Protein AF-0000000067286325 (afdb_homodimer)

Radius of gyration: 24.03 Å; Cα contacts (8 Å, |Δi|>4): 1049; chains: 2; bounding box: 52×64×63 Å

pLDDT: mean 86.9, std 19.38, range [25.64, 98.81]

Structure (mmCIF, N/CA/C/O backbone):
data_AF-0000000067286325-model_v1
#
loop_
_entity.id
_entity.type
_entity.pdbx_description
1 polymer 'Uncharacterized protein'
#
loop_
_atom_site.group_PDB
_atom_site.id
_atom_site.type_symbol
_atom_site.label_atom_id
_atom_site.label_alt_id
_atom_site.label_comp_id
_atom_site.label_asym_id
_atom_site.label_entity_id
_atom_site.label_seq_id
_atom_site.pdbx_PDB_ins_code
_atom_site.Cartn_x
_atom_site.Cartn_y
_atom_site.Cartn_z
_atom_site.occupancy
_atom_site.B_iso_or_equiv
_atom_site.auth_seq_id
_atom_site.auth_comp_id
_atom_site.auth_asym_id
_atom_site.auth_atom_id
_atom_site.pdbx_PDB_model_num
ATOM 1 N N . MET A 1 1 ? 3.713 -2.404 23.094 1 25.64 1 MET A N 1
ATOM 2 C CA . MET A 1 1 ? 2.309 -2.307 22.703 1 25.64 1 MET A CA 1
ATOM 3 C C . MET A 1 1 ? 2.039 -3.111 21.438 1 25.64 1 MET A C 1
ATOM 5 O O . MET A 1 1 ? 2.758 -2.975 20.453 1 25.64 1 MET A O 1
ATOM 9 N N . VAL A 1 2 ? 1.668 -4.32 21.703 1 31.72 2 VAL A N 1
ATOM 10 C CA . VAL A 1 2 ? 1.286 -5.27 20.672 1 31.72 2 VAL A CA 1
ATOM 11 C C . VAL A 1 2 ? 0.076 -4.742 19.906 1 31.72 2 VAL A C 1
ATOM 13 O O . VAL A 1 2 ? -0.938 -4.379 20.5 1 31.72 2 VAL A O 1
ATOM 16 N N . LEU A 1 3 ? 0.411 -4.059 18.891 1 35.75 3 LEU A N 1
ATOM 17 C CA . LEU A 1 3 ? -0.758 -3.707 18.094 1 35.75 3 LEU A CA 1
ATOM 18 C C . LEU A 1 3 ? -1.444 -4.957 17.547 1 35.75 3 LEU A C 1
ATOM 20 O O . LEU A 1 3 ? -0.789 -5.84 17 1 35.75 3 LEU A O 1
ATOM 24 N N . THR A 1 4 ? -2.404 -5.395 18.312 1 39.47 4 THR A N 1
ATOM 25 C CA . THR A 1 4 ? -3.195 -6.531 17.859 1 39.47 4 THR A CA 1
ATOM 26 C C . THR A 1 4 ? -4.078 -6.141 16.688 1 39.47 4 THR A C 1
ATOM 28 O O . THR A 1 4 ? -4.816 -5.152 16.75 1 39.47 4 THR A O 1
ATOM 31 N N . PHE A 1 5 ? -3.539 -6.465 15.57 1 40.03 5 PHE A N 1
ATOM 32 C CA . PHE A 1 5 ? -4.445 -6.289 14.438 1 40.03 5 PHE A CA 1
ATOM 33 C C . PHE A 1 5 ? -5.535 -7.352 14.445 1 40.03 5 PHE A C 1
ATOM 35 O O . PHE A 1 5 ? -5.277 -8.508 14.781 1 40.03 5 PHE A O 1
ATOM 42 N N . ILE A 1 6 ? -6.742 -6.863 14.711 1 39.56 6 ILE A N 1
ATOM 43 C CA . ILE A 1 6 ? -7.875 -7.781 14.68 1 39.56 6 ILE A CA 1
ATOM 44 C C . ILE A 1 6 ? -8.258 -8.094 13.234 1 39.56 6 ILE A C 1
ATOM 46 O O . ILE A 1 6 ? -8.539 -7.18 12.453 1 39.56 6 ILE A O 1
ATOM 50 N N . PHE A 1 7 ? -7.73 -9.016 12.609 1 36.78 7 PHE A N 1
ATOM 51 C CA . PHE A 1 7 ? -8.109 -9.453 11.273 1 36.78 7 PHE A CA 1
ATOM 52 C C . PHE A 1 7 ? -9.562 -9.914 11.25 1 36.78 7 PHE A C 1
ATOM 54 O O . PHE A 1 7 ? -10.078 -10.414 12.25 1 36.78 7 PHE A O 1
ATOM 61 N N . PRO A 1 8 ? -10.312 -9.508 10.234 1 34.25 8 PRO A N 1
ATOM 62 C CA . PRO A 1 8 ? -11.672 -9.984 9.984 1 34.25 8 PRO A CA 1
ATOM 63 C C . PRO A 1 8 ? -11.75 -11.5 9.805 1 34.25 8 PRO A C 1
ATOM 65 O O . PRO A 1 8 ? -11 -12.062 9.008 1 34.25 8 PRO A O 1
ATOM 68 N N . GLY A 1 9 ? -12.234 -12.281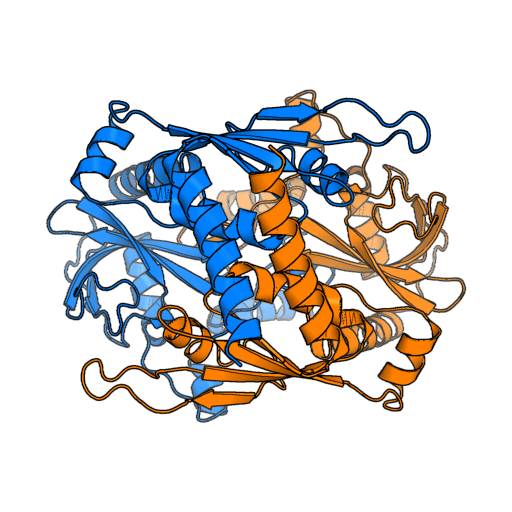 10.898 1 34.19 9 GLY A N 1
ATOM 69 C CA . GLY A 1 9 ? -12.523 -13.672 11.203 1 34.19 9 GLY A CA 1
ATOM 70 C C . GLY A 1 9 ? -12.055 -14.086 12.586 1 34.19 9 GLY A C 1
ATOM 71 O O . GLY A 1 9 ? -12.156 -15.258 12.953 1 34.19 9 GLY A O 1
ATOM 72 N N . ALA A 1 10 ? -11.219 -13.297 13.008 1 32.41 10 ALA A N 1
ATOM 73 C CA . ALA A 1 10 ? -10.828 -13.562 14.383 1 32.41 10 ALA A CA 1
ATOM 74 C C . ALA A 1 10 ? -11.977 -13.281 15.352 1 32.41 10 ALA A C 1
ATOM 76 O O . ALA A 1 10 ? -11.938 -12.297 16.094 1 32.41 10 ALA A O 1
ATOM 77 N N . ARG A 1 11 ? -13.133 -13.234 14.914 1 31.66 11 ARG A N 1
ATOM 78 C CA . ARG A 1 11 ? -14.141 -12.977 15.938 1 31.66 11 ARG A CA 1
ATOM 79 C C . ARG A 1 11 ? -14.023 -13.977 17.078 1 31.66 11 ARG A C 1
ATOM 81 O O . ARG A 1 11 ? -14.43 -13.68 18.203 1 31.66 11 ARG A O 1
ATOM 88 N N . SER A 1 12 ? -13.844 -15.211 16.719 1 31.36 12 SER A N 1
ATOM 89 C CA . SER A 1 12 ? -13.992 -16.047 17.906 1 31.36 12 SER A CA 1
ATOM 90 C C . SER A 1 12 ? -12.977 -15.68 18.969 1 31.36 12 SER A C 1
ATOM 92 O O . SER A 1 12 ? -13.32 -15.586 20.156 1 31.36 12 SER A O 1
ATOM 94 N N . GLU A 1 13 ? -11.695 -15.727 18.641 1 30.94 13 GLU A N 1
ATOM 95 C CA . GLU A 1 13 ? -10.711 -15.391 19.656 1 30.94 13 GLU A CA 1
ATOM 96 C C . GLU A 1 13 ? -10.516 -13.883 19.766 1 30.94 13 GLU A C 1
ATOM 98 O O . GLU A 1 13 ? -9.898 -13.391 20.703 1 30.94 13 GLU A O 1
ATOM 103 N N . SER A 1 14 ? -11.047 -13.18 18.828 1 29.69 14 SER A N 1
ATOM 104 C CA . SER A 1 14 ? -11.109 -11.727 19.016 1 29.69 14 SER A CA 1
ATOM 105 C C . SER A 1 14 ? -12.141 -11.352 20.062 1 29.69 14 SER A C 1
ATOM 107 O O . SER A 1 14 ? -12.117 -10.234 20.594 1 29.69 14 SER A O 1
ATOM 109 N N . LYS A 1 15 ? -13.078 -12.18 20.281 1 31.28 15 LYS A N 1
ATOM 110 C CA . LYS A 1 15 ? -13.758 -12.148 21.578 1 31.28 15 LYS A CA 1
ATOM 111 C C . LYS A 1 15 ? -12.75 -12.273 22.719 1 31.28 15 LYS A C 1
ATOM 113 O O . LYS A 1 15 ? -12.945 -11.68 23.781 1 31.28 15 LYS A O 1
ATOM 118 N N . ARG A 1 16 ? -11.805 -13.102 22.5 1 30.22 16 ARG A N 1
ATOM 119 C CA . ARG A 1 16 ? -10.797 -13.172 23.547 1 30.22 16 ARG A CA 1
ATOM 120 C C . ARG A 1 16 ? -9.922 -11.922 23.562 1 30.22 16 ARG A C 1
ATOM 122 O O . ARG A 1 16 ? -9.539 -11.438 24.625 1 30.22 16 ARG A O 1
ATOM 129 N N . LEU A 1 17 ? -9.523 -11.547 22.297 1 30.77 17 LEU A N 1
ATOM 130 C CA . LEU A 1 17 ? -8.82 -10.273 22.359 1 30.77 17 LEU A CA 1
ATOM 131 C C . LEU A 1 17 ? -9.781 -9.133 22.672 1 30.77 17 LEU A C 1
ATOM 133 O O . LEU A 1 17 ? -9.43 -8.195 23.406 1 30.77 17 LEU A O 1
ATOM 137 N N . ARG A 1 18 ? -10.945 -9.203 22.156 1 33.16 18 ARG A N 1
ATOM 138 C CA . ARG A 1 18 ? -12.031 -8.516 22.844 1 33.16 18 ARG A CA 1
ATOM 139 C C . ARG A 1 18 ? -12.219 -9.062 24.266 1 33.16 18 ARG A C 1
ATOM 141 O O . ARG A 1 18 ? -12.594 -8.32 25.172 1 33.16 18 ARG A O 1
ATOM 148 N N . GLY A 1 19 ? -12.078 -10.297 24.422 1 31.61 19 GLY A N 1
ATOM 149 C CA . GLY A 1 19 ? -12.062 -10.875 25.75 1 31.61 19 GLY A CA 1
ATOM 150 C C . GLY A 1 19 ? -10.875 -10.445 26.578 1 31.61 19 GLY A C 1
ATOM 151 O O . GLY A 1 19 ? -10.992 -10.258 27.797 1 31.61 19 GLY A O 1
ATOM 152 N N . LEU A 1 20 ? -9.609 -10.539 26.016 1 32.75 20 LEU A N 1
ATOM 153 C CA . LEU A 1 20 ? -8.594 -9.844 26.812 1 32.75 20 LEU A CA 1
ATOM 154 C C . LEU A 1 20 ? -8.961 -8.375 26.984 1 32.75 20 LEU A C 1
ATOM 156 O O . LEU A 1 20 ? -8.688 -7.785 28.031 1 32.75 20 LEU A O 1
ATOM 160 N N . ASP A 1 21 ? -9.586 -7.801 25.984 1 32.22 21 ASP A N 1
ATOM 161 C CA . ASP A 1 21 ? -10.281 -6.555 26.281 1 32.22 21 ASP A CA 1
ATOM 162 C C . ASP A 1 21 ? -11.422 -6.793 27.281 1 32.22 21 ASP A C 1
ATOM 164 O O . ASP A 1 21 ? -11.711 -5.938 28.109 1 32.22 21 ASP A O 1
ATOM 168 N N . MET A 1 22 ? -12.016 -7.848 27.094 1 32.5 22 MET A N 1
ATOM 169 C CA . MET A 1 22 ? -13.039 -8.141 28.094 1 32.5 22 MET A CA 1
ATOM 170 C C . MET A 1 22 ? -12.414 -8.414 29.453 1 32.5 22 MET A C 1
ATOM 172 O O . MET A 1 22 ? -13.016 -8.125 30.484 1 32.5 22 MET A O 1
ATOM 176 N N . GLU A 1 23 ? -11.484 -9.328 29.531 1 32.22 23 GLU A N 1
ATOM 177 C CA . GLU A 1 23 ? -11.008 -9.523 30.906 1 32.22 23 GLU A CA 1
ATOM 178 C C . GLU A 1 23 ? -10.523 -8.211 31.516 1 32.22 23 GLU A C 1
ATOM 180 O O . GLU A 1 23 ? -10.344 -8.117 32.719 1 32.22 23 GLU A O 1
ATOM 185 N N . LEU A 1 24 ? -9.797 -7.348 30.734 1 32.41 24 LEU A N 1
ATOM 186 C CA . LEU A 1 24 ? -9.711 -6.07 31.438 1 32.41 24 LEU A CA 1
ATOM 187 C C . LEU A 1 24 ? -11.078 -5.406 31.516 1 32.41 24 LEU A C 1
ATOM 189 O O . LEU A 1 24 ? -11.867 -5.473 30.578 1 32.41 24 LEU A O 1
ATOM 193 N N . LYS A 1 25 ? -11.836 -5.445 32.562 1 32.53 25 LYS A N 1
ATOM 194 C CA . LYS A 1 25 ? -13.117 -5.043 33.125 1 32.53 25 LYS A CA 1
ATOM 195 C C . LYS A 1 25 ? -13.781 -3.959 32.281 1 32.53 25 LYS A C 1
ATOM 197 O O . LYS A 1 25 ? -14.5 -3.105 32.781 1 32.53 25 LYS A O 1
ATOM 202 N N . GLY A 1 26 ? -14.039 -3.857 31.078 1 35.19 26 GLY A N 1
ATOM 203 C CA . GLY A 1 26 ? -14.797 -2.908 30.281 1 35.19 26 GLY A CA 1
ATOM 204 C C . GLY A 1 26 ? -14.062 -1.603 30.047 1 35.19 26 GLY A C 1
ATOM 205 O O . GLY A 1 26 ? -14.656 -0.617 29.609 1 35.19 26 GLY A O 1
ATOM 206 N N . GLU A 1 27 ? -13.383 -1.013 30.938 1 39.12 27 GLU A N 1
ATOM 207 C CA . GLU A 1 27 ? -12.688 0.269 30.844 1 39.12 27 GLU A CA 1
ATOM 208 C C . GLU A 1 27 ? -11.961 0.407 29.516 1 39.12 27 GLU A C 1
ATOM 210 O O . GLU A 1 27 ? -11.047 -0.364 29.219 1 39.12 27 GLU A O 1
ATOM 215 N N . PHE A 1 28 ? -12.734 0.712 28.344 1 49 28 PHE A N 1
ATOM 216 C CA . PHE A 1 28 ? -12.672 0.87 26.891 1 49 28 PHE A CA 1
ATOM 217 C C . PHE A 1 28 ? -11.297 1.376 26.469 1 49 28 PHE A C 1
ATOM 219 O O . PHE A 1 28 ? -10.898 2.484 26.828 1 49 28 PHE A O 1
ATOM 226 N N . PHE A 1 29 ? -10.258 0.577 26.297 1 71.19 29 PHE A N 1
ATOM 227 C CA . PHE A 1 29 ? -8.875 0.811 25.922 1 71.19 29 PHE A CA 1
ATOM 228 C C . PHE A 1 29 ? -8.797 1.684 24.672 1 71.19 29 PHE A C 1
ATOM 230 O O . PHE A 1 29 ? -9.609 1.539 23.75 1 71.19 29 PHE A O 1
ATOM 237 N N . TYR A 1 30 ? -8.414 2.832 24.812 1 82.94 30 TYR A N 1
ATOM 238 C CA . TYR A 1 30 ? -8.109 3.738 23.719 1 82.94 30 TYR A CA 1
ATOM 239 C C . TYR A 1 30 ? -7.18 3.078 22.703 1 82.94 30 TYR A C 1
ATOM 241 O O . TYR A 1 30 ? -6.176 2.475 23.094 1 82.94 30 TYR A O 1
ATOM 249 N N . PRO A 1 31 ? -7.645 2.93 21.422 1 84.62 31 PRO A N 1
ATOM 250 C CA . PRO A 1 31 ? -6.797 2.314 20.406 1 84.62 31 PRO A CA 1
ATOM 251 C C . PRO A 1 31 ? -5.535 3.127 20.125 1 84.62 31 PRO A C 1
ATOM 253 O O . PRO A 1 31 ? -5.512 3.938 19.188 1 84.62 31 PRO A O 1
ATOM 256 N N . VAL A 1 32 ? -4.562 2.893 20.828 1 87.25 32 VAL A N 1
ATOM 257 C CA . VAL A 1 32 ? -3.318 3.652 20.781 1 87.25 32 VAL A CA 1
ATOM 258 C C . VAL A 1 32 ? -2.65 3.455 19.422 1 87.25 32 VAL A C 1
ATOM 260 O O . VAL A 1 32 ? -2.01 4.371 18.891 1 87.25 32 VAL A O 1
ATOM 263 N N . CYS A 1 33 ? -2.783 2.271 18.797 1 84.38 33 CYS A N 1
ATOM 264 C CA . CYS A 1 33 ? -2.186 1.93 17.516 1 84.38 33 CYS A CA 1
ATOM 265 C C . CYS A 1 33 ? -3.217 1.307 16.578 1 84.38 33 CYS A C 1
ATOM 267 O O . CYS A 1 33 ? -4.117 0.595 17.031 1 84.38 33 CYS A O 1
ATOM 269 N N . GLN A 1 34 ? -3.059 1.624 15.336 1 83.62 34 GLN A N 1
ATOM 270 C CA . GLN A 1 34 ? -3.998 1.109 14.344 1 83.62 34 GLN A CA 1
ATOM 271 C C . GLN A 1 34 ? -3.309 0.88 13 1 83.62 34 GLN A C 1
ATOM 273 O O . GLN A 1 34 ? -2.451 1.666 12.602 1 83.62 34 GLN A O 1
ATOM 278 N N . HIS A 1 35 ? -3.6 -0.301 12.328 1 81.38 35 HIS A N 1
ATOM 279 C CA . HIS A 1 35 ? -3.281 -0.473 10.922 1 81.38 35 HIS A CA 1
ATOM 280 C C . HIS A 1 35 ? -4.398 0.069 10.031 1 81.38 35 HIS A C 1
ATOM 282 O O . HIS A 1 35 ? -5.543 -0.375 10.125 1 81.38 35 HIS A O 1
ATOM 288 N N . LEU A 1 36 ? -4.129 0.94 9.297 1 81.56 36 LEU A N 1
ATOM 289 C CA . LEU A 1 36 ? -5.176 1.623 8.547 1 81.56 36 LEU A CA 1
ATOM 290 C C . LEU A 1 36 ? -5.379 0.977 7.184 1 81.56 36 LEU A C 1
ATOM 292 O O . LEU A 1 36 ? -6.422 1.154 6.555 1 81.56 36 LEU A O 1
ATOM 296 N N . ASN A 1 37 ? -4.422 0.135 6.762 1 74.19 37 ASN A N 1
ATOM 297 C CA . ASN A 1 37 ? -4.68 -0.537 5.492 1 74.19 37 ASN A CA 1
ATOM 298 C C . ASN A 1 37 ? -5.855 -1.505 5.598 1 74.19 37 ASN A C 1
ATOM 300 O O . ASN A 1 37 ? -5.914 -2.318 6.52 1 74.19 37 ASN A O 1
ATOM 304 N N . ARG A 1 38 ? -6.879 -1.251 4.691 1 73.25 38 ARG A N 1
ATOM 305 C CA . ARG A 1 38 ? -8.047 -2.121 4.703 1 73.25 38 ARG A CA 1
ATOM 306 C C . ARG A 1 38 ? -8.148 -2.92 3.406 1 73.25 38 ARG A C 1
ATOM 308 O O . ARG A 1 38 ? -7.719 -2.453 2.35 1 73.25 38 ARG A O 1
ATOM 315 N N . ALA A 1 39 ? -8.672 -4.094 3.57 1 79.06 39 ALA A N 1
ATOM 316 C CA . ALA A 1 39 ? -8.977 -4.887 2.383 1 79.06 39 ALA A CA 1
ATOM 317 C C . ALA A 1 39 ? -10.039 -4.207 1.528 1 79.06 39 ALA A C 1
ATOM 319 O O . ALA A 1 39 ? -10.992 -3.627 2.057 1 79.06 39 ALA A O 1
ATOM 320 N N . ILE A 1 40 ? -9.867 -4.285 0.255 1 85.88 40 ILE A N 1
ATOM 321 C CA . ILE A 1 40 ? -10.797 -3.605 -0.638 1 85.88 40 ILE A CA 1
ATOM 322 C C . ILE A 1 40 ? -11.898 -4.574 -1.072 1 85.88 40 ILE A C 1
ATOM 324 O O . ILE A 1 40 ? -12.648 -4.293 -2.008 1 85.88 40 ILE A O 1
ATOM 328 N N . VAL A 1 41 ? -11.961 -5.797 -0.48 1 86.88 41 VAL A N 1
ATOM 329 C CA . VAL A 1 41 ? -12.984 -6.812 -0.715 1 86.88 41 VAL A CA 1
ATOM 330 C C . VAL A 1 41 ? -13.57 -7.277 0.618 1 86.88 41 VAL A C 1
ATOM 332 O O . VAL A 1 41 ? -13.016 -6.977 1.681 1 86.88 41 VAL A O 1
ATOM 335 N N . TYR A 1 42 ? -14.695 -7.941 0.524 1 86.5 42 TYR A N 1
ATOM 336 C CA . TYR A 1 42 ? -15.242 -8.57 1.72 1 86.5 42 TYR A CA 1
ATOM 337 C C . TYR A 1 42 ? -14.359 -9.727 2.182 1 86.5 42 TYR A C 1
ATOM 339 O O . TYR A 1 42 ? -13.977 -10.578 1.379 1 86.5 42 TYR A O 1
ATOM 347 N N . THR A 1 43 ? -14.062 -9.672 3.451 1 87.31 43 THR A N 1
ATOM 348 C CA . THR A 1 43 ? -13.133 -10.695 3.936 1 87.31 43 THR A CA 1
ATOM 349 C C . THR A 1 43 ? -13.75 -11.477 5.09 1 87.31 43 THR A C 1
ATOM 351 O O . THR A 1 43 ? -13.219 -12.508 5.504 1 87.31 43 THR A O 1
ATOM 354 N N . ASP A 1 44 ? -14.898 -10.992 5.617 1 83.44 44 ASP A N 1
ATOM 355 C CA . ASP A 1 44 ? -15.523 -11.586 6.797 1 83.44 44 ASP A CA 1
ATOM 356 C C . ASP A 1 44 ? -16.875 -12.219 6.441 1 83.44 44 ASP A C 1
ATOM 358 O O . ASP A 1 44 ? -17.844 -11.508 6.188 1 83.44 44 ASP A O 1
ATOM 362 N N . PRO A 1 45 ? -16.906 -13.5 6.57 1 85.06 45 PRO A N 1
ATOM 363 C CA . PRO A 1 45 ? -18.172 -14.172 6.223 1 85.06 45 PRO A CA 1
ATOM 364 C C . PRO A 1 45 ? -19.344 -13.711 7.082 1 85.06 45 PRO A C 1
ATOM 366 O O . PRO A 1 45 ? -20.469 -13.625 6.594 1 85.06 45 PRO A O 1
ATOM 369 N N . GLU A 1 46 ? -19.125 -13.43 8.305 1 82.19 46 GLU A N 1
ATOM 370 C CA . GLU A 1 46 ? -20.203 -12.953 9.172 1 82.19 46 GLU A CA 1
ATOM 371 C C . GLU A 1 46 ? -20.703 -11.586 8.719 1 82.19 46 GLU A C 1
ATOM 373 O O . GLU A 1 46 ? -21.906 -11.336 8.688 1 82.19 46 GLU A O 1
ATOM 378 N N . GLU A 1 47 ? -19.734 -10.758 8.445 1 82.69 47 GLU A N 1
ATOM 379 C CA . GLU A 1 47 ? -20.109 -9.453 7.918 1 82.69 47 GLU A CA 1
ATOM 380 C C . GLU A 1 47 ? -20.875 -9.594 6.602 1 82.69 47 GLU A C 1
ATOM 382 O O . GLU A 1 47 ? -21.859 -8.898 6.371 1 82.69 47 GLU A O 1
ATOM 387 N N . MET A 1 48 ? -20.406 -10.516 5.828 1 85.62 48 MET A N 1
ATOM 388 C CA . MET A 1 48 ? -21.062 -10.766 4.547 1 85.62 48 MET A CA 1
ATOM 389 C C . MET A 1 48 ? -22.516 -11.18 4.75 1 85.62 48 MET A C 1
ATOM 391 O O . MET A 1 48 ? -23.406 -10.648 4.094 1 85.62 48 MET A O 1
ATOM 395 N N . ALA A 1 49 ? -22.656 -12.023 5.594 1 86.44 49 ALA A N 1
ATOM 396 C CA . ALA A 1 49 ? -24 -12.531 5.887 1 86.44 49 ALA A CA 1
ATOM 397 C C . ALA A 1 49 ? -24.891 -11.43 6.449 1 86.44 49 ALA A C 1
ATOM 399 O O . ALA A 1 49 ? -26.047 -11.281 6.027 1 86.44 49 ALA A O 1
ATOM 400 N N . ALA A 1 50 ? -24.375 -10.648 7.309 1 87.69 50 ALA A N 1
ATOM 401 C CA . ALA A 1 50 ? -25.125 -9.578 7.961 1 87.69 50 ALA A CA 1
ATOM 402 C C . ALA A 1 50 ? -25.562 -8.523 6.949 1 87.69 50 ALA A C 1
ATOM 404 O O . ALA A 1 50 ? -26.656 -7.965 7.059 1 87.69 50 ALA A O 1
ATOM 405 N N . ARG A 1 51 ? -24.75 -8.312 5.988 1 88.56 51 ARG A N 1
ATOM 406 C CA . ARG A 1 51 ? -25.016 -7.262 5.012 1 88.56 51 ARG A CA 1
ATOM 407 C C . ARG A 1 51 ? -25.719 -7.824 3.781 1 88.56 51 ARG A C 1
ATOM 409 O O . ARG A 1 51 ? -26.141 -7.07 2.896 1 88.56 51 ARG A O 1
ATOM 416 N N . GLY A 1 52 ? -25.844 -9.094 3.715 1 87.69 52 GLY A N 1
ATOM 417 C CA . GLY A 1 52 ? -26.422 -9.727 2.547 1 87.69 52 GLY A CA 1
ATOM 418 C C . GLY A 1 52 ? -25.531 -9.664 1.319 1 87.69 52 GLY A C 1
ATOM 419 O O . GLY A 1 52 ? -26.031 -9.602 0.191 1 87.69 52 GLY A O 1
ATOM 420 N N . GLU A 1 53 ? -24.234 -9.508 1.538 1 87.44 53 GLU A N 1
ATOM 421 C CA . GLU A 1 53 ? -23.25 -9.422 0.476 1 87.44 53 GLU A CA 1
ATOM 422 C C . GLU A 1 53 ? -22.344 -10.656 0.468 1 87.44 53 GLU A C 1
ATOM 424 O O . GLU A 1 53 ? -21.109 -10.531 0.476 1 87.44 53 GLU A O 1
ATOM 429 N N . ASN A 1 54 ? -22.953 -11.805 0.322 1 87.75 54 ASN A N 1
ATOM 430 C CA . ASN A 1 54 ? -22.188 -13.047 0.415 1 87.75 54 ASN A CA 1
ATOM 431 C C . ASN A 1 54 ? -21.344 -13.281 -0.833 1 87.75 54 ASN A C 1
ATOM 433 O O . ASN A 1 54 ? -21.828 -13.094 -1.954 1 87.75 54 ASN A O 1
ATOM 437 N N . ARG A 1 55 ? -20.078 -13.484 -0.511 1 90.19 55 ARG A N 1
ATOM 438 C CA . ARG A 1 55 ? -19.156 -13.914 -1.554 1 90.19 55 ARG A CA 1
ATOM 439 C C . ARG A 1 55 ? -18.656 -15.336 -1.304 1 90.19 55 ARG A C 1
ATOM 441 O O . ARG A 1 55 ? -18.422 -15.719 -0.159 1 90.19 55 ARG A O 1
ATOM 448 N N . ASP A 1 56 ? -18.672 -16.156 -2.297 1 92.81 56 ASP A N 1
ATOM 449 C CA . ASP A 1 56 ? -18.234 -17.547 -2.176 1 92.81 56 ASP A CA 1
ATOM 450 C C . ASP A 1 56 ? -16.734 -17.672 -2.346 1 92.81 56 ASP A C 1
ATOM 452 O O . ASP A 1 56 ? -16.25 -18.094 -3.398 1 92.81 56 ASP A O 1
ATOM 456 N N . THR A 1 57 ? -16.062 -17.297 -1.36 1 94.69 57 THR A N 1
ATOM 457 C CA . THR A 1 57 ? -14.602 -17.25 -1.434 1 94.69 57 THR A CA 1
ATOM 458 C C . THR A 1 57 ? -13.984 -18.141 -0.353 1 94.69 57 THR A C 1
ATOM 460 O O . THR A 1 57 ? -14.695 -18.656 0.511 1 94.69 57 THR A O 1
ATOM 463 N N . LEU A 1 58 ? -12.75 -18.266 -0.344 1 96.06 58 LEU A N 1
ATOM 464 C CA . LEU A 1 58 ? -12.008 -19.141 0.563 1 96.06 58 LEU A CA 1
ATOM 465 C C . LEU A 1 58 ? -12.031 -18.594 1.983 1 96.06 58 LEU A C 1
ATOM 467 O O . LEU A 1 58 ? -11.664 -19.281 2.932 1 96.06 58 LEU A O 1
ATOM 471 N N . PHE A 1 59 ? -12.5 -17.375 2.172 1 92.44 59 PHE A N 1
ATOM 472 C CA . PHE A 1 59 ? -12.609 -16.797 3.506 1 92.44 59 PHE A CA 1
ATOM 473 C C . PHE A 1 59 ? -13.531 -17.641 4.383 1 92.44 59 PHE A C 1
ATOM 475 O O . PHE A 1 59 ? -13.375 -17.672 5.605 1 92.44 59 PHE A O 1
ATOM 482 N N . HIS A 1 60 ? -14.375 -18.344 3.807 1 93.69 60 HIS A N 1
ATOM 483 C CA . HIS A 1 60 ? -15.32 -19.188 4.535 1 93.69 60 HIS A CA 1
ATOM 484 C C . HIS A 1 60 ? -14.633 -20.453 5.066 1 93.69 60 HIS A C 1
ATOM 486 O O . HIS A 1 60 ? -15.195 -21.172 5.895 1 93.69 60 HIS A O 1
ATOM 492 N N . LYS A 1 61 ? -13.422 -20.703 4.609 1 95.38 61 LYS A N 1
ATOM 493 C CA . LYS A 1 61 ? -12.703 -21.922 4.977 1 95.38 61 LYS A CA 1
ATOM 494 C C . LYS A 1 61 ? -11.422 -21.594 5.73 1 95.38 61 LYS A C 1
ATOM 496 O O . LYS A 1 61 ? -10.484 -22.406 5.738 1 95.38 61 LYS A O 1
ATOM 501 N N . LEU A 1 62 ? -11.32 -20.469 6.324 1 92.94 62 LEU A N 1
ATOM 502 C CA . LEU A 1 62 ? -10.07 -20 6.906 1 92.94 62 LEU A CA 1
ATOM 503 C C . LEU A 1 62 ? -9.609 -20.922 8.031 1 92.94 62 LEU A C 1
ATOM 505 O O . LEU A 1 62 ? -8.414 -21.188 8.164 1 92.94 62 LEU A O 1
ATOM 509 N N . SER A 1 63 ? -10.555 -21.406 8.82 1 89.38 63 SER A N 1
ATOM 510 C CA . SER A 1 63 ? -10.188 -22.281 9.938 1 89.38 63 SER A CA 1
ATOM 511 C C . SER A 1 63 ? -9.5 -23.547 9.445 1 89.38 63 SER A C 1
ATOM 513 O O . SER A 1 63 ? -8.492 -23.969 10.016 1 89.38 63 SER A O 1
ATOM 515 N N . VAL A 1 64 ? -10.008 -24.094 8.406 1 94.38 64 VAL A N 1
ATOM 516 C CA . VAL A 1 64 ? -9.43 -25.297 7.824 1 94.38 64 VAL A CA 1
ATOM 517 C C . VAL A 1 64 ? -8.055 -24.984 7.238 1 94.38 64 VAL A C 1
ATOM 519 O O . VAL A 1 64 ? -7.102 -25.734 7.438 1 94.38 64 VAL A O 1
ATOM 522 N N . VAL A 1 65 ? -7.961 -23.875 6.594 1 95.31 65 VAL A N 1
ATOM 523 C CA . VAL A 1 65 ? -6.711 -23.453 5.961 1 95.31 65 VAL A CA 1
ATOM 524 C C . VAL A 1 65 ? -5.645 -23.219 7.027 1 95.31 65 VAL A C 1
ATOM 526 O O . VAL A 1 65 ? -4.504 -23.672 6.887 1 95.31 65 VAL A O 1
ATOM 529 N N . GLU A 1 66 ? -6.023 -22.547 8.07 1 91.06 66 GLU A N 1
ATOM 530 C CA . GLU A 1 66 ? -5.09 -22.25 9.156 1 91.06 66 GLU A CA 1
ATOM 531 C C . GLU A 1 66 ? -4.578 -23.547 9.797 1 91.06 66 GLU A C 1
ATOM 533 O O . GLU A 1 66 ? -3.385 -23.672 10.086 1 91.06 66 GLU A O 1
ATOM 538 N N . LYS A 1 67 ? -5.461 -24.438 9.992 1 89.5 67 LYS A N 1
ATOM 539 C CA . LYS A 1 67 ? -5.066 -25.734 10.547 1 89.5 67 LYS A CA 1
ATOM 540 C C . LYS A 1 67 ? -4.117 -26.469 9.602 1 89.5 67 LYS A C 1
ATOM 542 O O . LYS A 1 67 ? -3.123 -27.047 10.039 1 89.5 67 LYS A O 1
ATOM 547 N N . ALA A 1 68 ? -4.465 -26.438 8.336 1 95.31 68 ALA A N 1
ATOM 548 C CA . ALA A 1 68 ? -3.615 -27.094 7.34 1 95.31 68 ALA A CA 1
ATOM 549 C C . ALA A 1 68 ? -2.219 -26.469 7.332 1 95.31 68 ALA A C 1
ATOM 551 O O . ALA A 1 68 ? -1.221 -27.188 7.203 1 95.31 68 ALA A O 1
ATOM 552 N N . ILE A 1 69 ? -2.109 -25.172 7.477 1 94 69 ILE A N 1
ATOM 553 C CA . ILE A 1 69 ? -0.827 -24.484 7.523 1 94 69 ILE A CA 1
ATOM 554 C C . ILE A 1 69 ? -0.041 -24.922 8.758 1 94 69 ILE A C 1
ATOM 556 O O . ILE A 1 69 ? 1.128 -25.297 8.648 1 94 69 ILE A O 1
ATOM 560 N N . SER A 1 70 ? -0.67 -24.969 9.898 1 89.88 70 SER A N 1
ATOM 561 C CA . SER A 1 70 ? -0 -25.25 11.172 1 89.88 70 SER A CA 1
ATOM 562 C C . SER A 1 70 ? 0.47 -26.688 11.242 1 89.88 70 SER A C 1
ATOM 564 O O . SER A 1 70 ? 1.43 -27 11.953 1 89.88 70 SER A O 1
ATOM 566 N N . GLN A 1 71 ? -0.124 -27.547 10.445 1 90.56 71 GLN A N 1
ATOM 567 C CA . GLN A 1 71 ? 0.197 -28.953 10.531 1 90.56 71 GLN A CA 1
ATOM 568 C C . GLN A 1 71 ? 0.905 -29.438 9.266 1 90.56 71 GLN A C 1
ATOM 570 O O . GLN A 1 71 ? 1.314 -30.594 9.18 1 90.56 71 GLN A O 1
ATOM 575 N N . GLY A 1 72 ? 1.012 -28.625 8.312 1 95.25 72 GLY A N 1
ATOM 576 C CA . GLY A 1 72 ? 1.634 -29.016 7.055 1 95.25 72 GLY A CA 1
ATOM 577 C C . GLY A 1 72 ? 0.815 -30.016 6.262 1 95.25 72 GLY A C 1
ATOM 578 O O . GLY A 1 72 ? 1.356 -30.984 5.742 1 95.25 72 GLY A O 1
ATOM 579 N N . LEU A 1 73 ? -0.496 -29.797 6.207 1 96.5 73 LEU A N 1
ATOM 580 C CA . LEU A 1 73 ? -1.396 -30.703 5.512 1 96.5 73 LEU A CA 1
ATOM 581 C C . LEU A 1 73 ? -1.611 -30.266 4.066 1 96.5 73 LEU A C 1
ATOM 583 O O . LEU A 1 73 ? -1.73 -29.078 3.791 1 96.5 73 LEU A O 1
ATOM 587 N N . ALA A 1 74 ? -1.687 -31.25 3.195 1 97.44 74 ALA A N 1
ATOM 588 C CA . ALA A 1 74 ? -2.121 -30.969 1.829 1 97.44 74 ALA A CA 1
ATOM 589 C C . ALA A 1 74 ? -3.631 -30.75 1.766 1 97.44 74 ALA A C 1
ATOM 591 O O . ALA A 1 74 ? -4.391 -31.453 2.434 1 97.44 74 ALA A O 1
ATOM 592 N N . ILE A 1 75 ? -4.031 -29.797 0.958 1 97.94 75 ILE A N 1
ATOM 593 C CA . ILE A 1 75 ? -5.449 -29.516 0.78 1 97.94 75 ILE A CA 1
ATOM 594 C C . ILE A 1 75 ? -5.766 -29.375 -0.707 1 97.94 75 ILE A C 1
ATOM 596 O O . ILE A 1 75 ? -4.863 -29.141 -1.519 1 97.94 75 ILE A O 1
ATOM 600 N N . GLU A 1 76 ? -7.004 -29.562 -1.039 1 98.12 76 GLU A N 1
ATOM 601 C CA . GLU A 1 76 ? -7.547 -29.219 -2.35 1 98.12 76 GLU A CA 1
ATOM 602 C C . GLU A 1 76 ? -8.406 -27.969 -2.275 1 98.12 76 GLU A C 1
ATOM 604 O O . GLU A 1 76 ? -9.312 -27.875 -1.443 1 98.12 76 GLU A O 1
ATOM 609 N N . ILE A 1 77 ? -8.062 -26.953 -3.043 1 97.75 77 ILE A N 1
ATOM 610 C CA . ILE A 1 77 ? -8.859 -25.734 -3.174 1 97.75 77 ILE A CA 1
ATOM 611 C C . ILE A 1 77 ? -9.203 -25.5 -4.641 1 97.75 77 ILE A C 1
ATOM 613 O O . ILE A 1 77 ? -8.82 -26.281 -5.512 1 97.75 77 ILE A O 1
ATOM 617 N N . SER A 1 78 ? -10 -24.469 -4.875 1 96.5 78 SER A N 1
ATOM 618 C CA . SER A 1 78 ? -10.422 -24.219 -6.25 1 96.5 78 SER A CA 1
ATOM 619 C C . SER A 1 78 ? -10.281 -22.734 -6.598 1 96.5 78 SER A C 1
ATOM 621 O O . SER A 1 78 ? -10.773 -21.875 -5.875 1 96.5 78 SER A O 1
ATOM 623 N N . ARG A 1 79 ? -9.617 -22.516 -7.676 1 93.75 79 ARG A N 1
ATOM 624 C CA . ARG A 1 79 ? -9.469 -21.141 -8.156 1 93.75 79 ARG A CA 1
ATOM 625 C C . ARG A 1 79 ? -10.688 -20.719 -8.969 1 93.75 79 ARG A C 1
ATOM 627 O O . ARG A 1 79 ? -11.102 -21.406 -9.898 1 93.75 79 ARG A O 1
ATOM 634 N N . GLY A 1 80 ? -11.219 -19.578 -8.648 1 89 80 GLY A N 1
ATOM 635 C CA . GLY A 1 80 ? -12.43 -19.094 -9.297 1 89 80 GLY A CA 1
ATOM 636 C C . GLY A 1 80 ? -12.141 -18.078 -10.398 1 89 80 GLY A C 1
ATOM 637 O O . GLY A 1 80 ? -12.938 -17.922 -11.328 1 89 80 GLY A O 1
ATOM 638 N N . SER A 1 81 ? -11.125 -17.406 -10.297 1 80.25 81 SER A N 1
ATOM 639 C CA . SER A 1 81 ? -10.797 -16.391 -11.289 1 80.25 81 SER A CA 1
ATOM 640 C C . SER A 1 81 ? -9.281 -16.234 -11.445 1 80.25 81 SER A C 1
ATOM 642 O O . SER A 1 81 ? -8.531 -16.5 -10.5 1 80.25 81 SER A O 1
ATOM 644 N N . ASP A 1 82 ? -8.93 -16.062 -12.648 1 74.5 82 ASP A N 1
ATOM 645 C CA . ASP A 1 82 ? -7.535 -15.781 -12.977 1 74.5 82 ASP A CA 1
ATOM 646 C C . ASP A 1 82 ? -7.418 -14.516 -13.82 1 74.5 82 ASP A C 1
ATOM 648 O O . ASP A 1 82 ? -7.762 -14.516 -15.008 1 74.5 82 ASP A O 1
ATOM 652 N N . LEU A 1 83 ? -6.891 -13.539 -13.258 1 68.06 83 LEU A N 1
ATOM 653 C CA . LEU A 1 83 ? -6.848 -12.25 -13.93 1 68.06 83 LEU A CA 1
ATOM 654 C C . LEU A 1 83 ? -5.621 -12.141 -14.828 1 68.06 83 LEU A C 1
ATOM 656 O O . LEU A 1 83 ? -5.52 -11.219 -15.641 1 68.06 83 LEU A O 1
ATOM 660 N N . TYR A 1 84 ? -4.727 -13.117 -14.703 1 64 84 TYR A N 1
ATOM 661 C CA . TYR A 1 84 ? -3.451 -12.969 -15.391 1 64 84 TYR A CA 1
ATOM 662 C C . TYR A 1 84 ? -3.324 -13.977 -16.531 1 64 84 TYR A C 1
ATOM 664 O O . TYR A 1 84 ? -2.283 -14.055 -17.188 1 64 84 TYR A O 1
ATOM 672 N N . GLY A 1 85 ? -4.43 -14.594 -16.891 1 59.38 85 GLY A N 1
ATOM 673 C CA . GLY A 1 85 ? -4.516 -15.398 -18.094 1 59.38 85 GLY A CA 1
ATOM 674 C C . GLY A 1 85 ? -3.812 -16.734 -17.969 1 59.38 85 GLY A C 1
ATOM 675 O O . GLY A 1 85 ? -3.465 -17.359 -18.969 1 59.38 85 GLY A O 1
ATOM 676 N N . ASN A 1 86 ? -3.445 -17.141 -16.812 1 56.09 86 ASN A N 1
ATOM 677 C CA . ASN A 1 86 ? -2.697 -18.391 -16.766 1 56.09 86 ASN A CA 1
ATOM 678 C C . ASN A 1 86 ? -3.627 -19.594 -16.781 1 56.09 86 ASN A C 1
ATOM 680 O O . ASN A 1 86 ? -3.18 -20.734 -16.609 1 56.09 86 ASN A O 1
ATOM 684 N N . SER A 1 87 ? -4.902 -19.344 -17.188 1 56.25 87 SER A N 1
ATOM 685 C CA . SER A 1 87 ? -5.883 -20.391 -17.422 1 56.25 87 SER A CA 1
ATOM 686 C C . SER A 1 87 ? -5.898 -21.406 -16.281 1 56.25 87 SER A C 1
ATOM 688 O O . SER A 1 87 ? -6.062 -22.609 -16.516 1 56.25 87 SER A O 1
ATOM 690 N N . ARG A 1 88 ? -5.559 -21.062 -15.102 1 70.94 88 ARG A N 1
ATOM 691 C CA . ARG A 1 88 ? -5.488 -22.047 -14.031 1 70.94 88 ARG A CA 1
ATOM 692 C C . ARG A 1 88 ? -6.742 -22 -13.164 1 70.94 88 ARG A C 1
ATOM 694 O O . ARG A 1 88 ? -6.652 -22 -11.938 1 70.94 88 ARG A O 1
ATOM 701 N N . ILE A 1 89 ? -7.859 -22.031 -13.867 1 84.62 89 ILE A N 1
ATOM 702 C CA . ILE A 1 89 ? -9.125 -22.078 -13.141 1 84.62 89 ILE A CA 1
ATOM 703 C C . ILE A 1 89 ? -9.516 -23.516 -12.852 1 84.62 89 ILE A C 1
ATOM 705 O O . ILE A 1 89 ? -9.344 -24.406 -13.703 1 84.62 89 ILE A O 1
ATOM 709 N N . GLY A 1 90 ? -9.922 -23.688 -11.594 1 92.06 90 GLY A N 1
ATOM 710 C CA . GLY A 1 90 ? -10.344 -25.031 -11.219 1 92.06 90 GLY A CA 1
ATOM 711 C C . GLY A 1 90 ? -9.641 -25.562 -9.984 1 92.06 90 GLY A C 1
ATOM 712 O O . GLY A 1 90 ? -8.969 -24.797 -9.273 1 92.06 90 GLY A O 1
ATOM 713 N N . PRO A 1 91 ? -9.852 -26.844 -9.734 1 95.12 91 PRO A N 1
ATOM 714 C CA . PRO A 1 91 ? -9.266 -27.453 -8.531 1 95.12 91 PRO A CA 1
ATOM 715 C C . PRO A 1 91 ? -7.746 -27.547 -8.602 1 95.12 91 PRO A C 1
ATOM 717 O O . PRO A 1 91 ? -7.188 -27.766 -9.68 1 95.12 91 PRO A O 1
ATOM 720 N N . MET A 1 92 ? -7.148 -27.438 -7.484 1 95.94 92 MET A N 1
ATOM 721 C CA . MET A 1 92 ? -5.703 -27.578 -7.34 1 95.94 92 MET A CA 1
ATOM 722 C C . MET A 1 92 ? -5.344 -28.156 -5.977 1 95.94 92 MET A C 1
ATOM 724 O O . MET A 1 92 ? -6.035 -27.906 -4.988 1 95.94 92 MET A O 1
ATOM 728 N N . ARG A 1 93 ? -4.293 -28.906 -5.957 1 97.44 93 ARG A N 1
ATOM 729 C CA . ARG A 1 93 ? -3.781 -29.5 -4.727 1 97.44 93 ARG A CA 1
ATOM 730 C C . ARG A 1 93 ? -2.525 -28.781 -4.246 1 97.44 93 ARG A C 1
ATOM 732 O O . ARG A 1 93 ? -1.536 -28.703 -4.977 1 97.44 93 ARG A O 1
ATOM 739 N N . VAL A 1 94 ? -2.623 -28.297 -3.031 1 97.69 94 VAL A N 1
ATOM 740 C CA . VAL A 1 94 ? -1.517 -27.469 -2.559 1 97.69 94 VAL A CA 1
ATOM 741 C C . VAL A 1 94 ? -1.237 -27.766 -1.088 1 97.69 94 VAL A C 1
ATOM 743 O O . VAL A 1 94 ? -2.064 -28.375 -0.404 1 97.69 94 VAL A O 1
ATOM 746 N N . ILE A 1 95 ? -0.072 -27.438 -0.653 1 98.06 95 ILE A N 1
ATOM 747 C CA . ILE A 1 95 ? 0.254 -27.312 0.763 1 98.06 95 ILE A CA 1
ATOM 748 C C . ILE A 1 95 ? 0.332 -25.828 1.145 1 98.06 95 ILE A C 1
ATOM 750 O O . ILE A 1 95 ? 1.255 -25.125 0.732 1 98.06 95 ILE A O 1
ATOM 754 N N . PRO A 1 96 ? -0.672 -25.344 1.848 1 98.06 96 PRO A N 1
ATOM 755 C CA . PRO A 1 96 ? -0.625 -23.938 2.252 1 98.06 96 PRO A CA 1
ATOM 756 C C . PRO A 1 96 ? 0.499 -23.641 3.244 1 98.06 96 PRO A C 1
ATOM 758 O O . PRO A 1 96 ? 0.773 -24.453 4.129 1 98.06 96 PRO A O 1
ATOM 761 N N . LEU A 1 97 ? 1.137 -22.516 3.08 1 98 97 LEU A N 1
ATOM 762 C CA . LEU A 1 97 ? 2.311 -22.203 3.889 1 98 97 LEU A CA 1
ATOM 763 C C . LEU A 1 97 ? 2.021 -21.062 4.844 1 98 97 LEU A C 1
ATOM 765 O O . LEU A 1 97 ? 2.51 -21.047 5.977 1 98 97 LEU A O 1
ATOM 769 N N . GLN A 1 98 ? 1.259 -20.094 4.395 1 95.06 98 GLN A N 1
ATOM 770 C CA . GLN A 1 98 ? 1.061 -18.906 5.207 1 95.06 98 GLN A CA 1
ATOM 771 C C . GLN A 1 98 ? -0.069 -18.031 4.652 1 95.06 98 GLN A C 1
ATOM 773 O O . GLN A 1 98 ? -0.239 -17.938 3.434 1 95.06 98 GLN A O 1
ATOM 778 N N . LEU A 1 99 ? -0.871 -17.5 5.48 1 92.88 99 LEU A N 1
ATOM 779 C CA . LEU A 1 99 ? -1.78 -16.406 5.137 1 92.88 99 LEU A CA 1
ATOM 780 C C . LEU A 1 99 ? -1.085 -15.055 5.266 1 92.88 99 LEU A C 1
ATOM 782 O O . LEU A 1 99 ? -0.526 -14.734 6.32 1 92.88 99 LEU A O 1
ATOM 786 N N . ILE A 1 100 ? -1.169 -14.273 4.145 1 91.12 100 ILE A N 1
ATOM 787 C CA . ILE A 1 100 ? -0.419 -13.023 4.09 1 91.12 100 ILE A CA 1
ATOM 788 C C . ILE A 1 100 ? -1.376 -11.859 3.85 1 91.12 100 ILE A C 1
ATOM 790 O O . ILE A 1 100 ? -2.252 -11.938 2.984 1 91.12 100 ILE A O 1
ATOM 794 N N . TYR A 1 101 ? -1.293 -10.867 4.688 1 87.69 101 TYR A N 1
ATOM 795 C CA . TYR A 1 101 ? -1.908 -9.594 4.336 1 87.69 101 TYR A CA 1
ATOM 796 C C . TYR A 1 101 ? -0.888 -8.648 3.707 1 87.69 101 TYR A C 1
ATOM 798 O O . TYR A 1 101 ? 0.194 -8.438 4.258 1 87.69 101 TYR A O 1
ATOM 806 N N . HIS A 1 102 ? -1.234 -8.141 2.598 1 89.88 102 HIS A N 1
ATOM 807 C CA . HIS A 1 102 ? -0.343 -7.234 1.881 1 89.88 102 HIS A CA 1
ATOM 808 C C . HIS A 1 102 ? -1.127 -6.145 1.159 1 89.88 102 HIS A C 1
ATOM 810 O O . HIS A 1 102 ? -2.021 -6.438 0.363 1 89.88 102 HIS A O 1
ATOM 816 N N . ASP A 1 103 ? -0.782 -4.867 1.509 1 87.62 103 ASP A N 1
ATOM 817 C CA . ASP A 1 103 ? -1.317 -3.662 0.884 1 87.62 103 ASP A CA 1
ATOM 818 C C . ASP A 1 103 ? -2.832 -3.574 1.068 1 87.62 103 ASP A C 1
ATOM 820 O O . ASP A 1 103 ? -3.311 -2.965 2.025 1 87.62 103 ASP A O 1
ATOM 824 N N . ILE A 1 104 ? -3.66 -4.367 0.281 1 88.31 104 ILE A N 1
ATOM 825 C CA . ILE A 1 104 ? -5.102 -4.141 0.296 1 88.31 104 ILE A CA 1
ATOM 826 C C . ILE A 1 104 ? -5.832 -5.477 0.298 1 88.31 104 ILE A C 1
ATOM 828 O O . ILE A 1 104 ? -7.043 -5.531 0.06 1 88.31 104 ILE A O 1
ATOM 832 N N . ALA A 1 105 ? -5.078 -6.574 0.532 1 90.94 105 ALA A N 1
ATOM 833 C CA . ALA A 1 105 ? -5.758 -7.859 0.396 1 90.94 105 ALA A CA 1
ATOM 834 C C . ALA A 1 105 ? -5.055 -8.945 1.205 1 90.94 105 ALA A C 1
ATOM 836 O O . ALA A 1 105 ? -3.92 -8.758 1.652 1 90.94 105 ALA A O 1
ATOM 837 N N . TRP A 1 106 ? -5.84 -9.992 1.375 1 90.75 106 TRP A N 1
ATOM 838 C CA . TRP A 1 106 ? -5.309 -11.227 1.943 1 90.75 106 TRP A CA 1
ATOM 839 C C . TRP A 1 106 ? -4.887 -12.195 0.844 1 90.75 106 TRP A C 1
ATOM 841 O O . TRP A 1 106 ? -5.582 -12.344 -0.166 1 90.75 106 TRP A O 1
ATOM 851 N N . TYR A 1 107 ? -3.779 -12.852 1.11 1 94.81 107 TYR A N 1
ATOM 852 C CA . TYR A 1 107 ? -3.219 -13.805 0.161 1 94.81 107 TYR A CA 1
ATOM 853 C C . TYR A 1 107 ? -2.904 -15.133 0.843 1 94.81 107 TYR A C 1
ATOM 855 O O . TYR A 1 107 ? -2.703 -15.18 2.059 1 94.81 107 TYR A O 1
ATOM 863 N N . LEU A 1 108 ? -2.887 -16.141 0.017 1 97.06 108 LEU A N 1
ATOM 864 C CA . LEU A 1 108 ? -2.396 -17.453 0.442 1 97.06 108 LEU A CA 1
ATOM 865 C C . LEU A 1 108 ? -1.08 -17.797 -0.249 1 97.06 108 LEU A C 1
ATOM 867 O O . LEU A 1 108 ? -1.002 -17.797 -1.479 1 97.06 108 LEU A O 1
ATOM 871 N N . LEU A 1 109 ? -0.062 -17.938 0.528 1 98.38 109 LEU A N 1
ATOM 872 C CA . LEU A 1 109 ? 1.184 -18.531 0.061 1 98.38 109 LEU A CA 1
ATOM 873 C C . LEU A 1 109 ? 1.118 -20.062 0.136 1 98.38 109 LEU A C 1
ATOM 875 O O . LEU A 1 109 ? 0.769 -20.609 1.179 1 98.38 109 LEU A O 1
ATOM 879 N N . TYR A 1 110 ? 1.427 -20.719 -0.96 1 98.38 110 TYR A N 1
ATOM 880 C CA . TYR A 1 110 ? 1.272 -22.172 -0.975 1 98.38 110 TYR A CA 1
ATOM 881 C C . TYR A 1 110 ? 2.287 -22.812 -1.909 1 98.38 110 TYR A C 1
ATOM 883 O O . TYR A 1 110 ? 2.939 -22.125 -2.701 1 98.38 110 TYR A O 1
ATOM 891 N N . GLU A 1 111 ? 2.398 -24.047 -1.772 1 98.25 111 GLU A N 1
ATOM 892 C CA . GLU A 1 111 ? 3.211 -24.922 -2.607 1 98.25 111 GLU A CA 1
ATOM 893 C C . GLU A 1 111 ? 2.346 -25.953 -3.324 1 98.25 111 GLU A C 1
ATOM 895 O O . GLU A 1 111 ? 1.552 -26.656 -2.693 1 98.25 111 GLU A O 1
ATOM 900 N N . TYR A 1 112 ? 2.512 -26.016 -4.656 1 97.19 112 TYR A N 1
ATOM 901 C CA . TYR A 1 112 ? 1.781 -27.031 -5.398 1 97.19 112 TYR A CA 1
ATOM 902 C C . TYR A 1 112 ? 2.279 -28.422 -5.039 1 97.19 112 TYR A C 1
ATOM 904 O O . TYR A 1 112 ? 3.488 -28.672 -4.984 1 97.19 112 TYR A O 1
ATOM 912 N N . CYS A 1 113 ? 1.37 -29.359 -4.902 1 96.19 113 CYS A N 1
ATOM 913 C CA . CYS A 1 113 ? 1.745 -30.734 -4.574 1 96.19 113 CYS A CA 1
ATOM 914 C C . CYS A 1 113 ? 2.416 -31.422 -5.762 1 96.19 113 CYS A C 1
ATOM 916 O O . CYS A 1 113 ? 3.303 -32.25 -5.582 1 96.19 113 CYS A O 1
ATOM 918 N N . GLU A 1 114 ? 2.059 -31.031 -6.922 1 95 114 GLU A N 1
ATOM 919 C CA . GLU A 1 114 ? 2.477 -31.719 -8.133 1 95 114 GLU A CA 1
ATOM 920 C C . GLU A 1 114 ? 3.955 -31.484 -8.422 1 95 114 GLU A C 1
ATOM 922 O O . GLU A 1 114 ? 4.656 -32.375 -8.898 1 95 114 GLU A O 1
ATOM 927 N N . ASN A 1 115 ? 4.465 -30.281 -8.156 1 95.81 115 ASN A N 1
ATOM 928 C CA . ASN A 1 115 ? 5.82 -29.984 -8.602 1 95.81 115 ASN A CA 1
ATOM 929 C C . ASN A 1 115 ? 6.559 -29.094 -7.602 1 95.81 115 ASN A C 1
ATOM 931 O O . ASN A 1 115 ? 7.617 -28.547 -7.91 1 95.81 115 ASN A O 1
ATOM 935 N N . ALA A 1 116 ? 5.945 -28.812 -6.441 1 96.31 116 ALA A N 1
ATOM 936 C CA . ALA A 1 116 ? 6.547 -28.047 -5.355 1 96.31 116 ALA A CA 1
ATOM 937 C C . ALA A 1 116 ? 6.73 -26.578 -5.746 1 96.31 116 ALA A C 1
ATOM 939 O O . ALA A 1 116 ? 7.516 -25.859 -5.133 1 96.31 116 ALA A O 1
ATOM 940 N N . HIS A 1 117 ? 6.008 -26.172 -6.816 1 97.75 117 HIS A N 1
ATOM 941 C CA . HIS A 1 117 ? 6.039 -24.766 -7.227 1 97.75 117 HIS A CA 1
ATOM 942 C C . HIS A 1 117 ? 5.414 -23.875 -6.168 1 97.75 117 HIS A C 1
ATOM 944 O O . HIS A 1 117 ? 4.328 -24.172 -5.656 1 97.75 117 HIS A O 1
ATOM 950 N N . LEU A 1 118 ? 6.148 -22.828 -5.785 1 98.62 118 LEU A N 1
ATOM 951 C CA . LEU A 1 118 ? 5.645 -21.859 -4.816 1 98.62 118 LEU A CA 1
ATOM 952 C C . LEU A 1 118 ? 4.871 -20.734 -5.512 1 98.62 118 LEU A C 1
ATOM 954 O O . LEU A 1 118 ? 5.309 -20.219 -6.543 1 98.62 118 LEU A O 1
ATOM 958 N N . ALA A 1 119 ? 3.756 -20.422 -4.922 1 97.75 119 ALA A N 1
ATOM 959 C CA . ALA A 1 119 ? 2.934 -19.359 -5.512 1 97.75 119 ALA A CA 1
ATOM 960 C C . ALA A 1 119 ? 2.121 -18.641 -4.441 1 97.75 119 ALA A C 1
ATOM 962 O O . ALA A 1 119 ? 2.016 -19.109 -3.309 1 97.75 119 ALA A O 1
ATOM 963 N N . ILE A 1 120 ? 1.682 -17.453 -4.75 1 97.5 120 ILE A N 1
ATOM 964 C CA . ILE A 1 120 ? 0.825 -16.641 -3.896 1 97.5 120 ILE A CA 1
ATOM 965 C C . ILE A 1 120 ? -0.445 -16.266 -4.652 1 97.5 120 ILE A C 1
ATOM 967 O O . ILE A 1 120 ? -0.381 -15.828 -5.805 1 97.5 120 ILE A O 1
ATOM 971 N N . GLY A 1 121 ? -1.541 -16.516 -4.07 1 95.94 121 GLY A N 1
ATOM 972 C CA . GLY A 1 121 ? -2.818 -16.141 -4.652 1 95.94 121 GLY A CA 1
ATOM 973 C C . GLY A 1 121 ? -3.709 -15.375 -3.691 1 95.94 121 GLY A C 1
ATOM 974 O O . GLY A 1 121 ? -3.707 -15.641 -2.488 1 95.94 121 GLY A O 1
ATOM 975 N N . ARG A 1 122 ? -4.457 -14.43 -4.277 1 95.38 122 ARG A N 1
ATOM 976 C CA . ARG A 1 122 ? -5.398 -13.688 -3.447 1 95.38 122 ARG A CA 1
ATOM 977 C C . ARG A 1 122 ? -6.523 -14.586 -2.949 1 95.38 122 ARG A C 1
ATOM 979 O O . ARG A 1 122 ? -7.09 -15.367 -3.721 1 95.38 122 ARG A O 1
ATOM 986 N N . LEU A 1 123 ? -6.898 -14.453 -1.726 1 94.88 123 LEU A N 1
ATOM 987 C CA . LEU A 1 123 ? -7.84 -15.359 -1.079 1 94.88 123 LEU A CA 1
ATOM 988 C C . LEU A 1 123 ? -9.219 -15.258 -1.724 1 94.88 123 LEU A C 1
ATOM 990 O O . LEU A 1 123 ? -9.914 -16.266 -1.865 1 94.88 123 LEU A O 1
ATOM 994 N N . ASN A 1 124 ? -9.562 -14.008 -2.115 1 93.44 124 ASN A N 1
ATOM 995 C CA . ASN A 1 124 ? -10.906 -13.805 -2.66 1 93.44 124 ASN A CA 1
ATOM 996 C C . ASN A 1 124 ? -11.031 -14.391 -4.062 1 93.44 124 ASN A C 1
ATOM 998 O O . ASN A 1 124 ? -12.117 -14.391 -4.645 1 93.44 124 ASN A O 1
ATOM 1002 N N . ARG A 1 125 ? -9.977 -14.914 -4.594 1 95.06 125 ARG A N 1
ATOM 1003 C CA . ARG A 1 125 ? -10.016 -15.484 -5.938 1 95.06 125 ARG A CA 1
ATOM 1004 C C . ARG A 1 125 ? -10.078 -17 -5.891 1 95.06 125 ARG A C 1
ATOM 1006 O O . ARG A 1 125 ? -10.078 -17.672 -6.93 1 95.06 125 ARG A O 1
ATOM 1013 N N . PHE A 1 126 ? -10.062 -17.547 -4.727 1 96.38 126 PHE A N 1
ATOM 1014 C CA . PHE A 1 126 ? -10.359 -18.953 -4.496 1 96.38 126 PHE A CA 1
ATOM 1015 C C . PHE A 1 126 ? -11.805 -19.125 -4.047 1 96.38 126 PHE A C 1
ATOM 1017 O O . PHE A 1 126 ? -12.328 -18.312 -3.277 1 96.38 126 PHE A O 1
ATOM 1024 N N . LYS A 1 127 ? -12.375 -20.203 -4.383 1 96.44 127 LYS A N 1
ATOM 1025 C CA . LYS A 1 127 ? -13.781 -20.484 -4.094 1 96.44 127 LYS A CA 1
ATOM 1026 C C . LYS A 1 127 ? -13.953 -20.984 -2.662 1 96.44 127 LYS A C 1
ATOM 1028 O O . LYS A 1 127 ? -12.969 -21.312 -1.988 1 96.44 127 LYS A O 1
ATOM 1033 N N . ASP A 1 128 ? -15.219 -20.938 -2.273 1 95.94 128 ASP A N 1
ATOM 1034 C CA . ASP A 1 128 ? -15.594 -21.516 -0.987 1 95.94 128 ASP A CA 1
ATOM 1035 C C . ASP A 1 128 ? -15.555 -23.047 -1.041 1 95.94 128 ASP A C 1
ATOM 1037 O O . ASP A 1 128 ? -16.594 -23.703 -0.977 1 95.94 128 ASP A O 1
ATOM 1041 N N . TYR A 1 129 ? -14.359 -23.547 -1.156 1 97.31 129 TYR A N 1
ATOM 1042 C CA . TYR A 1 129 ? -14.086 -24.969 -1.297 1 97.31 129 TYR A CA 1
ATOM 1043 C C . TYR A 1 129 ? -12.703 -25.312 -0.74 1 97.31 129 TYR A C 1
ATOM 1045 O O . TYR A 1 129 ? -11.703 -24.688 -1.11 1 97.31 129 TYR A O 1
ATOM 1053 N N . CYS A 1 130 ? -12.648 -26.25 0.149 1 97.56 130 CYS A N 1
ATOM 1054 C CA . CYS A 1 130 ? -11.391 -26.703 0.732 1 97.56 130 CYS A CA 1
ATOM 1055 C C . CYS A 1 130 ? -11.539 -28.094 1.339 1 97.56 130 CYS A C 1
ATOM 1057 O O . CYS A 1 130 ? -12.344 -28.297 2.248 1 97.56 130 CYS A O 1
ATOM 1059 N N . ILE A 1 131 ? -10.766 -29.016 0.808 1 97.44 131 ILE A N 1
ATOM 1060 C CA . ILE A 1 131 ? -10.781 -30.391 1.296 1 97.44 131 ILE A CA 1
ATOM 1061 C C . ILE A 1 131 ? -9.383 -30.781 1.772 1 97.44 131 ILE A C 1
ATOM 1063 O O . ILE A 1 131 ? -8.398 -30.578 1.061 1 97.44 131 ILE A O 1
ATOM 1067 N N . VAL A 1 132 ? -9.336 -31.312 2.955 1 97.25 132 VAL A N 1
ATOM 1068 C CA . VAL A 1 132 ? -8.062 -31.828 3.463 1 97.25 132 VAL A CA 1
ATOM 1069 C C . VAL A 1 132 ? -7.758 -33.188 2.834 1 97.25 132 VAL A C 1
ATOM 1071 O O . VAL A 1 132 ? -8.602 -34.094 2.844 1 97.25 132 VAL A O 1
ATOM 1074 N N . LEU A 1 133 ? -6.641 -33.344 2.307 1 95.75 133 LEU A N 1
ATOM 1075 C CA . LEU A 1 133 ? -6.309 -34.562 1.531 1 95.75 133 LEU A CA 1
ATOM 1076 C C . LEU A 1 133 ? -5.609 -35.594 2.4 1 95.75 133 LEU A C 1
ATOM 1078 O O . LEU A 1 133 ? -5.586 -36.781 2.062 1 95.75 133 LEU A O 1
ATOM 1082 N N . SER A 1 134 ? -4.859 -35.156 3.383 1 85.38 134 SER A N 1
ATOM 1083 C CA . SER A 1 134 ? -4.125 -36.125 4.219 1 85.38 134 SER A CA 1
ATOM 1084 C C . SER A 1 134 ? -4.352 -35.844 5.699 1 85.38 134 SER A C 1
ATOM 1086 O O . SER A 1 134 ? -4.543 -34.688 6.098 1 85.38 134 SER A O 1
ATOM 1088 N N . GLN A 1 135 ? -4.309 -36.969 6.359 1 80.38 135 GLN A N 1
ATOM 1089 C CA . GLN A 1 135 ? -4.461 -36.812 7.805 1 80.38 135 GLN A CA 1
ATOM 1090 C C . GLN A 1 135 ? -3.135 -36.469 8.461 1 80.38 135 GLN A C 1
ATOM 1092 O O . GLN A 1 135 ? -3.115 -35.906 9.555 1 80.38 135 GLN A O 1
ATOM 1097 N N . SER A 1 136 ? -2.072 -36.906 7.758 1 87.62 136 SER A N 1
ATOM 1098 C CA . SER A 1 136 ? -0.777 -36.562 8.336 1 87.62 136 SER A CA 1
ATOM 1099 C C . SER A 1 136 ? -0.067 -35.5 7.508 1 87.62 136 SER A C 1
ATOM 1101 O O . SER A 1 136 ? -0.135 -35.5 6.277 1 87.62 136 SER A O 1
ATOM 1103 N N . GLY A 1 137 ? 0.534 -34.594 8.211 1 89.12 137 GLY A N 1
ATOM 1104 C CA . GLY A 1 137 ? 1.244 -33.5 7.566 1 89.12 137 GLY A CA 1
ATOM 1105 C C . GLY A 1 137 ? 2.693 -33.812 7.258 1 89.12 137 GLY A C 1
ATOM 1106 O O . GLY A 1 137 ? 3.213 -34.844 7.715 1 89.12 137 GLY A O 1
ATOM 1107 N N . ARG A 1 138 ? 3.338 -33.062 6.449 1 92.38 138 ARG A N 1
ATOM 1108 C CA . ARG A 1 138 ? 4.73 -33.281 6.066 1 92.38 138 ARG A CA 1
ATOM 1109 C C . ARG A 1 138 ? 5.676 -32.875 7.188 1 92.38 138 ARG A C 1
ATOM 1111 O O . ARG A 1 138 ? 6.883 -33.094 7.105 1 92.38 138 ARG A O 1
ATOM 1118 N N . GLY A 1 139 ? 5.133 -32.281 8.242 1 88 139 GLY A N 1
ATOM 1119 C CA . GLY A 1 139 ? 5.941 -31.844 9.375 1 88 139 GLY A CA 1
ATOM 1120 C C . GLY A 1 139 ? 6.352 -30.391 9.297 1 88 139 GLY A C 1
ATOM 1121 O O . GLY A 1 139 ? 6.449 -29.828 8.203 1 88 139 GLY A O 1
ATOM 1122 N N . LEU A 1 140 ? 6.648 -29.812 10.383 1 88.81 140 LEU A N 1
ATOM 1123 C CA . LEU A 1 140 ? 6.906 -28.391 10.508 1 88.81 140 LEU A CA 1
ATOM 1124 C C . LEU A 1 140 ? 8.25 -28.016 9.891 1 88.81 140 LEU A C 1
ATOM 1126 O O . LEU A 1 140 ? 8.414 -26.906 9.367 1 88.81 140 LEU A O 1
ATOM 1130 N N . GLU A 1 141 ? 9.156 -28.984 9.969 1 93 141 GLU A N 1
ATOM 1131 C CA . GLU A 1 141 ? 10.461 -28.703 9.367 1 93 141 GLU A CA 1
ATOM 1132 C C . GLU A 1 141 ? 10.344 -28.5 7.859 1 93 141 GLU A C 1
ATOM 1134 O O . GLU A 1 141 ? 10.914 -27.547 7.316 1 93 141 GLU A O 1
ATOM 1139 N N . ALA A 1 142 ? 9.602 -29.391 7.289 1 95.25 142 ALA A N 1
ATOM 1140 C CA . ALA A 1 142 ? 9.375 -29.25 5.852 1 95.25 142 ALA A CA 1
ATOM 1141 C C . ALA A 1 142 ? 8.633 -27.953 5.535 1 95.25 142 ALA A C 1
ATOM 1143 O O . ALA A 1 142 ? 8.938 -27.281 4.543 1 95.25 142 ALA A O 1
ATOM 1144 N N . GLN A 1 143 ? 7.691 -27.594 6.383 1 95.75 143 GLN A N 1
ATOM 1145 C CA . GLN A 1 143 ? 6.953 -26.344 6.238 1 95.75 143 GLN A CA 1
ATOM 1146 C C . GLN A 1 143 ? 7.891 -25.141 6.309 1 95.75 143 GLN A C 1
ATOM 1148 O O . GLN A 1 143 ? 7.832 -24.25 5.461 1 95.75 143 GLN A O 1
ATOM 1153 N N . ARG A 1 144 ? 8.711 -25.188 7.23 1 95.38 144 ARG A N 1
ATOM 1154 C CA . ARG A 1 144 ? 9.641 -24.078 7.438 1 95.38 144 ARG A CA 1
ATOM 1155 C C . ARG A 1 144 ? 10.609 -23.953 6.27 1 95.38 144 ARG A C 1
ATOM 1157 O O . ARG A 1 144 ? 10.953 -22.844 5.859 1 95.38 144 ARG A O 1
ATOM 1164 N N . ASN A 1 145 ? 11.039 -25.062 5.785 1 97.12 145 ASN A N 1
ATOM 1165 C CA . ASN A 1 145 ? 11.953 -25.062 4.648 1 97.12 145 ASN A CA 1
ATOM 1166 C C . ASN A 1 145 ? 11.312 -24.422 3.418 1 97.12 145 ASN A C 1
ATOM 1168 O O . ASN A 1 145 ? 11.922 -23.594 2.75 1 97.12 145 ASN A O 1
ATOM 1172 N N . SER A 1 146 ? 10.078 -24.797 3.145 1 97.94 146 SER A N 1
ATOM 1173 C CA . SER A 1 146 ? 9.359 -24.234 2.004 1 97.94 146 SER A CA 1
ATOM 1174 C C . SER A 1 146 ? 9.078 -22.75 2.209 1 97.94 146 SER A C 1
ATOM 1176 O O . SER A 1 146 ? 9.195 -21.953 1.271 1 97.94 146 SER A O 1
ATOM 1178 N N . LEU A 1 147 ? 8.734 -22.406 3.416 1 97.12 147 LEU A N 1
ATOM 1179 C CA . LEU A 1 147 ? 8.492 -21 3.729 1 97.12 147 LEU A CA 1
ATOM 1180 C C . LEU A 1 147 ? 9.758 -20.172 3.525 1 97.12 147 LEU A C 1
ATOM 1182 O O . LEU A 1 147 ? 9.711 -19.078 2.967 1 97.12 147 LEU A O 1
ATOM 1186 N N . ALA A 1 148 ? 10.867 -20.719 3.945 1 97.19 148 ALA A N 1
ATOM 1187 C CA . ALA A 1 148 ? 12.148 -20.016 3.787 1 97.19 148 ALA A CA 1
ATOM 1188 C C . ALA A 1 148 ? 12.461 -19.781 2.314 1 97.19 148 ALA A C 1
ATOM 1190 O O . ALA A 1 148 ? 12.945 -18.703 1.943 1 97.19 148 ALA A O 1
ATOM 1191 N N . LYS A 1 149 ? 12.211 -20.781 1.524 1 98.38 149 LYS A N 1
ATOM 1192 C CA . LYS A 1 149 ? 12.414 -20.625 0.086 1 98.38 149 LYS A CA 1
ATOM 1193 C C . LYS A 1 149 ? 11.531 -19.516 -0.48 1 98.38 149 LYS A C 1
ATOM 1195 O O . LYS A 1 149 ? 11.992 -18.703 -1.277 1 98.38 149 LYS A O 1
ATOM 1200 N N . ALA A 1 150 ? 10.266 -19.516 -0.064 1 98.44 150 ALA A N 1
ATOM 1201 C CA . ALA A 1 150 ? 9.336 -18.5 -0.531 1 98.44 150 ALA A CA 1
ATOM 1202 C C . ALA A 1 150 ? 9.812 -17.094 -0.133 1 98.44 150 ALA A C 1
ATOM 1204 O O . ALA A 1 150 ? 9.75 -16.156 -0.932 1 98.44 150 ALA A O 1
ATOM 1205 N N . TYR A 1 151 ? 10.305 -16.969 1.084 1 96.56 151 TYR A N 1
ATOM 1206 C CA . TYR A 1 151 ? 10.734 -15.656 1.572 1 96.56 151 TYR A CA 1
ATOM 1207 C C . TYR A 1 151 ? 12.039 -15.227 0.907 1 96.56 151 TYR A C 1
ATOM 1209 O O . TYR A 1 151 ? 12.289 -14.031 0.742 1 96.56 151 TYR A O 1
ATOM 1217 N N . GLN A 1 152 ? 12.875 -16.188 0.497 1 97.69 152 GLN A N 1
ATOM 1218 C CA . GLN A 1 152 ? 14.031 -15.844 -0.324 1 97.69 152 GLN A CA 1
ATOM 1219 C C . GLN A 1 152 ? 13.602 -15.219 -1.646 1 97.69 152 GLN A C 1
ATOM 1221 O O . GLN A 1 152 ? 14.18 -14.219 -2.078 1 97.69 152 GLN A O 1
ATOM 1226 N N . LEU A 1 153 ? 12.609 -15.828 -2.227 1 98.5 153 LEU A N 1
ATOM 1227 C CA . LEU A 1 153 ? 12.086 -15.297 -3.48 1 98.5 153 LEU A CA 1
ATOM 1228 C C . LEU A 1 153 ? 11.469 -13.922 -3.275 1 98.5 153 LEU A C 1
ATOM 1230 O O . LEU A 1 153 ? 11.688 -13.016 -4.082 1 98.5 153 LEU A O 1
ATOM 1234 N N . LEU A 1 154 ? 10.719 -13.758 -2.188 1 97.44 154 LEU A N 1
ATOM 1235 C CA . LEU A 1 154 ? 10.094 -12.477 -1.878 1 97.44 154 LEU A CA 1
ATOM 1236 C C . LEU A 1 154 ? 11.148 -11.398 -1.643 1 97.44 154 LEU A C 1
ATOM 1238 O O . LEU A 1 154 ? 10.992 -10.266 -2.104 1 97.44 154 LEU A O 1
ATOM 1242 N N . GLU A 1 155 ? 12.172 -11.727 -1.001 1 95.88 155 GLU A N 1
ATOM 1243 C CA . GLU A 1 155 ? 13.242 -10.781 -0.692 1 95.88 155 GLU A CA 1
ATOM 1244 C C . GLU A 1 155 ? 13.977 -10.336 -1.958 1 95.88 155 GLU A C 1
ATOM 1246 O O . GLU A 1 155 ? 14.375 -9.18 -2.078 1 95.88 155 GLU A O 1
ATOM 1251 N N . ASN A 1 156 ? 14.094 -11.273 -2.885 1 97.44 156 ASN A N 1
ATOM 1252 C CA . ASN A 1 156 ? 14.781 -10.992 -4.137 1 97.44 156 ASN A CA 1
ATOM 1253 C C . ASN A 1 156 ? 13.93 -10.133 -5.066 1 97.44 156 ASN A C 1
ATOM 1255 O O . ASN A 1 156 ? 14.461 -9.367 -5.875 1 97.44 156 ASN A O 1
ATOM 1259 N N . GLY A 1 157 ? 12.656 -10.352 -4.914 1 97.81 157 GLY A N 1
ATOM 1260 C CA . GLY A 1 157 ? 11.758 -9.734 -5.871 1 97.81 157 GLY A CA 1
ATOM 1261 C C . GLY A 1 157 ? 11.234 -8.391 -5.414 1 97.81 157 GLY A C 1
ATOM 1262 O O . GLY A 1 157 ? 11.758 -7.801 -4.465 1 97.81 157 GLY A O 1
ATOM 1263 N N . TRP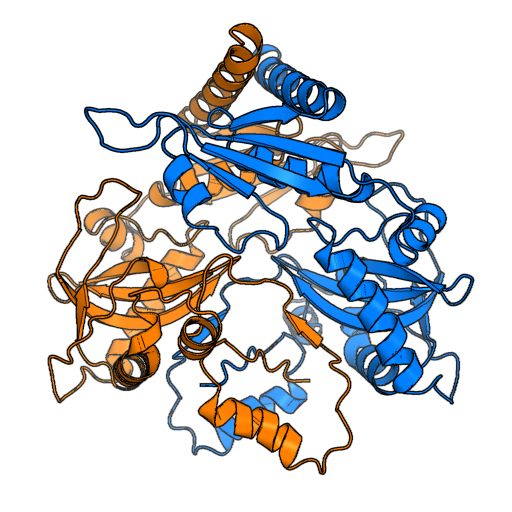 A 1 158 ? 10.32 -7.836 -6.121 1 97.06 158 TRP A N 1
ATOM 1264 C CA . TRP A 1 158 ? 9.742 -6.527 -5.824 1 97.06 158 TRP A CA 1
ATOM 1265 C C . TRP A 1 158 ? 8.352 -6.668 -5.207 1 97.06 158 TRP A C 1
ATOM 1267 O O . TRP A 1 158 ? 7.949 -5.848 -4.383 1 97.06 158 TRP A O 1
ATOM 1277 N N . GLY A 1 159 ? 7.633 -7.617 -5.648 1 96.06 159 GLY A N 1
ATOM 1278 C CA . GLY A 1 159 ? 6.27 -7.844 -5.199 1 96.06 159 GLY A CA 1
ATOM 1279 C C . GLY A 1 159 ? 6 -9.289 -4.824 1 96.06 159 GLY A C 1
ATOM 1280 O O . GLY A 1 159 ? 6.867 -9.961 -4.266 1 96.06 159 GLY A O 1
ATOM 1281 N N . LEU A 1 160 ? 4.781 -9.773 -5.066 1 96.69 160 LEU A N 1
ATOM 1282 C CA . LEU A 1 160 ? 4.336 -11.062 -4.535 1 96.69 160 LEU A CA 1
ATOM 1283 C C . LEU A 1 160 ? 4.488 -12.164 -5.578 1 96.69 160 LEU A C 1
ATOM 1285 O O . LEU A 1 160 ? 4.391 -13.352 -5.254 1 96.69 160 LEU A O 1
ATOM 1289 N N . TYR A 1 161 ? 4.727 -11.828 -6.836 1 97.25 161 TYR A N 1
ATOM 1290 C CA . TYR A 1 161 ? 4.812 -12.844 -7.879 1 97.25 161 TYR A CA 1
ATOM 1291 C C . TYR A 1 161 ? 6.098 -13.648 -7.746 1 97.25 161 TYR A C 1
ATOM 1293 O O . TYR A 1 161 ? 7.195 -13.094 -7.789 1 97.25 161 TYR A O 1
ATOM 1301 N N . LEU A 1 162 ? 5.98 -14.961 -7.688 1 98 162 LEU A N 1
ATOM 1302 C CA . LEU A 1 162 ? 7.141 -15.781 -7.363 1 98 162 LEU A CA 1
ATOM 1303 C C . LEU A 1 162 ? 7.703 -16.453 -8.617 1 98 162 LEU A C 1
ATOM 1305 O O . LEU A 1 162 ? 8.688 -17.188 -8.547 1 98 162 LEU A O 1
ATOM 1309 N N . GLY A 1 163 ? 7.051 -16.172 -9.734 1 96.5 163 GLY A N 1
ATOM 1310 C CA . GLY A 1 163 ? 7.625 -16.609 -10.992 1 96.5 163 GLY A CA 1
ATOM 1311 C C . GLY A 1 163 ? 7.203 -18.016 -11.383 1 96.5 163 GLY A C 1
ATOM 1312 O O . GLY A 1 163 ? 6.523 -18.703 -10.617 1 96.5 163 GLY A O 1
ATOM 1313 N N . ASP A 1 164 ? 7.625 -18.438 -12.57 1 95.5 164 ASP A N 1
ATOM 1314 C CA . ASP A 1 164 ? 7.324 -19.766 -13.062 1 95.5 164 ASP A CA 1
ATOM 1315 C C . ASP A 1 164 ? 8.258 -20.812 -12.445 1 95.5 164 ASP A C 1
ATOM 1317 O O . ASP A 1 164 ? 9.297 -20.453 -11.891 1 95.5 164 ASP A O 1
ATOM 1321 N N . PRO A 1 165 ? 7.867 -22.078 -12.578 1 96.31 165 PRO A N 1
ATOM 1322 C CA . PRO A 1 165 ? 8.609 -23.141 -11.883 1 96.31 165 PRO A CA 1
ATOM 1323 C C . PRO A 1 165 ? 10.078 -23.203 -12.297 1 96.31 165 PRO A C 1
ATOM 1325 O O . PRO A 1 165 ? 10.961 -23.312 -11.438 1 96.31 165 PRO A O 1
ATOM 1328 N N . GLN A 1 166 ? 10.344 -23.109 -13.539 1 96.19 166 GLN A N 1
ATOM 1329 C CA . GLN A 1 166 ? 11.719 -23.25 -14.023 1 96.19 166 GLN A CA 1
ATOM 1330 C C . GLN A 1 166 ? 12.602 -22.109 -13.523 1 96.19 166 GLN A C 1
ATOM 1332 O O . GLN A 1 166 ? 13.68 -22.344 -12.984 1 96.19 166 GLN A O 1
ATOM 1337 N N . GLN A 1 167 ? 12.188 -20.953 -13.711 1 96.12 167 GLN A N 1
ATOM 1338 C CA . GLN A 1 167 ? 12.945 -19.781 -13.281 1 96.12 167 GLN A CA 1
ATOM 1339 C C . GLN A 1 167 ? 13.07 -19.719 -11.758 1 96.12 167 GLN A C 1
ATOM 1341 O O . GLN A 1 167 ? 14.102 -19.312 -11.227 1 96.12 167 GLN A O 1
ATOM 1346 N N . GLN A 1 168 ? 12.008 -20.125 -11.117 1 97.81 168 GLN A N 1
ATOM 1347 C CA . GLN A 1 168 ? 12.016 -20.156 -9.656 1 97.81 168 GLN A CA 1
ATOM 1348 C C . GLN A 1 168 ? 13.094 -21.094 -9.133 1 97.81 168 GLN A C 1
ATOM 1350 O O . GLN A 1 168 ? 13.828 -20.75 -8.203 1 97.81 168 GLN A O 1
ATOM 1355 N N . LYS A 1 169 ? 13.219 -22.25 -9.688 1 97.25 169 LYS A N 1
ATOM 1356 C CA . LYS A 1 169 ? 14.242 -23.219 -9.305 1 97.25 169 LYS A CA 1
ATOM 1357 C C . LYS A 1 169 ? 15.641 -22.641 -9.516 1 97.25 169 LYS A C 1
ATOM 1359 O O . LYS A 1 169 ? 16.5 -22.734 -8.625 1 97.25 169 LYS A O 1
ATOM 1364 N N . LEU A 1 170 ? 15.875 -22.062 -10.664 1 97.94 170 LEU A N 1
ATOM 1365 C CA . LEU A 1 170 ? 17.172 -21.469 -10.969 1 97.94 170 LEU A CA 1
ATOM 1366 C C . LEU A 1 170 ? 17.5 -20.359 -9.969 1 97.94 170 LEU A C 1
ATOM 1368 O O . LEU A 1 170 ? 18.641 -20.25 -9.531 1 97.94 170 LEU A O 1
ATOM 1372 N N . GLU A 1 171 ? 16.516 -19.609 -9.648 1 98.25 171 GLU A N 1
ATOM 1373 C CA . GLU A 1 171 ? 16.719 -18.516 -8.703 1 98.25 171 GLU A CA 1
ATOM 1374 C C . GLU A 1 171 ? 17.094 -19.031 -7.32 1 98.25 171 GLU A C 1
ATOM 1376 O O . GLU A 1 171 ? 18.016 -18.531 -6.691 1 98.25 171 GLU A O 1
ATOM 1381 N N . LEU A 1 172 ? 16.422 -20.031 -6.871 1 97.94 172 LEU A N 1
ATOM 1382 C CA . LEU A 1 172 ? 16.672 -20.609 -5.555 1 97.94 172 LEU A CA 1
ATOM 1383 C C . LEU A 1 172 ? 18.047 -21.266 -5.496 1 97.94 172 LEU A C 1
ATOM 1385 O O . LEU A 1 172 ? 18.672 -21.312 -4.434 1 97.94 172 LEU A O 1
ATOM 1389 N N . GLU A 1 173 ? 18.484 -21.672 -6.625 1 97.62 173 GLU A N 1
ATOM 1390 C CA . GLU A 1 173 ? 19.781 -22.312 -6.707 1 97.62 173 GLU A CA 1
ATOM 1391 C C . GLU A 1 173 ? 20.891 -21.281 -6.918 1 97.62 173 GLU A C 1
ATOM 1393 O O . GLU A 1 173 ? 22.078 -21.625 -6.973 1 97.62 173 GLU A O 1
ATOM 1398 N N . GLY A 1 174 ? 20.531 -20.031 -7.109 1 96.75 174 GLY A N 1
ATOM 1399 C CA . GLY A 1 174 ? 21.5 -18.969 -7.32 1 96.75 174 GLY A CA 1
ATOM 1400 C C . GLY A 1 174 ? 22.047 -18.938 -8.734 1 96.75 174 GLY A C 1
ATOM 1401 O O . GLY A 1 174 ? 23.125 -18.375 -8.984 1 96.75 174 GLY A O 1
ATOM 1402 N N . LYS A 1 175 ? 21.344 -19.484 -9.633 1 97.25 175 LYS A N 1
ATOM 1403 C CA . LYS A 1 175 ? 21.828 -19.625 -11 1 97.25 175 LYS A CA 1
ATOM 1404 C C . LYS A 1 175 ? 21.109 -18.641 -11.938 1 97.25 175 LYS A C 1
ATOM 1406 O O . LYS A 1 175 ? 21.422 -18.578 -13.125 1 97.25 175 LYS A O 1
ATOM 1411 N N . LEU A 1 176 ? 20.156 -17.969 -11.445 1 97.25 176 LEU A N 1
ATOM 1412 C CA . LEU A 1 176 ? 19.406 -17.016 -12.266 1 97.25 176 LEU A CA 1
ATOM 1413 C C . LEU A 1 176 ? 20.094 -15.656 -12.281 1 97.25 176 LEU A C 1
ATOM 1415 O O . LEU A 1 176 ? 20.422 -15.109 -11.219 1 97.25 176 LEU A O 1
ATOM 1419 N N . GLU A 1 177 ? 20.344 -15.125 -13.414 1 96.69 177 GLU A N 1
ATOM 1420 C CA . GLU A 1 177 ? 20.891 -13.781 -13.539 1 96.69 177 GLU A CA 1
ATOM 1421 C C . GLU A 1 177 ? 19.812 -12.719 -13.367 1 96.69 177 GLU A C 1
ATOM 1423 O O . GLU A 1 177 ? 18.766 -12.789 -14 1 96.69 177 GLU A O 1
ATOM 1428 N N . PHE A 1 178 ? 20.062 -11.812 -12.531 1 97.88 178 PHE A N 1
ATOM 1429 C CA . PHE A 1 178 ? 19.125 -10.711 -12.305 1 97.88 178 PHE A CA 1
ATOM 1430 C C . PHE A 1 178 ? 19.406 -9.562 -13.266 1 97.88 178 PHE A C 1
ATOM 1432 O O . PHE A 1 178 ? 20.516 -9.438 -13.789 1 97.88 178 PHE A O 1
ATOM 1439 N N . VAL A 1 179 ? 18.406 -8.812 -13.508 1 97.88 179 VAL A N 1
ATOM 1440 C CA . VAL A 1 179 ? 18.516 -7.621 -14.344 1 97.88 179 VAL A CA 1
ATOM 1441 C C . VAL A 1 179 ? 18.781 -6.395 -13.477 1 97.88 179 VAL A C 1
ATOM 1443 O O . VAL A 1 179 ? 18.141 -6.203 -12.445 1 97.88 179 VAL A O 1
ATOM 1446 N N . LYS A 1 180 ? 19.719 -5.617 -13.844 1 97.88 180 LYS A N 1
ATOM 1447 C CA . LYS A 1 180 ? 19.953 -4.359 -13.141 1 97.88 180 LYS A CA 1
ATOM 1448 C C . LYS A 1 180 ? 18.984 -3.281 -13.594 1 97.88 180 LYS A C 1
ATOM 1450 O O . LYS A 1 180 ? 19.094 -2.764 -14.703 1 97.88 180 LYS A O 1
ATOM 1455 N N . VAL A 1 181 ? 18.062 -2.961 -12.781 1 98.62 181 VAL A N 1
ATOM 1456 C CA . VAL A 1 181 ? 17.078 -1.926 -13.062 1 98.62 181 VAL A CA 1
ATOM 1457 C C . VAL A 1 181 ? 17.547 -0.59 -12.492 1 98.62 181 VAL A C 1
ATOM 1459 O O . VAL A 1 181 ? 18.031 -0.526 -11.359 1 98.62 181 VAL A O 1
ATOM 1462 N N . LYS A 1 182 ? 17.484 0.463 -13.289 1 98.75 182 LYS A N 1
ATOM 1463 C CA . LYS A 1 182 ? 17.844 1.808 -12.852 1 98.75 182 LYS A CA 1
ATOM 1464 C C . LYS A 1 182 ? 16.797 2.832 -13.297 1 98.75 182 LYS A C 1
ATOM 1466 O O . LYS A 1 182 ? 16.391 2.844 -14.461 1 98.75 182 LYS A O 1
ATOM 1471 N N . VAL A 1 183 ? 16.391 3.648 -12.367 1 98.69 183 VAL A N 1
ATOM 1472 C CA . VAL A 1 183 ? 15.453 4.727 -12.664 1 98.69 183 VAL A CA 1
ATOM 1473 C C . VAL A 1 183 ? 15.945 6.027 -12.031 1 98.69 183 VAL A C 1
ATOM 1475 O O . VAL A 1 183 ? 16.672 6.004 -11.031 1 98.69 183 VAL A O 1
ATOM 1478 N N . ARG A 1 184 ? 15.617 7.152 -12.688 1 98.56 184 ARG A N 1
ATOM 1479 C CA . ARG A 1 184 ? 15.953 8.484 -12.188 1 98.56 184 ARG A CA 1
ATOM 1480 C C . ARG A 1 184 ? 14.703 9.242 -11.758 1 98.56 184 ARG A C 1
ATOM 1482 O O . ARG A 1 184 ? 13.742 9.352 -12.523 1 98.56 184 ARG A O 1
ATOM 1489 N N . PHE A 1 185 ? 14.719 9.719 -10.562 1 98.31 185 PHE A N 1
ATOM 1490 C CA . PHE A 1 185 ? 13.617 10.508 -10.016 1 98.31 185 PHE A CA 1
ATOM 1491 C C . PHE A 1 185 ? 13.977 11.992 -9.984 1 98.31 185 PHE A C 1
ATOM 1493 O O . PHE A 1 185 ? 15.141 12.344 -9.797 1 98.31 185 PHE A O 1
ATOM 1500 N N . PHE A 1 186 ? 12.992 12.805 -10.102 1 96.69 186 PHE A N 1
ATOM 1501 C CA . PHE A 1 186 ? 13.148 14.258 -10.125 1 96.69 186 PHE A CA 1
ATOM 1502 C C . PHE A 1 186 ? 12.305 14.914 -9.047 1 96.69 186 PHE A C 1
ATOM 1504 O O . PHE A 1 186 ? 11.336 14.328 -8.562 1 96.69 186 PHE A O 1
ATOM 1511 N N . PRO A 1 187 ? 12.703 16.109 -8.648 1 93.38 187 PRO A N 1
ATOM 1512 C CA . PRO A 1 187 ? 11.891 16.844 -7.672 1 93.38 187 PRO A CA 1
ATOM 1513 C C . PRO A 1 187 ? 10.43 16.953 -8.102 1 93.38 187 PRO A C 1
ATOM 1515 O O . PRO A 1 187 ? 10.133 17.016 -9.297 1 93.38 187 PRO A O 1
ATOM 1518 N N . PRO A 1 188 ? 9.484 16.969 -7.121 1 91.56 188 PRO A N 1
ATOM 1519 C CA . PRO A 1 188 ? 9.719 17 -5.676 1 91.56 188 PRO A CA 1
ATOM 1520 C C . PRO A 1 188 ? 9.797 15.609 -5.055 1 91.56 188 PRO A C 1
ATOM 1522 O O . PRO A 1 188 ? 9.898 15.484 -3.834 1 91.56 188 PRO A O 1
ATOM 1525 N N . VAL A 1 189 ? 9.859 14.492 -5.852 1 94.06 189 VAL A N 1
ATOM 1526 C CA . VAL A 1 189 ? 9.734 13.156 -5.289 1 94.06 189 VAL A CA 1
ATOM 1527 C C . VAL A 1 189 ? 11.102 12.664 -4.816 1 94.06 189 VAL A C 1
ATOM 1529 O O . VAL A 1 189 ? 11.203 11.656 -4.109 1 94.06 189 VAL A O 1
ATOM 1532 N N . THR A 1 190 ? 12.188 13.383 -5.164 1 94.56 190 THR A N 1
ATOM 1533 C CA . THR A 1 190 ? 13.547 12.984 -4.824 1 94.56 190 THR A CA 1
ATOM 1534 C C . THR A 1 190 ? 13.695 12.781 -3.318 1 94.56 190 THR A C 1
ATOM 1536 O O . THR A 1 190 ? 14.305 11.805 -2.875 1 94.56 190 THR A O 1
ATOM 1539 N N . SER A 1 191 ? 13.086 13.656 -2.537 1 90.06 191 SER A N 1
ATOM 1540 C CA . SER A 1 191 ? 13.203 13.57 -1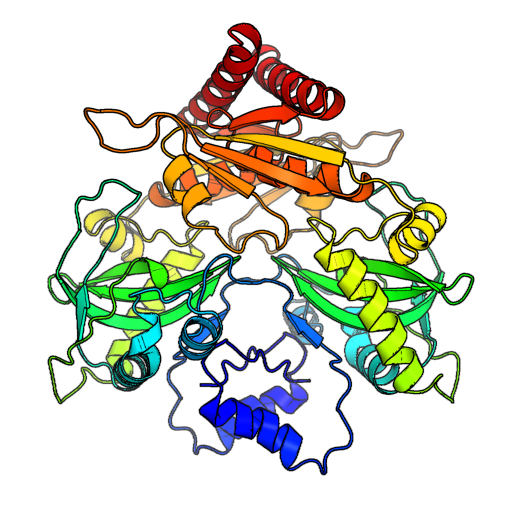.085 1 90.06 191 SER A CA 1
ATOM 1541 C C . SER A 1 191 ? 12.57 12.289 -0.556 1 90.06 191 SER A C 1
ATOM 1543 O O . SER A 1 191 ? 13.125 11.641 0.335 1 90.06 191 SER A O 1
ATOM 1545 N N . PHE A 1 192 ? 11.477 11.945 -1.114 1 92.06 192 PHE A N 1
ATOM 1546 C CA . PHE A 1 192 ? 10.781 10.727 -0.712 1 92.06 192 PHE A CA 1
ATOM 1547 C C . PHE A 1 192 ? 11.602 9.492 -1.061 1 92.06 192 PHE A C 1
ATOM 1549 O O . PHE A 1 192 ? 11.68 8.547 -0.271 1 92.06 192 PHE A O 1
ATOM 1556 N N . ILE A 1 193 ? 12.148 9.461 -2.195 1 95.81 193 ILE A N 1
ATOM 1557 C CA . ILE A 1 193 ? 12.93 8.32 -2.654 1 95.81 193 ILE A CA 1
ATOM 1558 C C . ILE A 1 193 ? 14.164 8.148 -1.764 1 95.81 193 ILE A C 1
ATOM 1560 O O . ILE A 1 193 ? 14.492 7.027 -1.369 1 95.81 193 ILE A O 1
ATOM 1564 N N . VAL A 1 194 ? 14.789 9.227 -1.431 1 93.94 194 VAL A N 1
ATOM 1565 C CA . VAL A 1 194 ? 16 9.195 -0.617 1 93.94 194 VAL A CA 1
ATOM 1566 C C . VAL A 1 194 ? 15.664 8.703 0.788 1 93.94 194 VAL A C 1
ATOM 1568 O O . VAL A 1 194 ? 16.438 7.961 1.392 1 93.94 194 VAL A O 1
ATOM 1571 N N . GLU A 1 195 ? 14.531 9.008 1.264 1 92 195 GLU A N 1
ATOM 1572 C CA . GLU A 1 195 ? 14.094 8.633 2.604 1 92 195 GLU A CA 1
ATOM 1573 C C . GLU A 1 195 ? 13.906 7.121 2.717 1 92 195 GLU A C 1
ATOM 1575 O O . GLU A 1 195 ? 14.023 6.555 3.807 1 92 195 GLU A O 1
ATOM 1580 N N . GLY A 1 196 ? 13.57 6.453 1.619 1 94.38 196 GLY A N 1
ATOM 1581 C CA . GLY A 1 196 ? 13.258 5.031 1.638 1 94.38 196 GLY A CA 1
ATOM 1582 C C . GLY A 1 196 ? 14.484 4.148 1.544 1 94.38 196 GLY A C 1
ATOM 1583 O O . GLY A 1 196 ? 14.625 3.365 0.601 1 94.38 196 GLY A O 1
ATOM 1584 N N . GLU A 1 197 ? 15.289 4.188 2.592 1 93 197 GLU A N 1
ATOM 1585 C CA . GLU A 1 197 ? 16.578 3.506 2.561 1 93 197 GLU A CA 1
ATOM 1586 C C . GLU A 1 197 ? 16.406 1.997 2.721 1 93 197 GLU A C 1
ATOM 1588 O O . GLU A 1 197 ? 17.344 1.232 2.477 1 93 197 GLU A O 1
ATOM 1593 N N . ARG A 1 198 ? 15.211 1.548 3.08 1 93.12 198 ARG A N 1
ATOM 1594 C CA . ARG A 1 198 ? 14.977 0.126 3.311 1 93.12 198 ARG A CA 1
ATOM 1595 C C . ARG A 1 198 ? 13.875 -0.4 2.398 1 93.12 198 ARG A C 1
ATOM 1597 O O . ARG A 1 198 ? 13.18 -1.356 2.746 1 93.12 198 ARG A O 1
ATOM 1604 N N . ARG A 1 199 ? 13.703 0.274 1.283 1 95.31 199 ARG A N 1
ATOM 1605 C CA . ARG A 1 199 ? 12.664 -0.137 0.349 1 95.31 199 ARG A CA 1
ATOM 1606 C C . ARG A 1 199 ? 12.945 -1.524 -0.216 1 95.31 199 ARG A C 1
ATOM 1608 O O . ARG A 1 199 ? 12.031 -2.33 -0.391 1 95.31 199 ARG A O 1
ATOM 1615 N N . HIS A 1 200 ? 14.188 -1.838 -0.551 1 96.69 200 HIS A N 1
ATOM 1616 C CA . HIS A 1 200 ? 14.672 -3.131 -1.015 1 96.69 200 HIS A CA 1
ATOM 1617 C C . HIS A 1 200 ? 16.047 -3.439 -0.436 1 96.69 200 HIS A C 1
ATOM 1619 O O . HIS A 1 200 ? 16.906 -2.557 -0.352 1 96.69 200 HIS A O 1
ATOM 1625 N N . PRO A 1 201 ? 16.25 -4.637 -0.092 1 94.81 201 PRO A N 1
ATOM 1626 C CA . PRO A 1 201 ? 17.516 -4.961 0.577 1 94.81 201 PRO A CA 1
ATOM 1627 C C . PRO A 1 201 ? 18.734 -4.738 -0.318 1 94.81 201 PRO A C 1
ATOM 1629 O O . PRO A 1 201 ? 19.844 -4.516 0.183 1 94.81 201 PRO A O 1
ATOM 1632 N N . LYS A 1 202 ? 18.562 -4.762 -1.616 1 97.25 202 LYS A N 1
ATOM 1633 C CA . LYS A 1 202 ? 19.703 -4.668 -2.525 1 97.25 202 LYS A CA 1
ATOM 1634 C C . LYS A 1 202 ? 19.688 -3.354 -3.301 1 97.25 202 LYS A C 1
ATOM 1636 O O . LYS A 1 202 ? 20.344 -3.225 -4.332 1 97.25 202 LYS A O 1
ATOM 1641 N N . GLN A 1 203 ? 18.891 -2.424 -2.811 1 98.12 203 GLN A N 1
ATOM 1642 C CA . GLN A 1 203 ? 18.781 -1.146 -3.506 1 98.12 203 GLN A CA 1
ATOM 1643 C C . GLN A 1 203 ? 20.062 -0.339 -3.391 1 98.12 203 GLN A C 1
ATOM 1645 O O . GLN A 1 203 ? 20.844 -0.534 -2.455 1 98.12 203 GLN A O 1
ATOM 1650 N N . LYS A 1 204 ? 20.281 0.488 -4.371 1 98.31 204 LYS A N 1
ATOM 1651 C CA . LYS A 1 204 ? 21.312 1.526 -4.344 1 98.31 204 LYS A CA 1
ATOM 1652 C C . LYS A 1 204 ? 20.734 2.883 -4.734 1 98.31 204 LYS A C 1
ATOM 1654 O O . LYS A 1 204 ? 20.141 3.025 -5.805 1 98.31 204 LYS A O 1
ATOM 1659 N N . ILE A 1 205 ? 20.875 3.852 -3.861 1 97.94 205 ILE A N 1
ATOM 1660 C CA . ILE A 1 205 ? 20.391 5.207 -4.094 1 97.94 205 ILE A CA 1
ATOM 1661 C C . ILE A 1 205 ? 21.562 6.148 -4.312 1 97.94 205 ILE A C 1
ATOM 1663 O O . ILE A 1 205 ? 22.484 6.219 -3.486 1 97.94 205 ILE A O 1
ATOM 1667 N N . THR A 1 206 ? 21.594 6.824 -5.402 1 97.94 206 THR A N 1
ATOM 1668 C CA . THR A 1 206 ? 22.625 7.785 -5.734 1 97.94 206 THR A CA 1
ATOM 1669 C C . THR A 1 206 ? 22.047 9.188 -5.906 1 97.94 206 THR A C 1
ATOM 1671 O O . THR A 1 206 ? 21.172 9.398 -6.75 1 97.94 206 THR A O 1
ATOM 1674 N N . ILE A 1 207 ? 22.547 10.109 -5.164 1 96.25 207 ILE A N 1
ATOM 1675 C CA . ILE A 1 207 ? 22.062 11.484 -5.188 1 96.25 207 ILE A CA 1
ATOM 1676 C C . ILE A 1 207 ? 22.766 12.266 -6.297 1 96.25 207 ILE A C 1
ATOM 1678 O O . ILE A 1 207 ? 23.984 12.227 -6.406 1 96.25 207 ILE A O 1
ATOM 1682 N N . GLY A 1 208 ? 21.984 12.852 -7.152 1 94.69 208 GLY A N 1
ATOM 1683 C CA . GLY A 1 208 ? 22.547 13.68 -8.203 1 94.69 208 GLY A CA 1
ATOM 1684 C C . GLY A 1 208 ? 23.016 15.039 -7.715 1 94.69 208 GLY A C 1
ATOM 1685 O O . GLY A 1 208 ? 23.203 15.234 -6.512 1 94.69 208 GLY A O 1
ATOM 1686 N N . SER A 1 209 ? 23.312 15.891 -8.742 1 92.19 209 SER A N 1
ATOM 1687 C CA . SER A 1 209 ? 23.766 17.234 -8.391 1 92.19 209 SER A CA 1
ATOM 1688 C C . SER A 1 209 ? 22.734 17.953 -7.531 1 92.19 209 SER A C 1
ATOM 1690 O O . SER A 1 209 ? 21.547 17.688 -7.621 1 92.19 209 SER A O 1
ATOM 1692 N N . VAL A 1 210 ? 23.219 18.766 -6.684 1 90.38 210 VAL A N 1
ATOM 1693 C CA . VAL A 1 210 ? 22.359 19.5 -5.754 1 90.38 210 VAL A CA 1
ATOM 1694 C C . VAL A 1 210 ? 22.094 20.906 -6.285 1 90.38 210 VAL A C 1
ATOM 1696 O O . VAL A 1 210 ? 23.016 21.578 -6.766 1 90.38 210 VAL A O 1
ATOM 1699 N N . ASP A 1 211 ? 20.859 21.188 -6.309 1 89.62 211 ASP A N 1
ATOM 1700 C CA . ASP A 1 211 ? 20.484 22.547 -6.672 1 89.62 211 ASP A CA 1
ATOM 1701 C C . ASP A 1 211 ? 21 23.562 -5.656 1 89.62 211 ASP A C 1
ATOM 1703 O O . ASP A 1 211 ? 20.703 23.469 -4.465 1 89.62 211 ASP A O 1
ATOM 1707 N N . THR A 1 212 ? 21.688 24.516 -6.082 1 87.56 212 THR A N 1
ATOM 1708 C CA . THR A 1 212 ? 22.359 25.453 -5.203 1 87.56 212 THR A CA 1
ATOM 1709 C C . THR A 1 212 ? 21.359 26.375 -4.52 1 87.56 212 THR A C 1
ATOM 1711 O O . THR A 1 212 ? 21.594 26.875 -3.416 1 87.56 212 THR A O 1
ATOM 1714 N N . THR A 1 213 ? 20.297 26.578 -5.09 1 86.31 213 THR A N 1
ATOM 1715 C CA . THR A 1 213 ? 19.281 27.484 -4.559 1 86.31 213 THR A CA 1
ATOM 1716 C C . THR A 1 213 ? 18.422 26.766 -3.508 1 86.31 213 THR A C 1
ATOM 1718 O O . THR A 1 213 ? 18.219 27.297 -2.412 1 86.31 213 THR A O 1
ATOM 1721 N N . THR A 1 214 ? 18.016 25.562 -3.744 1 79.88 214 THR A N 1
ATOM 1722 C CA . THR A 1 214 ? 17.062 24.875 -2.881 1 79.88 214 THR A CA 1
ATOM 1723 C C . THR A 1 214 ? 17.797 23.922 -1.93 1 79.88 214 THR A C 1
ATOM 1725 O O . THR A 1 214 ? 17.25 23.516 -0.906 1 79.88 214 THR A O 1
ATOM 1728 N N . GLY A 1 215 ? 18.984 23.594 -2.328 1 82.69 215 GLY A N 1
ATOM 1729 C CA . GLY A 1 215 ? 19.734 22.625 -1.542 1 82.69 215 GLY A CA 1
ATOM 1730 C C . GLY A 1 215 ? 19.25 21.203 -1.726 1 82.69 215 GLY A C 1
ATOM 1731 O O . GLY A 1 215 ? 19.656 20.297 -0.999 1 82.69 215 GLY A O 1
ATOM 1732 N N . LYS A 1 216 ? 18.328 20.953 -2.611 1 85 216 LYS A N 1
ATOM 1733 C CA . LYS A 1 216 ? 17.781 19.625 -2.887 1 85 216 LYS A CA 1
ATOM 1734 C C . LYS A 1 216 ? 18.406 19.031 -4.137 1 85 216 LYS A C 1
ATOM 1736 O O . LYS A 1 216 ? 18.875 19.75 -5.016 1 85 216 LYS A O 1
ATOM 1741 N N . PRO A 1 217 ? 18.422 17.719 -4.125 1 92.12 217 PRO A N 1
ATOM 1742 C CA . PRO A 1 217 ? 18.984 17.094 -5.312 1 92.12 217 PRO A CA 1
ATOM 1743 C C . PRO A 1 217 ? 18.203 17.391 -6.582 1 92.12 217 PRO A C 1
ATOM 1745 O O . PRO A 1 217 ? 16.969 17.391 -6.559 1 92.12 217 PRO A O 1
ATOM 1748 N N . CYS A 1 218 ? 18.859 17.656 -7.68 1 94.69 218 CYS A N 1
ATOM 1749 C CA . CYS A 1 218 ? 18.234 17.859 -8.977 1 94.69 218 CYS A CA 1
ATOM 1750 C C . CYS A 1 218 ? 17.609 16.562 -9.492 1 94.69 218 CYS A C 1
ATOM 1752 O O . CYS A 1 218 ? 16.656 16.578 -10.258 1 94.69 218 CYS A O 1
ATOM 1754 N N . TYR A 1 219 ? 18.219 15.469 -9.102 1 97.12 219 TYR A N 1
ATOM 1755 C CA . TYR A 1 219 ? 17.688 14.148 -9.398 1 97.12 219 TYR A CA 1
ATOM 1756 C C . TYR A 1 219 ? 18.266 13.102 -8.461 1 97.12 219 TYR A C 1
ATOM 1758 O O . TYR A 1 219 ? 19.234 13.367 -7.73 1 97.12 219 TYR A O 1
ATOM 1766 N N . VAL A 1 220 ? 17.656 11.945 -8.328 1 97.94 220 VAL A N 1
ATOM 1767 C CA . VAL A 1 220 ? 18.125 10.789 -7.566 1 97.94 220 VAL A CA 1
ATOM 1768 C C . VAL A 1 220 ? 18.016 9.531 -8.43 1 97.94 220 VAL A C 1
ATOM 1770 O O . VAL A 1 220 ? 16.969 9.273 -9.031 1 97.94 220 VAL A O 1
ATOM 1773 N N . ASP A 1 221 ? 19.078 8.805 -8.539 1 98.56 221 ASP A N 1
ATOM 1774 C CA . ASP A 1 221 ? 19.047 7.523 -9.234 1 98.56 221 ASP A CA 1
ATOM 1775 C C . ASP A 1 221 ? 18.797 6.375 -8.258 1 98.56 221 ASP A C 1
ATOM 1777 O O . ASP A 1 221 ? 19.406 6.316 -7.188 1 98.56 221 ASP A O 1
ATOM 1781 N N . TYR A 1 222 ? 17.906 5.555 -8.602 1 98.69 222 TYR A N 1
ATOM 1782 C CA . TYR A 1 222 ? 17.578 4.34 -7.859 1 98.69 222 TYR A CA 1
ATOM 1783 C C . TYR A 1 222 ? 17.891 3.098 -8.688 1 98.69 222 TYR A C 1
ATOM 1785 O O . TYR A 1 222 ? 17.391 2.936 -9.797 1 98.69 222 TYR A O 1
ATOM 1793 N N . ALA A 1 223 ? 18.734 2.23 -8.164 1 98.81 223 ALA A N 1
ATOM 1794 C CA . ALA A 1 223 ? 19.109 0.995 -8.852 1 98.81 223 ALA A CA 1
ATOM 1795 C C . ALA A 1 223 ? 18.875 -0.221 -7.957 1 98.81 223 ALA A C 1
ATOM 1797 O O . ALA A 1 223 ? 19.062 -0.156 -6.742 1 98.81 223 ALA A O 1
ATOM 1798 N N . VAL A 1 224 ? 18.5 -1.335 -8.562 1 98.69 224 VAL A N 1
ATOM 1799 C CA . VAL A 1 224 ? 18.25 -2.568 -7.824 1 98.69 224 VAL A CA 1
ATOM 1800 C C . VAL A 1 224 ? 18.297 -3.762 -8.773 1 98.69 224 VAL A C 1
ATOM 1802 O O . VAL A 1 224 ? 17.734 -3.719 -9.867 1 98.69 224 VAL A O 1
ATOM 1805 N N . PRO A 1 225 ? 19.062 -4.746 -8.469 1 98.69 225 PRO A N 1
ATOM 1806 C CA . PRO A 1 225 ? 18.984 -5.984 -9.25 1 98.69 225 PRO A CA 1
ATOM 1807 C C . PRO A 1 225 ? 17.703 -6.77 -8.977 1 98.69 225 PRO A C 1
ATOM 1809 O O . PRO A 1 225 ? 17.375 -7.047 -7.824 1 98.69 225 PRO A O 1
ATOM 1812 N N . LEU A 1 226 ? 16.984 -7.121 -10.023 1 98.56 226 LEU A N 1
ATOM 1813 C CA . LEU A 1 226 ? 15.719 -7.832 -9.867 1 98.56 226 LEU A CA 1
ATOM 1814 C C . LEU A 1 226 ? 15.648 -9.031 -10.812 1 98.56 226 LEU A C 1
ATOM 1816 O O . LEU A 1 226 ? 16.188 -8.984 -11.914 1 98.56 226 LEU A O 1
ATOM 1820 N N . PRO A 1 227 ? 15.031 -10.125 -10.32 1 98.38 227 PRO A N 1
ATOM 1821 C CA . PRO A 1 227 ? 14.672 -11.148 -11.305 1 98.38 227 PRO A CA 1
ATOM 1822 C C . PRO A 1 227 ? 13.664 -10.648 -12.336 1 98.38 227 PRO A C 1
ATOM 1824 O O . PRO A 1 227 ? 12.867 -9.758 -12.047 1 98.38 227 PRO A O 1
ATOM 1827 N N . LEU A 1 228 ? 13.648 -11.203 -13.516 1 97.06 228 LEU A N 1
ATOM 1828 C CA . LEU A 1 228 ? 12.789 -10.781 -14.617 1 97.06 228 LEU A CA 1
ATOM 1829 C C . LEU A 1 228 ? 11.32 -10.805 -14.195 1 97.06 228 LEU A C 1
ATOM 1831 O O . LEU A 1 228 ? 10.547 -9.938 -14.594 1 97.06 228 LEU A O 1
ATOM 1835 N N . ARG A 1 229 ? 10.906 -11.719 -13.344 1 96.81 229 ARG A N 1
ATOM 1836 C CA . ARG A 1 229 ? 9.523 -11.898 -12.93 1 96.81 229 ARG A CA 1
ATOM 1837 C C . ARG A 1 229 ? 9.008 -10.664 -12.195 1 96.81 229 ARG A C 1
ATOM 1839 O O . ARG A 1 229 ? 7.797 -10.477 -12.055 1 96.81 229 ARG A O 1
ATOM 1846 N N . SER A 1 230 ? 9.906 -9.836 -11.664 1 97.56 230 SER A N 1
ATOM 1847 C CA . SER A 1 230 ? 9.523 -8.742 -10.781 1 97.56 230 SER A CA 1
ATOM 1848 C C . SER A 1 230 ? 9.352 -7.438 -11.547 1 97.56 230 SER A C 1
ATOM 1850 O O . SER A 1 230 ? 8.883 -6.438 -10.992 1 97.56 230 SER A O 1
ATOM 1852 N N . LEU A 1 231 ? 9.641 -7.371 -12.812 1 97.5 231 LEU A N 1
ATOM 1853 C CA . LEU A 1 231 ? 9.758 -6.113 -13.547 1 97.5 231 LEU A CA 1
ATOM 1854 C C . LEU A 1 231 ? 8.398 -5.441 -13.695 1 97.5 231 LEU A C 1
ATOM 1856 O O . LEU A 1 231 ? 8.297 -4.215 -13.641 1 97.5 231 LEU A O 1
ATOM 1860 N N . ASP A 1 232 ? 7.367 -6.184 -13.875 1 95.56 232 ASP A N 1
ATOM 1861 C CA . ASP A 1 232 ? 6.043 -5.586 -14.008 1 95.56 232 ASP A CA 1
ATOM 1862 C C . ASP A 1 232 ? 5.605 -4.93 -12.703 1 95.56 232 ASP A C 1
ATOM 1864 O O . ASP A 1 232 ? 5.082 -3.812 -12.703 1 95.56 232 ASP A O 1
ATOM 1868 N N . GLU A 1 233 ? 5.777 -5.699 -11.594 1 96.62 233 GLU A N 1
ATOM 1869 C CA . GLU A 1 233 ? 5.434 -5.141 -10.289 1 96.62 233 GLU A CA 1
ATOM 1870 C C . GLU A 1 233 ? 6.258 -3.891 -9.992 1 96.62 233 GLU A C 1
ATOM 1872 O O . GLU A 1 233 ? 5.742 -2.912 -9.445 1 96.62 233 GLU A O 1
ATOM 1877 N N . PHE A 1 234 ? 7.527 -3.924 -10.336 1 98.19 234 PHE A N 1
ATOM 1878 C CA . PHE A 1 234 ? 8.391 -2.76 -10.18 1 98.19 234 PHE A CA 1
ATOM 1879 C C . PHE A 1 234 ? 7.883 -1.593 -11.016 1 98.19 234 PHE A C 1
ATOM 1881 O O . PHE A 1 234 ? 7.832 -0.456 -10.539 1 98.19 234 PHE A O 1
ATOM 1888 N N . SER A 1 235 ? 7.496 -1.84 -12.219 1 97.81 235 SER A N 1
ATOM 1889 C CA . SER A 1 235 ? 7.008 -0.81 -13.133 1 97.81 235 SER A CA 1
ATOM 1890 C C . SER A 1 235 ? 5.766 -0.124 -12.578 1 97.81 235 SER A C 1
ATOM 1892 O O . SER A 1 235 ? 5.617 1.094 -12.703 1 97.81 235 SER A O 1
ATOM 1894 N N . ILE A 1 236 ? 4.953 -0.896 -11.953 1 96.12 236 ILE A N 1
ATOM 1895 C CA . ILE A 1 236 ? 3.736 -0.34 -11.375 1 96.12 236 ILE A CA 1
ATOM 1896 C C . ILE A 1 236 ? 4.098 0.668 -10.281 1 96.12 236 ILE A C 1
ATOM 1898 O O . ILE A 1 236 ? 3.463 1.721 -10.172 1 96.12 236 ILE A O 1
ATOM 1902 N N . TRP A 1 237 ? 5.09 0.347 -9.5 1 96.94 237 TRP A N 1
ATOM 1903 C CA . TRP A 1 237 ? 5.566 1.284 -8.492 1 96.94 237 TRP A CA 1
ATOM 1904 C C . TRP A 1 237 ? 6.102 2.559 -9.141 1 96.94 237 TRP A C 1
ATOM 1906 O O . TRP A 1 237 ? 5.793 3.666 -8.688 1 96.94 237 TRP A O 1
ATOM 1916 N N . VAL A 1 238 ? 6.848 2.432 -10.211 1 98.19 238 VAL A N 1
ATOM 1917 C CA . VAL A 1 238 ? 7.48 3.547 -10.914 1 98.19 238 VAL A CA 1
ATOM 1918 C C . VAL A 1 238 ? 6.41 4.43 -11.547 1 98.19 238 VAL A C 1
ATOM 1920 O O . VAL A 1 238 ? 6.516 5.656 -11.531 1 98.19 238 VAL A O 1
ATOM 1923 N N . TYR A 1 239 ? 5.383 3.824 -12.055 1 97.94 239 TYR A N 1
ATOM 1924 C CA . TYR A 1 239 ? 4.336 4.523 -12.789 1 97.94 239 TYR A CA 1
ATOM 1925 C C . TYR A 1 239 ? 3.664 5.578 -11.914 1 97.94 239 TYR A C 1
ATOM 1927 O O . TYR A 1 239 ? 3.172 6.59 -12.422 1 97.94 239 TYR A O 1
ATOM 1935 N N . ARG A 1 240 ? 3.68 5.398 -10.633 1 96.31 240 ARG A N 1
ATOM 1936 C CA . ARG A 1 240 ? 3.021 6.289 -9.68 1 96.31 240 ARG A CA 1
ATOM 1937 C C . ARG A 1 240 ? 3.57 7.707 -9.789 1 96.31 240 ARG A C 1
ATOM 1939 O O . ARG A 1 240 ? 2.906 8.664 -9.391 1 96.31 240 ARG A O 1
ATOM 1946 N N . TYR A 1 241 ? 4.73 7.844 -10.352 1 97.62 241 TYR A N 1
ATOM 1947 C CA . TYR A 1 241 ? 5.43 9.125 -10.266 1 97.62 241 TYR A CA 1
ATOM 1948 C C . TYR A 1 241 ? 5.344 9.883 -11.578 1 97.62 241 TYR A C 1
ATOM 1950 O O . TYR A 1 241 ? 5.789 11.031 -11.672 1 97.62 241 TYR A O 1
ATOM 1958 N N . MET A 1 242 ? 4.785 9.289 -12.602 1 97.62 242 MET A N 1
ATOM 1959 C CA . MET A 1 242 ? 4.52 9.93 -13.883 1 97.62 242 MET A CA 1
ATOM 1960 C C . MET A 1 242 ? 5.738 10.719 -14.359 1 97.62 242 MET A C 1
ATOM 1962 O O . MET A 1 242 ? 6.801 10.133 -14.594 1 97.62 242 MET A O 1
ATOM 1966 N N . ASP A 1 243 ? 5.57 12.031 -14.453 1 97.56 243 ASP A N 1
ATOM 1967 C CA . ASP A 1 243 ? 6.59 12.852 -15.102 1 97.56 243 ASP A CA 1
ATOM 1968 C C . ASP A 1 243 ? 7.766 13.102 -14.156 1 97.56 243 ASP A C 1
ATOM 1970 O O . ASP A 1 243 ? 8.766 13.711 -14.555 1 97.56 243 ASP A O 1
ATOM 1974 N N . LYS A 1 244 ? 7.773 12.602 -12.977 1 98 244 LYS A N 1
ATOM 1975 C CA . LYS A 1 244 ? 8.859 12.82 -12.023 1 98 244 LYS A CA 1
ATOM 1976 C C . LYS A 1 244 ? 9.812 11.633 -12 1 98 244 LYS A C 1
ATOM 1978 O O . LYS A 1 244 ? 10.609 11.484 -11.07 1 98 244 LYS A O 1
ATOM 1983 N N . VAL A 1 245 ? 9.68 10.742 -12.977 1 98.38 245 VAL A N 1
ATOM 1984 C CA . VAL A 1 245 ? 10.578 9.594 -13.023 1 98.38 245 VAL A CA 1
ATOM 1985 C C . VAL A 1 245 ? 10.898 9.242 -14.469 1 98.38 245 VAL A C 1
ATOM 1987 O O . VAL A 1 245 ? 10.086 9.492 -15.367 1 98.38 245 VAL A O 1
ATOM 1990 N N . GLN A 1 246 ? 12.031 8.719 -14.711 1 98.38 246 GLN A N 1
ATOM 1991 C CA . GLN A 1 246 ? 12.477 8.188 -15.992 1 98.38 246 GLN A CA 1
ATOM 1992 C C . GLN A 1 246 ? 13.219 6.863 -15.805 1 98.38 246 GLN A C 1
ATOM 1994 O O . GLN A 1 246 ? 14.117 6.762 -14.969 1 98.38 246 GLN A O 1
ATOM 1999 N N . VAL A 1 247 ? 12.781 5.863 -16.531 1 98.62 247 VAL A N 1
ATOM 2000 C CA . VAL A 1 247 ? 13.5 4.598 -16.5 1 98.62 247 VAL A CA 1
ATOM 2001 C C . VAL A 1 247 ? 14.773 4.707 -17.344 1 98.62 247 VAL A C 1
ATOM 2003 O O . VAL A 1 247 ? 14.727 5.176 -18.484 1 98.62 247 VAL A O 1
ATOM 2006 N N . LEU A 1 248 ? 15.867 4.273 -16.812 1 98.44 248 LEU A N 1
ATOM 2007 C CA . LEU A 1 248 ? 17.141 4.387 -17.5 1 98.44 248 LEU A CA 1
ATOM 2008 C C . LEU A 1 248 ? 17.609 3.031 -18.016 1 98.44 248 LEU A C 1
ATOM 2010 O O . LEU A 1 248 ? 18.297 2.953 -19.047 1 98.44 248 LEU A O 1
ATOM 2014 N N . SER A 1 249 ? 17.375 2.012 -17.328 1 98 249 SER A N 1
ATOM 2015 C CA . SER A 1 249 ? 17.766 0.654 -17.688 1 98 249 SER A CA 1
ATOM 2016 C C . SER A 1 249 ? 16.859 -0.378 -17.016 1 98 249 SER A C 1
ATOM 2018 O O . SER A 1 249 ? 16.312 -0.126 -15.938 1 98 249 SER A O 1
ATOM 2020 N N . PRO A 1 250 ? 16.719 -1.634 -17.625 1 97.75 250 PRO A N 1
ATOM 2021 C CA . PRO A 1 250 ? 17.234 -2.074 -18.922 1 97.75 250 PRO A CA 1
ATOM 2022 C C . PRO A 1 250 ? 16.453 -1.474 -20.094 1 97.75 250 PRO A C 1
ATOM 2024 O O . PRO A 1 250 ? 15.375 -0.907 -19.906 1 97.75 250 PRO A O 1
ATOM 2027 N N . PRO A 1 251 ? 16.906 -1.545 -21.344 1 97 251 PRO A N 1
ATOM 2028 C CA . PRO A 1 251 ? 16.266 -0.934 -22.516 1 97 251 PRO A CA 1
ATOM 2029 C C . PRO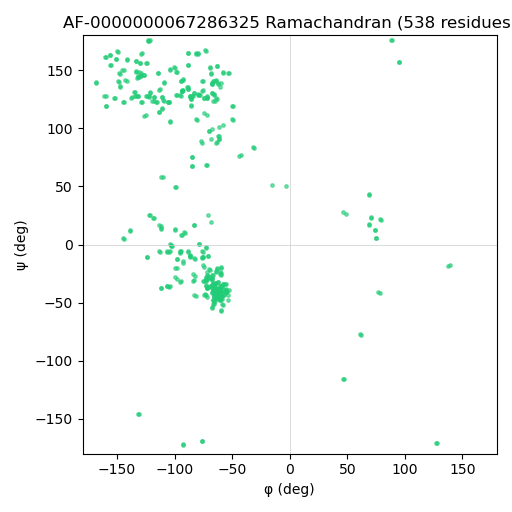 A 1 251 ? 14.812 -1.373 -22.688 1 97 251 PRO A C 1
ATOM 2031 O O . PRO A 1 251 ? 13.961 -0.567 -23.078 1 97 251 PRO A O 1
ATOM 2034 N N . GLN A 1 252 ? 14.578 -2.602 -22.422 1 96.12 252 GLN A N 1
ATOM 2035 C CA . GLN A 1 252 ? 13.219 -3.113 -22.578 1 96.12 252 GLN A CA 1
ATOM 2036 C C . GLN A 1 252 ? 12.242 -2.371 -21.672 1 96.12 252 GLN A C 1
ATOM 2038 O O . GLN A 1 252 ? 11.109 -2.08 -22.062 1 96.12 252 GLN A O 1
ATOM 2043 N N . LEU A 1 253 ? 12.633 -2.066 -20.453 1 97.44 253 LEU A N 1
ATOM 2044 C CA . LEU A 1 253 ? 11.789 -1.348 -19.5 1 97.44 253 LEU A CA 1
ATOM 2045 C C . LEU A 1 253 ? 11.664 0.123 -19.891 1 97.44 253 LEU A C 1
ATOM 2047 O O . LEU A 1 253 ? 10.633 0.749 -19.656 1 97.44 253 LEU A O 1
ATOM 2051 N N . VAL A 1 254 ? 12.742 0.678 -20.438 1 98 254 VAL A N 1
ATOM 2052 C CA . VAL A 1 254 ? 12.711 2.047 -20.938 1 98 254 VAL A CA 1
ATOM 2053 C C . VAL A 1 254 ? 11.633 2.178 -22.016 1 98 254 VAL A C 1
ATOM 2055 O O . VAL A 1 254 ? 10.781 3.059 -21.938 1 98 254 VAL A O 1
ATOM 2058 N N . GLU A 1 255 ? 11.711 1.287 -22.938 1 97.56 255 GLU A N 1
ATOM 2059 C CA . GLU A 1 255 ? 10.773 1.306 -24.047 1 97.56 255 GLU A CA 1
ATOM 2060 C C . GLU A 1 255 ? 9.336 1.104 -23.562 1 97.56 255 GLU A C 1
ATOM 2062 O O . GLU A 1 255 ? 8.422 1.801 -24.016 1 97.56 255 GLU A O 1
ATOM 2067 N N . LYS A 1 256 ? 9.203 0.171 -22.688 1 97.69 256 LYS A N 1
ATOM 2068 C CA . LYS A 1 256 ? 7.875 -0.107 -22.141 1 97.69 256 LYS A CA 1
ATOM 2069 C C . LYS A 1 256 ? 7.289 1.129 -21.453 1 97.69 256 LYS A C 1
ATOM 2071 O O . LYS A 1 256 ? 6.121 1.458 -21.656 1 97.69 256 LYS A O 1
ATOM 2076 N N . HIS A 1 257 ? 8.047 1.799 -20.625 1 98.19 257 HIS A N 1
ATOM 2077 C CA . HIS A 1 257 ? 7.609 2.998 -19.922 1 98.19 257 HIS A CA 1
ATOM 2078 C C . HIS A 1 257 ? 7.281 4.125 -20.906 1 98.19 257 HIS A C 1
ATOM 2080 O O . HIS A 1 257 ? 6.254 4.789 -20.766 1 98.19 257 HIS A O 1
ATOM 2086 N N . TYR A 1 258 ? 8.133 4.301 -21.891 1 98.25 258 TYR A N 1
ATOM 2087 C CA . TYR A 1 258 ? 7.93 5.328 -22.906 1 98.25 258 TYR A CA 1
ATOM 2088 C C . TYR A 1 258 ? 6.66 5.059 -23.719 1 98.25 258 TYR A C 1
ATOM 2090 O O . TYR A 1 258 ? 5.848 5.961 -23.922 1 98.25 258 TYR A O 1
ATOM 2098 N N . GLN A 1 259 ? 6.488 3.846 -24.109 1 97.94 259 GLN A N 1
ATOM 2099 C CA . GLN A 1 259 ? 5.312 3.465 -24.891 1 97.94 259 GLN A CA 1
ATOM 2100 C C . GLN A 1 259 ? 4.031 3.654 -24.078 1 97.94 259 GLN A C 1
ATOM 2102 O O . GLN A 1 259 ? 3.016 4.102 -24.625 1 97.94 259 GLN A O 1
ATOM 2107 N N . ALA A 1 260 ? 4.094 3.264 -22.859 1 98 260 ALA A N 1
ATOM 2108 C CA . ALA A 1 260 ? 2.936 3.461 -21.984 1 98 260 ALA A CA 1
ATOM 2109 C C . ALA A 1 260 ? 2.574 4.941 -21.891 1 98 260 ALA A C 1
ATOM 2111 O O . ALA A 1 260 ? 1.396 5.301 -21.906 1 98 260 ALA A O 1
ATOM 2112 N N . ALA A 1 261 ? 3.557 5.797 -21.734 1 98.19 261 ALA A N 1
ATOM 2113 C CA . ALA A 1 261 ? 3.352 7.242 -21.656 1 98.19 261 ALA A CA 1
ATOM 2114 C C . ALA A 1 261 ? 2.715 7.77 -22.938 1 98.19 261 ALA A C 1
ATOM 2116 O O . ALA A 1 261 ? 1.764 8.555 -22.891 1 98.19 261 ALA A O 1
ATOM 2117 N N . GLN A 1 262 ? 3.236 7.324 -24.078 1 98.19 262 GLN A N 1
ATOM 2118 C CA . GLN A 1 262 ? 2.691 7.734 -25.375 1 98.19 262 GLN A CA 1
ATOM 2119 C C . GLN A 1 262 ? 1.236 7.301 -25.516 1 98.19 262 GLN A C 1
ATOM 2121 O O . GLN A 1 262 ? 0.395 8.078 -25.969 1 98.19 262 GLN A O 1
ATOM 2126 N N . ALA A 1 263 ? 1.009 6.098 -25.172 1 98.19 263 ALA A N 1
ATOM 2127 C CA . ALA A 1 263 ? -0.345 5.562 -25.266 1 98.19 263 ALA A CA 1
ATOM 2128 C C . ALA A 1 263 ? -1.31 6.336 -24.375 1 98.19 263 ALA A C 1
ATOM 2130 O O . ALA A 1 263 ? -2.473 6.535 -24.734 1 98.19 263 ALA A O 1
ATOM 2131 N N . LEU A 1 264 ? -0.868 6.734 -23.219 1 98.12 264 LEU A N 1
ATOM 2132 C CA . LEU A 1 264 ? -1.69 7.531 -22.328 1 98.12 264 LEU A CA 1
ATOM 2133 C C . LEU A 1 264 ? -2.029 8.883 -22.953 1 98.12 264 LEU A C 1
ATOM 2135 O O . LEU A 1 264 ? -3.178 9.328 -22.891 1 98.12 264 LEU A O 1
ATOM 2139 N N . VAL A 1 265 ? -1.05 9.555 -23.531 1 98.06 265 VAL A N 1
ATOM 2140 C CA . VAL A 1 265 ? -1.29 10.82 -24.219 1 98.06 265 VAL A CA 1
ATOM 2141 C C . VAL A 1 265 ? -2.33 10.625 -25.328 1 98.06 265 VAL A C 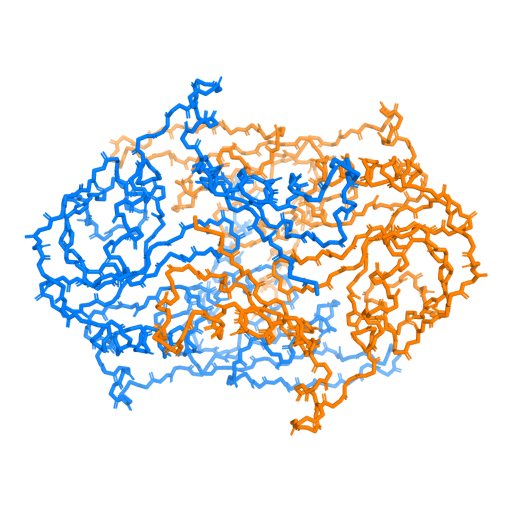1
ATOM 2143 O O . VAL A 1 265 ? -3.248 11.438 -25.469 1 98.06 265 VAL A O 1
ATOM 2146 N N . GLU A 1 266 ? -2.221 9.57 -26.047 1 97.5 266 GLU A N 1
ATOM 2147 C CA . GLU A 1 266 ? -3.115 9.281 -27.156 1 97.5 266 GLU A CA 1
ATOM 2148 C C . GLU A 1 266 ? -4.555 9.109 -26.688 1 97.5 266 GLU A C 1
ATOM 2150 O O . GLU A 1 266 ? -5.496 9.422 -27.422 1 97.5 266 GLU A O 1
ATOM 2155 N N . ARG A 1 267 ? -4.77 8.594 -25.484 1 95.38 267 ARG A N 1
ATOM 2156 C CA . ARG A 1 267 ? -6.109 8.422 -24.938 1 95.38 267 ARG A CA 1
ATOM 2157 C C . ARG A 1 267 ? -6.84 9.758 -24.859 1 95.38 267 ARG A C 1
ATOM 2159 O O . ARG A 1 267 ? -8.062 9.812 -25 1 95.38 267 ARG A O 1
ATOM 2166 N N . TYR A 1 268 ? -6.199 10.758 -24.562 1 95.44 268 TYR A N 1
ATOM 2167 C CA . TYR A 1 268 ? -6.805 12.078 -24.406 1 95.44 268 TYR A CA 1
ATOM 2168 C C . TYR A 1 268 ? -6.973 12.773 -25.75 1 95.44 268 TYR A C 1
ATOM 2170 O O . TYR A 1 268 ? -7.855 13.617 -25.906 1 95.44 268 TYR A O 1
ATOM 2178 N N . VAL A 1 269 ? -6.156 12.523 -26.625 1 90.81 269 VAL A N 1
ATOM 2179 C CA . VAL A 1 269 ? -6.223 13.148 -27.938 1 90.81 269 VAL A CA 1
ATOM 2180 C C . VAL A 1 269 ? -7.383 12.555 -28.734 1 90.81 269 VAL A C 1
ATOM 2182 O O . VAL A 1 269 ? -8.094 13.281 -29.438 1 90.81 269 VAL A O 1
ATOM 2185 N N . LYS A 1 270 ? -7.555 11.25 -28.688 1 81.25 270 LYS A N 1
ATOM 2186 C CA . LYS A 1 270 ? -8.617 10.57 -29.422 1 81.25 270 LYS A CA 1
ATOM 2187 C C . LYS A 1 270 ? -9.969 10.789 -28.766 1 81.25 270 LYS A C 1
ATOM 2189 O O . LYS A 1 270 ? -11.016 10.594 -29.391 1 81.25 270 LYS A O 1
ATOM 2194 N N . SER A 1 271 ? -10.031 11.164 -27.547 1 71 271 SER A N 1
ATOM 2195 C CA . SER A 1 271 ? -11.289 11.359 -26.828 1 71 271 SER A CA 1
ATOM 2196 C C . SER A 1 271 ? -11.844 12.766 -27.078 1 71 271 SER A C 1
ATOM 2198 O O . SER A 1 271 ? -11.078 13.703 -27.312 1 71 271 SER A O 1
ATOM 2200 N N . MET B 1 1 ? -7.434 -16.578 14.969 1 25.8 1 MET B N 1
ATOM 2201 C CA . MET B 1 1 ? -5.98 -16.469 14.883 1 25.8 1 MET B CA 1
ATOM 2202 C C . MET B 1 1 ? -5.551 -15 14.805 1 25.8 1 MET B C 1
ATOM 2204 O O . MET B 1 1 ? -6.066 -14.242 13.984 1 25.8 1 MET B O 1
ATOM 2208 N N . VAL B 1 2 ? -5.332 -14.5 15.977 1 31.91 2 VAL B N 1
ATOM 2209 C CA . VAL B 1 2 ? -4.863 -13.133 16.172 1 31.91 2 VAL B CA 1
ATOM 2210 C C . VAL B 1 2 ? -3.502 -12.953 15.5 1 31.91 2 VAL B C 1
ATOM 2212 O O . VAL B 1 2 ? -2.574 -13.727 15.75 1 31.91 2 VAL B O 1
ATOM 2215 N N . LEU B 1 3 ? -3.604 -12.555 14.305 1 36.06 3 LEU B N 1
ATOM 2216 C CA . LEU B 1 3 ? -2.293 -12.25 13.742 1 36.06 3 LEU B CA 1
ATOM 2217 C C . LEU B 1 3 ? -1.621 -11.125 14.523 1 36.06 3 LEU B C 1
ATOM 2219 O O . LEU B 1 3 ? -2.248 -10.094 14.797 1 36.06 3 LEU B O 1
ATOM 2223 N N . THR B 1 4 ? -0.841 -11.531 15.461 1 39.5 4 THR B N 1
ATOM 2224 C CA . THR B 1 4 ? -0.074 -10.555 16.219 1 39.5 4 THR B CA 1
ATOM 2225 C C . THR B 1 4 ? 1.03 -9.945 15.359 1 39.5 4 THR B C 1
ATOM 2227 O O . THR B 1 4 ? 1.81 -10.664 14.742 1 39.5 4 THR B O 1
ATOM 2230 N N . PHE B 1 5 ? 0.662 -8.812 14.883 1 40.31 5 PHE B N 1
ATOM 2231 C CA . PHE B 1 5 ? 1.761 -8.117 14.227 1 40.31 5 PHE B CA 1
ATOM 2232 C C . PHE B 1 5 ? 2.734 -7.547 15.25 1 40.31 5 PHE B C 1
ATOM 2234 O O . PHE B 1 5 ? 2.32 -7.062 16.312 1 40.31 5 PHE B O 1
ATOM 2241 N N . ILE B 1 6 ? 3.914 -8.125 15.219 1 40.41 6 ILE B N 1
ATOM 2242 C CA . ILE B 1 6 ? 4.945 -7.625 16.125 1 40.41 6 ILE B CA 1
ATOM 2243 C C . ILE B 1 6 ? 5.52 -6.32 15.578 1 40.41 6 ILE B C 1
ATOM 2245 O O . ILE B 1 6 ? 6 -6.273 14.438 1 40.41 6 ILE B O 1
ATOM 2249 N N . PHE B 1 7 ? 5.027 -5.223 15.852 1 36.94 7 PHE B N 1
ATOM 2250 C CA . PHE B 1 7 ? 5.566 -3.92 15.477 1 36.94 7 PHE B CA 1
ATOM 2251 C C . PHE B 1 7 ? 6.965 -3.725 16.047 1 36.94 7 PHE B C 1
ATOM 2253 O O . PHE B 1 7 ? 7.289 -4.262 17.109 1 36.94 7 PHE B O 1
ATOM 2260 N N . PRO B 1 8 ? 7.863 -3.146 15.258 1 34.53 8 PRO B N 1
ATOM 2261 C CA . PRO B 1 8 ? 9.203 -2.744 15.703 1 34.53 8 PRO B CA 1
ATOM 2262 C C . PRO B 1 8 ? 9.164 -1.689 16.812 1 34.53 8 PRO B C 1
ATOM 2264 O O . PRO B 1 8 ? 8.492 -0.667 16.672 1 34.53 8 PRO B O 1
ATOM 2267 N N . GLY B 1 9 ? 9.367 -2.09 18.156 1 34.91 9 GLY B N 1
ATOM 2268 C CA . GLY B 1 9 ? 9.469 -1.466 19.469 1 34.91 9 GLY B CA 1
ATOM 2269 C C . GLY B 1 9 ? 8.758 -2.252 20.562 1 34.91 9 GLY B C 1
ATOM 2270 O O . GLY B 1 9 ? 8.727 -1.824 21.719 1 34.91 9 GLY B O 1
ATOM 2271 N N . ALA B 1 10 ? 7.949 -3.051 20.094 1 31.97 10 ALA B N 1
ATOM 2272 C CA . ALA B 1 10 ? 7.348 -3.951 21.078 1 31.97 10 ALA B CA 1
ATOM 2273 C C . ALA B 1 10 ? 8.367 -4.973 21.578 1 31.97 10 ALA B C 1
ATOM 2275 O O . ALA B 1 10 ? 8.352 -6.129 21.156 1 31.97 10 ALA B O 1
ATOM 2276 N N . ARG B 1 11 ? 9.586 -4.684 21.531 1 30.98 11 ARG B N 1
ATOM 2277 C CA . ARG B 1 11 ? 10.516 -5.672 22.062 1 30.98 11 ARG B CA 1
ATOM 2278 C C . ARG B 1 11 ? 10.141 -6.07 23.484 1 30.98 11 ARG B C 1
ATOM 2280 O O . ARG B 1 11 ? 10.391 -7.199 23.906 1 30.98 11 ARG B O 1
ATOM 2287 N N . SER B 1 12 ? 9.891 -5.055 24.297 1 31.78 12 SER B N 1
ATOM 2288 C CA . SER B 1 12 ? 9.789 -5.547 25.656 1 31.78 12 SER B CA 1
ATOM 2289 C C . SER B 1 12 ? 8.672 -6.582 25.797 1 31.78 12 SER B C 1
ATOM 2291 O O . SER B 1 12 ? 8.859 -7.621 26.438 1 31.78 12 SER B O 1
ATOM 2293 N N . GLU B 1 13 ? 7.473 -6.203 25.422 1 31 13 GLU B N 1
ATOM 2294 C CA . GLU B 1 13 ? 6.371 -7.148 25.562 1 31 13 GLU B CA 1
ATOM 2295 C C . GLU B 1 13 ? 6.328 -8.133 24.391 1 31 13 GLU B C 1
ATOM 2297 O O . GLU B 1 13 ? 5.602 -9.125 24.438 1 31 13 GLU B O 1
ATOM 2302 N N . SER B 1 14 ? 7.066 -7.855 23.375 1 29.95 14 SER B N 1
ATOM 2303 C CA . SER B 1 14 ? 7.242 -8.875 22.344 1 29.95 14 SER B CA 1
ATOM 2304 C C . SER B 1 14 ? 8.109 -10.023 22.844 1 29.95 14 SER B C 1
ATOM 2306 O O . SER B 1 14 ? 8.078 -11.117 22.297 1 29.95 14 SER B O 1
ATOM 2308 N N . LYS B 1 15 ? 8.953 -9.758 23.766 1 31.34 15 LYS B N 1
ATOM 2309 C CA . LYS B 1 15 ? 9.398 -10.852 24.641 1 31.34 15 LYS B CA 1
ATOM 2310 C C . LYS B 1 15 ? 8.211 -11.578 25.25 1 31.34 15 LYS B C 1
ATOM 2312 O O . LYS B 1 15 ? 8.258 -12.797 25.453 1 31.34 15 LYS B O 1
ATOM 2317 N N . ARG B 1 16 ? 7.262 -10.82 25.594 1 29.73 16 ARG B N 1
ATOM 2318 C CA . ARG B 1 16 ? 6.09 -11.523 26.125 1 29.73 16 ARG B CA 1
ATOM 2319 C C . ARG B 1 16 ? 5.312 -12.203 25 1 29.73 16 ARG B C 1
ATOM 2321 O O . ARG B 1 16 ? 4.766 -13.289 25.188 1 29.73 16 ARG B O 1
ATOM 2328 N N . LEU B 1 17 ? 5.18 -11.406 23.891 1 30.38 17 LEU B N 1
ATOM 2329 C CA . LEU B 1 17 ? 4.555 -12.172 22.812 1 30.38 17 LEU B CA 1
ATOM 2330 C C . LEU B 1 17 ? 5.527 -13.203 22.25 1 30.38 17 LEU B C 1
ATOM 2332 O O . LEU B 1 17 ? 5.121 -14.305 21.891 1 30.38 17 LEU B O 1
ATOM 2336 N N . ARG B 1 18 ? 6.746 -12.867 22.156 1 33.25 18 ARG B N 1
ATOM 2337 C CA . ARG B 1 18 ? 7.746 -13.93 22.219 1 33.25 18 ARG B CA 1
ATOM 2338 C C . ARG B 1 18 ? 7.645 -14.711 23.516 1 33.25 18 ARG B C 1
ATOM 2340 O O . ARG B 1 18 ? 7.914 -15.914 23.547 1 33.25 18 ARG B O 1
ATOM 2347 N N . GLY B 1 19 ? 7.391 -14.062 24.562 1 31.5 19 GLY B N 1
ATOM 2348 C CA . GLY B 1 19 ? 7.094 -14.734 25.812 1 31.5 19 GLY B CA 1
ATOM 2349 C C . GLY B 1 19 ? 5.809 -15.539 25.766 1 31.5 19 GLY B C 1
ATOM 2350 O O . GLY B 1 19 ? 5.715 -16.609 26.375 1 31.5 19 GLY B O 1
ATOM 2351 N N . LEU B 1 20 ? 4.664 -14.93 25.266 1 32.59 20 LEU B N 1
ATOM 2352 C CA . LEU B 1 20 ? 3.594 -15.891 25.016 1 32.59 20 LEU B CA 1
ATOM 2353 C C . LEU B 1 20 ? 4.047 -16.969 24.047 1 32.59 20 LEU B C 1
ATOM 2355 O O . LEU B 1 20 ? 3.631 -18.125 24.156 1 32.59 20 LEU B O 1
ATOM 2359 N N . ASP B 1 21 ? 4.895 -16.594 23.109 1 32.31 21 ASP B N 1
ATOM 2360 C CA . ASP B 1 21 ? 5.637 -17.672 22.453 1 32.31 21 ASP B CA 1
ATOM 2361 C C . ASP B 1 21 ? 6.547 -18.391 23.438 1 32.31 21 ASP B C 1
ATOM 2363 O O . ASP B 1 21 ? 6.742 -19.609 23.344 1 32.31 21 ASP B O 1
ATOM 2367 N N . MET B 1 22 ? 7.07 -17.641 24.25 1 32.88 22 MET B N 1
ATOM 2368 C CA . MET B 1 22 ? 7.863 -18.312 25.266 1 32.88 22 MET B CA 1
ATOM 2369 C C . MET B 1 22 ? 6.973 -19.141 26.188 1 32.88 22 MET B C 1
ATOM 2371 O O . MET B 1 22 ? 7.395 -20.188 26.703 1 32.88 22 MET B O 1
ATOM 2375 N N . GLU B 1 23 ? 5.98 -18.531 26.781 1 32.31 23 GLU B N 1
ATOM 2376 C CA . GLU B 1 23 ? 5.246 -19.422 27.688 1 32.31 23 GLU B CA 1
ATOM 2377 C C . GLU B 1 23 ? 4.758 -20.672 26.953 1 32.31 23 GLU B C 1
ATOM 2379 O O . GLU B 1 23 ? 4.375 -21.656 27.578 1 32.31 23 GLU B O 1
ATOM 2384 N N . LEU B 1 24 ? 4.254 -20.547 25.703 1 32.81 24 LEU B N 1
ATOM 2385 C CA . LEU B 1 24 ? 4.105 -21.875 25.125 1 32.81 24 LEU B CA 1
ATOM 2386 C C . LEU B 1 24 ? 5.465 -22.5 24.859 1 32.81 24 LEU B C 1
ATOM 2388 O O . LEU B 1 24 ? 6.363 -21.859 24.312 1 32.81 24 LEU B O 1
ATOM 2392 N N . LYS B 1 25 ? 6.094 -23.25 25.734 1 33.09 25 LYS B N 1
ATOM 2393 C CA . LYS B 1 25 ? 7.273 -24.078 26 1 33.09 25 LYS B CA 1
ATOM 2394 C C . LYS B 1 25 ? 8.156 -24.188 24.766 1 33.09 25 LYS B C 1
ATOM 2396 O O . LYS B 1 25 ? 8.828 -25.203 24.562 1 33.09 25 LYS B O 1
ATOM 2401 N N . GLY B 1 26 ? 8.641 -23.375 23.984 1 35.44 26 GLY B N 1
ATOM 2402 C CA . GLY B 1 26 ? 9.602 -23.469 22.906 1 35.44 26 GLY B CA 1
ATOM 2403 C C . GLY B 1 26 ? 9 -24.031 21.625 1 35.44 26 GLY B C 1
ATOM 2404 O O . GLY B 1 26 ? 9.727 -24.375 20.688 1 35.44 26 GLY B O 1
ATOM 2405 N N . GLU B 1 27 ? 8.195 -25 21.594 1 39.03 27 GLU B N 1
ATOM 2406 C CA . GLU B 1 27 ? 7.605 -25.656 20.422 1 39.03 27 GLU B CA 1
ATOM 2407 C C . GLU B 1 27 ? 7.137 -24.625 19.391 1 39.03 27 GLU B C 1
ATOM 2409 O O . GLU B 1 27 ? 6.234 -23.828 19.672 1 39.03 27 GLU B O 1
ATOM 2414 N N . PHE B 1 28 ? 8.141 -23.984 18.594 1 49.03 28 PHE B N 1
ATOM 2415 C CA . PHE B 1 28 ? 8.32 -22.938 17.594 1 49.03 28 PHE B CA 1
ATOM 2416 C C . PHE B 1 28 ? 7.09 -22.812 16.703 1 49.03 28 PHE B C 1
ATOM 2418 O O . PHE B 1 28 ? 6.73 -23.766 16 1 49.03 28 PHE B O 1
ATOM 2425 N N . PHE B 1 29 ? 6.039 -22.094 17.062 1 71.19 29 PHE B N 1
ATOM 2426 C CA . PHE B 1 29 ? 4.762 -21.828 16.406 1 71.19 29 PHE B CA 1
ATOM 2427 C C . PHE B 1 29 ? 4.973 -21.391 14.961 1 71.19 29 PHE B C 1
ATOM 2429 O O . PHE B 1 29 ? 5.914 -20.656 14.656 1 71.19 29 PHE B O 1
ATOM 2436 N N . TYR B 1 30 ? 4.676 -22.203 14.086 1 83.5 30 TYR B N 1
ATOM 2437 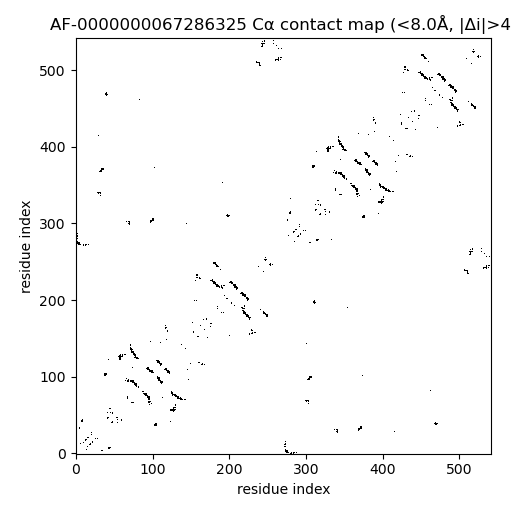C CA . TYR B 1 30 ? 4.641 -21.875 12.664 1 83.5 30 TYR B CA 1
ATOM 2438 C C . TYR B 1 30 ? 3.846 -20.609 12.406 1 83.5 30 TYR B C 1
ATOM 2440 O O . TYR B 1 30 ? 2.74 -20.438 12.922 1 83.5 30 TYR B O 1
ATOM 2448 N N . PRO B 1 31 ? 4.516 -19.562 11.82 1 84.81 31 PRO B N 1
ATOM 2449 C CA . PRO B 1 31 ? 3.807 -18.312 11.531 1 84.81 31 PRO B CA 1
ATOM 2450 C C . PRO B 1 31 ? 2.688 -18.484 10.508 1 84.81 31 PRO B C 1
ATOM 2452 O O . PRO B 1 31 ? 2.902 -18.281 9.312 1 84.81 31 PRO B O 1
ATOM 2455 N N . VAL B 1 32 ? 1.591 -18.812 10.953 1 87.5 32 VAL B N 1
ATOM 2456 C CA . VAL B 1 32 ? 0.443 -19.125 10.117 1 87.5 32 VAL B CA 1
ATOM 2457 C C . VAL B 1 32 ? 0.009 -17.891 9.336 1 87.5 32 VAL B C 1
ATOM 2459 O O . VAL B 1 32 ? -0.454 -18 8.195 1 87.5 32 VAL B O 1
ATOM 2462 N N . CYS B 1 33 ? 0.151 -16.688 9.906 1 84.69 33 CYS B N 1
ATOM 2463 C CA . CYS B 1 33 ? -0.241 -15.422 9.289 1 84.69 33 CYS B CA 1
ATOM 2464 C C . CYS B 1 33 ? 0.879 -14.398 9.391 1 84.69 33 CYS B C 1
ATOM 2466 O O . CYS B 1 33 ? 1.622 -14.383 10.375 1 84.69 33 CYS B O 1
ATOM 2468 N N . GLN B 1 34 ? 0.964 -13.609 8.359 1 83.94 34 GLN B N 1
ATOM 2469 C CA . GLN B 1 34 ? 2.012 -12.594 8.328 1 83.94 34 GLN B CA 1
ATOM 2470 C C . GLN B 1 34 ? 1.553 -11.344 7.582 1 83.94 34 GLN B C 1
ATOM 2472 O O . GLN B 1 34 ? 0.85 -11.445 6.574 1 83.94 34 GLN B O 1
ATOM 2477 N N . HIS B 1 35 ? 1.847 -10.117 8.156 1 81.56 35 HIS B N 1
ATOM 2478 C CA . HIS B 1 35 ? 1.766 -8.883 7.383 1 81.56 35 HIS B CA 1
ATOM 2479 C C . HIS B 1 35 ? 3.061 -8.617 6.617 1 81.56 35 HIS B C 1
ATOM 2481 O O . HIS B 1 35 ? 4.129 -8.516 7.223 1 81.56 35 HIS B O 1
ATOM 2487 N N . LEU B 1 36 ? 2.988 -8.555 5.453 1 81.69 36 LEU B N 1
ATOM 2488 C CA . LEU B 1 36 ? 4.207 -8.5 4.648 1 81.69 36 LEU B CA 1
ATOM 2489 C C . LEU B 1 36 ? 4.602 -7.055 4.363 1 81.69 36 LEU B C 1
ATOM 2491 O O . LEU B 1 36 ? 5.758 -6.777 4.035 1 81.69 36 LEU B O 1
ATOM 2495 N N . ASN B 1 37 ? 3.648 -6.113 4.582 1 74.81 37 ASN B N 1
ATOM 2496 C CA . ASN B 1 37 ? 4.078 -4.73 4.391 1 74.81 37 ASN B CA 1
ATOM 2497 C C . ASN B 1 37 ? 5.145 -4.328 5.406 1 74.81 37 ASN B C 1
ATOM 2499 O O . ASN B 1 37 ? 4.988 -4.566 6.605 1 74.81 37 ASN B O 1
ATOM 2503 N N . ARG B 1 38 ? 6.309 -3.869 4.852 1 73.62 38 ARG B N 1
ATOM 2504 C CA . ARG B 1 38 ? 7.391 -3.445 5.734 1 73.62 38 ARG B CA 1
ATOM 2505 C C . ARG B 1 38 ? 7.652 -1.948 5.602 1 73.62 38 ARG B C 1
ATOM 2507 O O . ARG B 1 38 ? 7.469 -1.375 4.527 1 73.62 38 ARG B O 1
ATOM 2514 N N . ALA B 1 39 ? 8.047 -1.393 6.711 1 79 39 ALA B N 1
ATOM 2515 C CA . ALA B 1 39 ? 8.484 -0.001 6.676 1 79 39 ALA B CA 1
ATOM 2516 C C . ALA B 1 39 ? 9.734 0.155 5.812 1 79 39 ALA B C 1
ATOM 2518 O O . ALA B 1 39 ? 10.625 -0.698 5.84 1 79 39 ALA B O 1
ATOM 2519 N N . ILE B 1 40 ? 9.781 1.228 5.082 1 86 40 ILE B N 1
ATOM 2520 C CA . ILE B 1 40 ? 10.906 1.424 4.176 1 86 40 ILE B CA 1
ATOM 2521 C C . ILE B 1 40 ? 11.977 2.277 4.859 1 86 40 ILE B C 1
ATOM 2523 O O . ILE B 1 40 ? 12.891 2.771 4.203 1 86 40 ILE B O 1
ATOM 2527 N N . VAL B 1 41 ? 11.836 2.57 6.188 1 86.88 41 VAL B N 1
ATOM 2528 C CA . VAL B 1 41 ? 12.789 3.297 7.012 1 86.88 41 VAL B CA 1
ATOM 2529 C C . VAL B 1 41 ? 13.086 2.5 8.281 1 86.88 41 VAL B C 1
ATOM 2531 O O . VAL B 1 41 ? 12.383 1.542 8.602 1 86.88 41 VAL B O 1
ATOM 2534 N N . TYR B 1 42 ? 14.148 2.879 8.93 1 86.5 42 TYR B N 1
ATOM 2535 C CA . TYR B 1 42 ? 14.422 2.297 10.234 1 86.5 42 TYR B CA 1
ATOM 2536 C C . TYR B 1 42 ? 13.383 2.732 11.258 1 86.5 42 TYR B C 1
ATOM 2538 O O . TYR B 1 42 ? 13.07 3.922 11.367 1 86.5 42 TYR B O 1
ATOM 2546 N N . THR B 1 43 ? 12.867 1.74 11.938 1 87.44 43 THR B N 1
ATOM 2547 C CA . THR B 1 43 ? 11.789 2.076 12.859 1 87.44 43 THR B CA 1
ATOM 2548 C C . THR B 1 43 ? 12.133 1.616 14.273 1 87.44 43 THR B C 1
ATOM 2550 O O . THR B 1 43 ? 11.445 1.982 15.234 1 87.44 43 THR B O 1
ATOM 2553 N N . ASP B 1 44 ? 13.203 0.82 14.422 1 83.62 44 ASP B N 1
ATOM 2554 C CA . ASP B 1 44 ? 13.57 0.219 15.703 1 83.62 44 ASP B CA 1
ATOM 2555 C C . ASP B 1 44 ? 14.891 0.776 16.219 1 83.62 44 ASP B C 1
ATOM 2557 O O . ASP B 1 44 ? 15.953 0.456 15.68 1 83.62 44 ASP B O 1
ATOM 2561 N N . PRO B 1 45 ? 14.797 1.474 17.297 1 85.31 45 PRO B N 1
ATOM 2562 C CA . PRO B 1 45 ? 16.031 2.059 17.828 1 85.31 45 PRO B CA 1
ATOM 2563 C C . PRO B 1 45 ? 17.078 1.006 18.188 1 85.31 45 PRO B C 1
ATOM 2565 O O . PRO B 1 45 ? 18.281 1.24 18.031 1 85.31 45 PRO B O 1
ATOM 2568 N N . GLU B 1 46 ? 16.656 -0.109 18.672 1 82.38 46 GLU B N 1
ATOM 2569 C CA . GLU B 1 46 ? 17.609 -1.167 19 1 82.38 46 GLU B CA 1
ATOM 2570 C C . GLU B 1 46 ? 18.297 -1.709 17.75 1 82.38 46 GLU B C 1
ATOM 2572 O O . GLU B 1 46 ? 19.516 -1.936 17.75 1 82.38 46 GLU B O 1
ATOM 2577 N N . GLU B 1 47 ? 17.469 -1.929 16.781 1 83 47 GLU B N 1
ATOM 2578 C CA . GLU B 1 47 ? 18.047 -2.359 15.516 1 83 47 GLU B CA 1
ATOM 2579 C C . GLU B 1 47 ? 19 -1.31 14.961 1 83 47 GLU B C 1
ATOM 2581 O O . GLU B 1 47 ? 20.078 -1.646 14.461 1 83 47 GLU B O 1
ATOM 2586 N N . MET B 1 48 ? 18.609 -0.098 15.133 1 86.19 48 MET B N 1
ATOM 2587 C CA . MET B 1 48 ? 19.453 1.001 14.664 1 86.19 48 MET B CA 1
ATOM 2588 C C . MET B 1 48 ? 20.797 0.984 15.367 1 86.19 48 MET B C 1
ATOM 2590 O O . MET B 1 48 ? 21.844 1.092 14.711 1 86.19 48 MET B O 1
ATOM 2594 N N . ALA B 1 49 ? 20.734 0.839 16.578 1 86.81 49 ALA B N 1
ATOM 2595 C CA . ALA B 1 49 ? 21.953 0.817 17.375 1 86.81 49 ALA B CA 1
ATOM 2596 C C . ALA B 1 49 ? 22.828 -0.382 17.016 1 86.81 49 ALA B C 1
ATOM 2598 O O . ALA B 1 49 ? 24.031 -0.245 16.844 1 86.81 49 ALA B O 1
ATOM 2599 N N . ALA B 1 50 ? 22.219 -1.499 16.828 1 87.94 50 ALA B N 1
ATOM 2600 C CA . ALA B 1 50 ? 22.938 -2.73 16.531 1 87.94 50 ALA B CA 1
ATOM 2601 C C . ALA B 1 50 ? 23.641 -2.637 15.172 1 87.94 50 ALA B C 1
ATOM 2603 O O . ALA B 1 50 ? 24.734 -3.16 15 1 87.94 50 ALA B O 1
ATOM 2604 N N . ARG B 1 51 ? 23.016 -1.956 14.281 1 88.81 51 ARG B N 1
ATOM 2605 C CA . ARG B 1 51 ? 23.547 -1.875 12.922 1 88.81 51 ARG B CA 1
ATOM 2606 C C . ARG B 1 51 ? 24.391 -0.622 12.742 1 88.81 51 ARG B C 1
ATOM 2608 O O . ARG B 1 51 ? 25.016 -0.437 11.695 1 88.81 51 ARG B O 1
ATOM 2615 N N . GLY B 1 52 ? 24.422 0.217 13.703 1 87.75 52 GLY B N 1
ATOM 2616 C CA . GLY B 1 52 ? 25.141 1.475 13.594 1 87.75 52 GLY B CA 1
ATOM 2617 C C . GLY B 1 52 ? 24.484 2.461 12.648 1 87.75 52 GLY B C 1
ATOM 2618 O O . GLY B 1 52 ? 25.172 3.264 12.008 1 87.75 52 GLY B O 1
ATOM 2619 N N . GLU B 1 53 ? 23.203 2.289 12.422 1 87.38 53 GLU B N 1
ATOM 2620 C CA . GLU B 1 53 ? 22.406 3.145 11.547 1 87.38 53 GLU B CA 1
ATOM 2621 C C . GLU B 1 53 ? 21.422 3.994 12.344 1 87.38 53 GLU B C 1
ATOM 2623 O O . GLU B 1 53 ? 20.219 4.008 12.039 1 87.38 53 GLU B O 1
ATOM 2628 N N . ASN B 1 54 ? 21.953 4.77 13.25 1 87.75 54 ASN B N 1
ATOM 2629 C CA . ASN B 1 54 ? 21.094 5.535 14.148 1 87.75 54 ASN B CA 1
ATOM 2630 C C . ASN B 1 54 ? 20.453 6.723 13.43 1 87.75 54 ASN B C 1
ATOM 2632 O O . ASN B 1 54 ? 21.125 7.43 12.672 1 87.75 54 ASN B O 1
ATOM 2636 N N . ARG B 1 55 ? 19.141 6.711 13.562 1 90.25 55 ARG B N 1
ATOM 2637 C CA . ARG B 1 55 ? 18.375 7.863 13.102 1 90.25 55 ARG B CA 1
ATOM 2638 C C . ARG B 1 55 ? 17.734 8.602 14.266 1 90.25 55 ARG B C 1
ATOM 2640 O O . ARG B 1 55 ? 17.266 7.98 15.227 1 90.25 55 ARG B O 1
ATOM 2647 N N . ASP B 1 56 ? 17.844 9.883 14.281 1 92.75 56 ASP B N 1
ATOM 2648 C CA . ASP B 1 56 ? 17.281 10.703 15.352 1 92.75 56 ASP B CA 1
ATOM 2649 C C . ASP B 1 56 ? 15.812 11.023 15.078 1 92.75 56 ASP B C 1
ATOM 2651 O O . ASP B 1 56 ? 15.484 12.141 14.664 1 92.75 56 ASP B O 1
ATOM 2655 N N . THR B 1 57 ? 15.023 10.078 15.281 1 94.69 57 THR B N 1
ATOM 2656 C CA . THR B 1 57 ? 13.609 10.227 14.953 1 94.69 57 THR B CA 1
ATOM 2657 C C . THR B 1 57 ? 12.742 9.984 16.188 1 94.69 57 THR B C 1
ATOM 2659 O O . THR B 1 57 ? 13.242 9.578 17.234 1 94.69 57 THR B O 1
ATOM 2662 N N . LEU B 1 58 ? 11.516 10.164 16.094 1 96.12 58 LEU B N 1
ATOM 2663 C CA . LEU B 1 58 ? 10.555 10.062 17.188 1 96.12 58 LEU B CA 1
ATOM 2664 C C . LEU B 1 58 ? 10.375 8.609 17.625 1 96.12 58 LEU B C 1
ATOM 2666 O O . LEU B 1 58 ? 9.797 8.336 18.688 1 96.12 58 LEU B O 1
ATOM 2670 N N . PHE B 1 59 ? 10.906 7.668 16.875 1 92.44 59 PHE B N 1
ATOM 2671 C CA . PHE B 1 59 ? 10.828 6.262 17.25 1 92.44 59 PHE B CA 1
ATOM 2672 C C . PHE B 1 59 ? 11.508 6.031 18.594 1 92.44 59 PHE B C 1
ATOM 2674 O O . PHE B 1 59 ? 11.133 5.113 19.328 1 92.44 59 PHE B O 1
ATOM 2681 N N . HIS B 1 60 ? 12.375 6.859 18.938 1 93.75 60 HIS B N 1
ATOM 2682 C CA . HIS B 1 60 ? 13.102 6.734 20.203 1 93.75 60 HIS B CA 1
ATOM 2683 C C . HIS B 1 60 ? 12.227 7.16 21.391 1 93.75 60 HIS B C 1
ATOM 2685 O O . HIS B 1 60 ? 12.578 6.918 22.547 1 93.75 60 HIS B O 1
ATOM 2691 N N . LYS B 1 61 ? 11.094 7.766 21.094 1 95.44 61 LYS B N 1
ATOM 2692 C CA . LYS B 1 61 ? 10.227 8.305 22.141 1 95.44 61 LYS B CA 1
ATOM 2693 C C . LYS B 1 61 ? 8.859 7.625 22.125 1 95.44 61 LYS B C 1
ATOM 2695 O O . LYS B 1 61 ? 7.875 8.195 22.594 1 95.44 61 LYS B O 1
ATOM 2700 N N . LEU B 1 62 ? 8.766 6.461 21.594 1 92.88 62 LEU B N 1
ATOM 2701 C CA . LEU B 1 62 ? 7.48 5.816 21.359 1 92.88 62 LEU B CA 1
ATOM 2702 C C . LEU B 1 62 ? 6.75 5.555 22.672 1 92.88 62 LEU B C 1
ATOM 2704 O O . LEU B 1 62 ? 5.531 5.715 22.75 1 92.88 62 LEU B O 1
ATOM 2708 N N . SER B 1 63 ? 7.496 5.16 23.688 1 89.38 63 SER B N 1
ATOM 2709 C CA . SER B 1 63 ? 6.875 4.871 24.969 1 89.38 63 SER B CA 1
ATOM 2710 C C . SER B 1 63 ? 6.172 6.102 25.547 1 89.38 63 SER B C 1
ATOM 2712 O O . SER B 1 63 ? 5.051 6.004 26.047 1 89.38 63 SER B O 1
ATOM 2714 N N . VAL B 1 64 ? 6.805 7.211 25.438 1 94.44 64 VAL B N 1
ATOM 2715 C CA . VAL B 1 64 ? 6.234 8.461 25.922 1 94.44 64 VAL B CA 1
ATOM 2716 C C . VAL B 1 64 ? 5.016 8.836 25.078 1 94.44 64 VAL B C 1
ATOM 2718 O O . VAL B 1 64 ? 3.979 9.234 25.609 1 94.44 64 VAL B O 1
ATOM 2721 N N . VAL B 1 65 ? 5.129 8.648 23.812 1 95.38 65 VAL B N 1
ATOM 2722 C CA . VAL B 1 65 ? 4.047 8.992 22.891 1 95.38 65 VAL B CA 1
ATOM 2723 C C . VAL B 1 65 ? 2.836 8.102 23.156 1 95.38 65 VAL B C 1
ATOM 2725 O O . VAL B 1 65 ? 1.704 8.586 23.219 1 95.38 65 VAL B O 1
ATOM 2728 N N . GLU B 1 66 ? 3.086 6.84 23.328 1 91 66 GLU B N 1
ATOM 2729 C CA . GLU B 1 66 ? 2.008 5.895 23.609 1 91 66 GLU B CA 1
ATOM 2730 C C . GLU B 1 66 ? 1.283 6.242 24.906 1 91 66 GLU B C 1
ATOM 2732 O O . GLU B 1 66 ? 0.053 6.191 24.969 1 91 66 GLU B O 1
ATOM 2737 N N . LYS B 1 67 ? 2.035 6.57 25.875 1 89.56 67 LYS B N 1
ATOM 2738 C CA . LYS B 1 67 ? 1.44 6.977 27.141 1 89.56 67 LYS B CA 1
ATOM 2739 C C . LYS B 1 67 ? 0.61 8.25 26.969 1 89.56 67 LYS B C 1
ATOM 2741 O O . LYS B 1 67 ? -0.49 8.352 27.531 1 89.56 67 LYS B O 1
ATOM 2746 N N . ALA B 1 68 ? 1.175 9.188 26.25 1 95.38 68 ALA B N 1
ATOM 2747 C CA . ALA B 1 68 ? 0.458 10.438 26 1 95.38 68 ALA B CA 1
ATOM 2748 C C . ALA B 1 68 ? -0.858 10.18 25.281 1 95.38 68 ALA B C 1
ATOM 2750 O O . ALA B 1 68 ? -1.875 10.812 25.578 1 95.38 68 ALA B O 1
ATOM 2751 N N . ILE B 1 69 ? -0.873 9.258 24.328 1 94 69 ILE B N 1
ATOM 2752 C CA . ILE B 1 69 ? -2.08 8.891 23.594 1 94 69 ILE B CA 1
ATOM 2753 C C . ILE B 1 69 ? -3.102 8.281 24.547 1 94 69 ILE B C 1
ATOM 2755 O O . ILE B 1 69 ? -4.266 8.688 24.578 1 94 69 ILE B O 1
ATOM 2759 N N . SER B 1 70 ? -2.686 7.379 25.391 1 90 70 SER B N 1
ATOM 2760 C CA . SER B 1 70 ? -3.586 6.617 26.25 1 90 70 SER B CA 1
ATOM 2761 C C . SER B 1 70 ? -4.188 7.504 27.344 1 90 70 SER B C 1
ATOM 2763 O O . SER B 1 70 ? -5.273 7.219 27.844 1 90 70 SER B O 1
ATOM 2765 N N . GLN B 1 71 ? -3.541 8.594 27.625 1 90.69 71 GLN B N 1
ATOM 2766 C CA . GLN B 1 71 ? -3.992 9.445 28.719 1 90.69 71 GLN B CA 1
ATOM 2767 C C . GLN B 1 71 ? -4.508 10.781 28.203 1 90.69 71 GLN B C 1
ATOM 2769 O O . GLN B 1 71 ? -4.996 11.609 28.984 1 90.69 71 GLN B O 1
ATOM 2774 N N . GLY B 1 72 ? -4.371 11.031 26.984 1 95.25 72 GLY B N 1
ATOM 2775 C CA . GLY B 1 72 ? -4.797 12.305 26.406 1 95.25 72 GLY B CA 1
ATOM 2776 C C . GLY B 1 72 ? -3.939 13.477 26.859 1 95.25 72 GLY B C 1
ATOM 2777 O O . GLY B 1 72 ? -4.461 14.531 27.203 1 95.25 72 GLY B O 1
ATOM 2778 N N . LEU B 1 73 ? -2.627 13.273 26.875 1 96.5 73 LEU B N 1
ATOM 2779 C CA . LEU B 1 73 ? -1.701 14.305 27.328 1 96.5 73 LEU B CA 1
ATOM 2780 C C . LEU B 1 73 ? -1.201 15.141 26.156 1 96.5 73 LEU B C 1
ATOM 2782 O O . LEU B 1 73 ? -0.936 14.609 25.078 1 96.5 73 LEU B O 1
ATOM 2786 N N . ALA B 1 74 ? -1.051 16.422 26.422 1 97.44 74 ALA B N 1
ATOM 2787 C CA . ALA B 1 74 ? -0.366 17.281 25.453 1 97.44 74 ALA B CA 1
ATOM 2788 C C . ALA B 1 74 ? 1.145 17.062 25.5 1 97.44 74 ALA B C 1
ATOM 2790 O O . ALA B 1 74 ? 1.717 16.922 26.594 1 97.44 74 ALA B O 1
ATOM 2791 N N . ILE B 1 75 ? 1.76 17.062 24.344 1 97.94 75 ILE B N 1
ATOM 2792 C CA . ILE B 1 75 ? 3.209 16.906 24.266 1 97.94 75 ILE B CA 1
ATOM 2793 C C . ILE B 1 75 ? 3.787 17.938 23.312 1 97.94 75 ILE B C 1
ATOM 2795 O O . ILE B 1 75 ? 3.064 18.5 22.484 1 97.94 75 ILE B O 1
ATOM 2799 N N . GLU B 1 76 ? 5.043 18.203 23.484 1 98.12 76 GLU B N 1
ATOM 2800 C CA . GLU B 1 76 ? 5.832 18.969 22.516 1 98.12 76 GLU B CA 1
ATOM 2801 C C . GLU B 1 76 ? 6.77 18.047 21.734 1 98.12 76 GLU B C 1
ATOM 2803 O O . GLU B 1 76 ? 7.52 17.266 22.312 1 98.12 76 GLU B O 1
ATOM 2808 N N . ILE B 1 77 ? 6.648 18.047 20.406 1 97.75 77 ILE B N 1
ATOM 2809 C CA . ILE B 1 77 ? 7.551 17.328 19.516 1 97.75 77 ILE B CA 1
ATOM 2810 C C . ILE B 1 77 ? 8.164 18.281 18.516 1 97.75 77 ILE B C 1
ATOM 2812 O O . ILE B 1 77 ? 7.867 19.484 18.531 1 97.75 77 ILE B O 1
ATOM 2816 N N . SER B 1 78 ? 9.078 17.766 17.719 1 96.44 78 SER B N 1
ATOM 2817 C CA . SER B 1 78 ? 9.75 18.641 16.766 1 96.44 78 SER B CA 1
ATOM 2818 C C . SER B 1 78 ? 9.797 18 15.375 1 96.44 78 SER B C 1
ATOM 2820 O O . SER B 1 78 ? 10.242 16.859 15.227 1 96.44 78 SER B O 1
ATOM 2822 N N . ARG B 1 79 ? 9.352 18.766 14.438 1 93.69 79 ARG B N 1
ATOM 2823 C CA . ARG B 1 79 ? 9.406 18.297 13.055 1 93.69 79 ARG B CA 1
ATOM 2824 C C . ARG B 1 79 ? 10.781 18.547 12.445 1 93.69 79 ARG B C 1
ATOM 2826 O O . ARG B 1 79 ? 11.297 19.672 12.508 1 93.69 79 ARG B O 1
ATOM 2833 N N . GLY B 1 80 ? 11.344 17.562 11.852 1 89 80 GLY B N 1
ATOM 2834 C CA . GLY B 1 80 ? 12.68 17.641 11.289 1 89 80 GLY B CA 1
ATOM 2835 C C . GLY B 1 80 ? 12.68 17.906 9.797 1 89 80 GLY B C 1
ATOM 2836 O O . GLY B 1 80 ? 13.641 18.453 9.25 1 89 80 GLY B O 1
ATOM 2837 N N . SER B 1 81 ? 11.711 17.484 9.148 1 80.19 81 SER B N 1
ATOM 2838 C CA . SER B 1 81 ? 11.648 17.656 7.703 1 80.19 81 SER B CA 1
ATOM 2839 C C . SER B 1 81 ? 10.211 17.812 7.227 1 80.19 81 SER B C 1
ATOM 2841 O O . SER B 1 81 ? 9.281 17.312 7.855 1 80.19 81 SER B O 1
ATOM 2843 N N . ASP B 1 82 ? 10.094 18.688 6.309 1 74.38 82 ASP B N 1
ATOM 2844 C CA . ASP B 1 82 ? 8.812 18.891 5.645 1 74.38 82 ASP B CA 1
ATOM 2845 C C . ASP B 1 82 ? 8.945 18.75 4.129 1 74.38 82 ASP B C 1
ATOM 2847 O O . ASP B 1 82 ? 9.492 19.641 3.473 1 74.38 82 ASP B O 1
ATOM 2851 N N . LEU B 1 83 ? 8.398 17.766 3.617 1 68.06 83 LEU B N 1
ATOM 2852 C CA . LEU B 1 83 ? 8.586 17.469 2.199 1 68.06 83 LEU B CA 1
ATOM 2853 C C . LEU B 1 83 ? 7.559 18.219 1.357 1 68.06 83 LEU B C 1
ATOM 2855 O O . LEU B 1 83 ? 7.684 18.297 0.132 1 68.06 83 LEU B O 1
ATOM 2859 N N . TYR B 1 84 ? 6.586 18.812 2.035 1 63.69 84 TYR B N 1
ATOM 2860 C CA . TYR B 1 84 ? 5.477 19.375 1.276 1 63.69 84 TYR B CA 1
ATOM 2861 C C . TYR B 1 84 ? 5.484 20.891 1.355 1 63.69 84 TYR B C 1
ATOM 2863 O O . TYR B 1 84 ? 4.578 21.547 0.832 1 63.69 84 TYR B O 1
ATOM 2871 N N . GLY B 1 85 ? 6.578 21.453 1.812 1 59.25 85 GLY B N 1
ATOM 2872 C CA . GLY B 1 85 ? 6.816 22.891 1.73 1 59.25 85 GLY B CA 1
ATOM 2873 C C . GLY B 1 85 ? 5.992 23.688 2.721 1 59.25 85 GLY B C 1
ATOM 2874 O O . GLY B 1 85 ? 5.789 24.891 2.541 1 59.25 85 GLY B O 1
ATOM 2875 N N . ASN B 1 86 ? 5.383 23.078 3.652 1 55.59 86 ASN B N 1
ATOM 2876 C CA . ASN B 1 86 ? 4.527 23.891 4.52 1 55.59 86 ASN B CA 1
ATOM 2877 C C . ASN B 1 86 ? 5.332 24.562 5.621 1 55.59 86 ASN B C 1
ATOM 2879 O O . ASN B 1 86 ? 4.762 25.188 6.523 1 55.59 86 ASN B O 1
ATOM 2883 N N . SER B 1 87 ? 6.676 24.609 5.426 1 55.91 87 SER B N 1
ATOM 2884 C CA . SER B 1 87 ? 7.582 25.375 6.281 1 55.91 87 SER B CA 1
ATOM 2885 C C . SER B 1 87 ? 7.309 25.094 7.758 1 55.91 87 SER B C 1
ATOM 2887 O O . SER B 1 87 ? 7.414 26 8.594 1 55.91 87 SER B O 1
ATOM 2889 N N . ARG B 1 88 ? 6.797 24 8.125 1 70.62 88 ARG B N 1
ATOM 2890 C CA . ARG B 1 88 ? 6.453 23.781 9.523 1 70.62 88 ARG B CA 1
ATOM 2891 C C . ARG B 1 88 ? 7.539 22.969 10.227 1 70.62 88 ARG B C 1
ATOM 2893 O O . ARG B 1 88 ? 7.238 22 10.938 1 70.62 88 ARG B O 1
ATOM 2900 N N . ILE B 1 89 ? 8.758 23.438 10.016 1 84.31 89 ILE B N 1
ATOM 2901 C CA . ILE B 1 89 ? 9.867 22.781 10.703 1 84.31 89 ILE B CA 1
ATOM 2902 C C . ILE B 1 89 ? 10.078 23.422 12.078 1 84.31 89 ILE B C 1
ATOM 2904 O O . ILE B 1 89 ? 9.984 24.656 12.211 1 84.31 89 ILE B O 1
ATOM 2908 N N . GLY B 1 90 ? 10.227 22.531 13.039 1 91.94 90 GLY B N 1
ATOM 2909 C CA . GLY B 1 90 ? 10.461 23.031 14.383 1 91.94 90 GLY B CA 1
ATOM 2910 C C . GLY B 1 90 ? 9.516 22.453 15.414 1 91.94 90 GLY B C 1
ATOM 2911 O O . GLY B 1 90 ? 8.797 21.484 15.141 1 91.94 90 GLY B O 1
ATOM 2912 N N . PRO B 1 91 ? 9.57 23.031 16.609 1 95.06 91 PRO B N 1
ATOM 2913 C CA . PRO B 1 91 ? 8.734 22.531 17.703 1 95.06 91 PRO B CA 1
ATOM 2914 C C . PRO B 1 91 ? 7.246 22.781 17.484 1 95.06 91 PRO B C 1
ATOM 2916 O O . PRO B 1 91 ? 6.867 23.797 16.906 1 95.06 91 PRO B O 1
ATOM 2919 N N . MET B 1 92 ? 6.488 21.891 17.953 1 95.88 92 MET B N 1
ATOM 2920 C CA . MET B 1 92 ? 5.031 21.984 17.891 1 95.88 92 MET B CA 1
ATOM 2921 C C . MET B 1 92 ? 4.395 21.312 19.109 1 95.88 92 MET B C 1
ATOM 2923 O O . MET B 1 92 ? 4.926 20.328 19.625 1 95.88 92 MET B O 1
ATOM 2927 N N . ARG B 1 93 ? 3.287 21.859 19.531 1 97.44 93 ARG B N 1
ATOM 2928 C CA . ARG B 1 93 ? 2.523 21.312 20.641 1 97.44 93 ARG B CA 1
ATOM 2929 C C . ARG B 1 93 ? 1.27 20.594 20.141 1 97.44 93 ARG B C 1
ATOM 2931 O O . ARG B 1 93 ? 0.431 21.188 19.469 1 97.44 93 ARG B O 1
ATOM 2938 N N . VAL B 1 94 ? 1.202 19.328 20.516 1 97.69 94 VAL B N 1
ATOM 2939 C CA . VAL B 1 94 ? 0.105 18.547 19.953 1 97.69 94 VAL B CA 1
ATOM 2940 C C . VAL B 1 94 ? -0.453 17.609 21.031 1 97.69 94 VAL B C 1
ATOM 2942 O O . VAL B 1 94 ? 0.186 17.391 22.062 1 97.69 94 VAL B O 1
ATOM 2945 N N . ILE B 1 95 ? -1.646 17.172 20.844 1 98.06 95 ILE B N 1
ATOM 2946 C CA . ILE B 1 95 ? -2.203 16.016 21.547 1 98.06 95 ILE B CA 1
ATOM 2947 C C . ILE B 1 95 ? -2.225 14.805 20.609 1 98.06 95 ILE B C 1
ATOM 2949 O O . ILE B 1 95 ? -3 14.766 19.656 1 98.06 95 ILE B O 1
ATOM 2953 N N . PRO B 1 96 ? -1.323 13.859 20.828 1 98.06 96 PRO B N 1
ATOM 2954 C CA . PRO B 1 96 ? -1.318 12.68 19.969 1 98.06 96 PRO B CA 1
ATOM 2955 C C . PRO B 1 96 ? -2.568 11.82 20.141 1 98.06 96 PRO B C 1
ATOM 2957 O O . PRO B 1 96 ? -3.061 11.656 21.25 1 98.06 96 PRO B O 1
ATOM 2960 N N . LEU B 1 97 ? -3.066 11.305 19.047 1 98 97 LEU B N 1
ATOM 2961 C CA . LEU B 1 97 ? -4.332 10.578 19.094 1 98 97 LEU B CA 1
ATOM 2962 C C . LEU B 1 97 ? -4.113 9.094 18.828 1 98 97 LEU B C 1
ATOM 2964 O O . LEU B 1 97 ? -4.789 8.25 19.422 1 98 97 LEU B O 1
ATOM 2968 N N . GLN B 1 98 ? -3.209 8.781 17.938 1 95 98 GLN B N 1
ATOM 2969 C CA . GLN B 1 98 ? -3.055 7.391 17.531 1 95 98 GLN B CA 1
ATOM 2970 C C . GLN B 1 98 ? -1.777 7.188 16.719 1 95 98 GLN B C 1
ATOM 2972 O O . GLN B 1 98 ? -1.391 8.062 15.938 1 95 98 GLN B O 1
ATOM 2977 N N . LEU B 1 99 ? -1.091 6.133 16.938 1 92.81 99 LEU B N 1
ATOM 2978 C CA . LEU B 1 99 ? -0.047 5.648 16.047 1 92.81 99 LEU B CA 1
ATOM 2979 C C . LEU B 1 99 ? -0.638 4.762 14.953 1 92.81 99 LEU B C 1
ATOM 2981 O O . LEU B 1 99 ? -1.344 3.795 15.242 1 92.81 99 LEU B O 1
ATOM 2985 N N . ILE B 1 100 ? -0.293 5.152 13.68 1 91.12 100 ILE B N 1
ATOM 2986 C CA . ILE B 1 100 ? -0.912 4.477 12.547 1 91.12 100 ILE B CA 1
ATOM 2987 C C . ILE B 1 100 ? 0.168 3.859 11.656 1 91.12 100 ILE B C 1
ATOM 2989 O O . ILE B 1 100 ? 1.169 4.508 11.344 1 91.12 100 ILE B O 1
ATOM 2993 N N . TYR B 1 101 ? 0.02 2.586 11.383 1 87.56 101 TYR B N 1
ATOM 2994 C CA . TYR B 1 101 ? 0.794 2.016 10.281 1 87.56 101 TYR B CA 1
ATOM 2995 C C . TYR B 1 101 ? -0.013 2.01 8.992 1 87.56 101 TYR B C 1
ATOM 2997 O O . TYR B 1 101 ? -1.151 1.536 8.969 1 87.56 101 TYR B O 1
ATOM 3005 N N . HIS B 1 102 ? 0.558 2.537 7.988 1 89.94 102 HIS B N 1
ATOM 3006 C CA . HIS B 1 102 ? -0.112 2.615 6.695 1 89.94 102 HIS B CA 1
ATOM 3007 C C . HIS B 1 102 ? 0.877 2.43 5.551 1 89.94 102 HIS B C 1
ATOM 3009 O O . HIS B 1 102 ? 1.866 3.16 5.453 1 89.94 102 HIS B O 1
ATOM 3015 N N . ASP B 1 103 ? 0.586 1.389 4.703 1 87.75 103 ASP B N 1
ATOM 3016 C CA . ASP B 1 103 ? 1.326 1.078 3.484 1 87.75 103 ASP B CA 1
ATOM 3017 C C . ASP B 1 103 ? 2.783 0.739 3.799 1 87.75 103 ASP B C 1
ATOM 3019 O O . ASP B 1 103 ? 3.125 -0.428 3.998 1 87.75 103 ASP B O 1
ATOM 3023 N N . ILE B 1 104 ? 3.67 1.77 4.07 1 88.56 104 ILE B N 1
ATOM 3024 C CA . ILE B 1 104 ? 5.098 1.479 4.168 1 88.56 104 ILE B CA 1
ATOM 3025 C C . ILE B 1 104 ? 5.703 2.254 5.336 1 88.56 104 ILE B C 1
ATOM 3027 O O . ILE B 1 104 ? 6.926 2.373 5.438 1 88.56 104 ILE B O 1
ATOM 3031 N N . ALA B 1 105 ? 4.832 2.828 6.199 1 91.06 105 ALA B N 1
ATOM 3032 C CA . ALA B 1 105 ? 5.414 3.678 7.234 1 91.06 105 ALA B CA 1
ATOM 3033 C C . ALA B 1 105 ? 4.492 3.781 8.445 1 91.06 105 ALA B C 1
ATOM 3035 O O . ALA B 1 105 ? 3.316 3.41 8.367 1 91.06 105 ALA B O 1
ATOM 3036 N N . TRP B 1 106 ? 5.141 4.238 9.508 1 90.81 106 TRP B N 1
ATOM 3037 C CA . TRP B 1 106 ? 4.414 4.613 10.719 1 90.81 106 TRP B CA 1
ATOM 3038 C C . TRP B 1 106 ? 4.109 6.105 10.734 1 90.81 106 TRP B C 1
ATOM 3040 O O . TRP B 1 106 ? 4.953 6.922 10.359 1 90.81 106 TRP B O 1
ATOM 3050 N N . TYR B 1 107 ? 2.92 6.398 11.203 1 94.94 107 TYR B N 1
ATOM 3051 C CA . TYR B 1 107 ? 2.457 7.777 11.273 1 94.94 107 TYR B CA 1
ATOM 3052 C C . TYR B 1 107 ? 1.913 8.102 12.664 1 94.94 107 TYR B C 1
ATOM 3054 O O . TYR B 1 107 ? 1.501 7.203 13.398 1 94.94 107 TYR B O 1
ATOM 3062 N N . LEU B 1 108 ? 1.956 9.383 12.945 1 97.19 108 LEU B N 1
ATOM 3063 C CA . LEU B 1 108 ? 1.294 9.906 14.141 1 97.19 108 LEU B CA 1
ATOM 3064 C C . LEU B 1 108 ? 0.093 10.766 13.758 1 97.19 108 LEU B C 1
ATOM 3066 O O . LEU B 1 108 ? 0.229 11.727 13 1 97.19 108 LEU B O 1
ATOM 3070 N N . LEU B 1 109 ? -1.055 10.336 14.164 1 98.38 109 LEU B N 1
ATOM 3071 C CA . LEU B 1 109 ? -2.248 11.172 14.125 1 98.38 109 LEU B CA 1
ATOM 3072 C C . LEU B 1 109 ? -2.33 12.055 15.367 1 98.38 109 LEU B C 1
ATOM 3074 O O . LEU B 1 109 ? -2.217 11.57 16.484 1 98.38 109 LEU B O 1
ATOM 3078 N N . TYR B 1 110 ? -2.492 13.359 15.156 1 98.38 110 TYR B N 1
ATOM 3079 C CA . TYR B 1 110 ? -2.463 14.258 16.297 1 98.38 110 TYR B CA 1
ATOM 3080 C C . TYR B 1 110 ? -3.352 15.477 16.062 1 98.38 110 TYR B C 1
ATOM 3082 O O . TYR B 1 110 ? -3.795 15.719 14.945 1 98.38 110 TYR B O 1
ATOM 3090 N N . GLU B 1 111 ? -3.588 16.141 17.094 1 98.19 111 GLU B N 1
ATOM 3091 C CA . GLU B 1 111 ? -4.312 17.391 17.141 1 98.19 111 GLU B CA 1
ATOM 3092 C C . GLU B 1 111 ? -3.43 18.531 17.656 1 98.19 111 GLU B C 1
ATOM 3094 O O . GLU B 1 111 ? -2.816 18.406 18.719 1 98.19 111 GLU B O 1
ATOM 3099 N N . TYR B 1 112 ? -3.365 19.625 16.875 1 97.19 112 TYR B N 1
ATOM 3100 C CA . TYR B 1 112 ? -2.607 20.766 17.344 1 97.19 112 TYR B CA 1
ATOM 3101 C C . TYR B 1 112 ? -3.277 21.406 18.562 1 97.19 112 TYR B C 1
ATOM 3103 O O . TYR B 1 112 ? -4.492 21.609 18.578 1 97.19 112 TYR B O 1
ATOM 3111 N N . CYS B 1 113 ? -2.486 21.797 19.516 1 96.12 113 CYS B N 1
ATOM 3112 C CA . CYS B 1 113 ? -3.027 22.422 20.719 1 96.12 113 CYS B CA 1
ATOM 3113 C C . CYS B 1 113 ? -3.539 23.828 20.422 1 96.12 113 CYS B C 1
ATOM 3115 O O . CYS B 1 113 ? -4.512 24.281 21.031 1 96.12 113 CYS B O 1
ATOM 3117 N N . GLU B 1 114 ? -2.953 24.453 19.484 1 95 114 GLU B N 1
ATOM 3118 C CA . GLU B 1 114 ? -3.213 25.875 19.219 1 95 114 GLU B CA 1
ATOM 3119 C C . GLU B 1 114 ? -4.594 26.062 18.609 1 95 114 GLU B C 1
ATOM 3121 O O . GLU B 1 114 ? -5.277 27.047 18.906 1 95 114 GLU B O 1
ATOM 3126 N N . ASN B 1 115 ? -5.035 25.156 17.75 1 95.81 115 ASN B N 1
ATOM 3127 C CA . ASN B 1 115 ? -6.262 25.422 17 1 95.81 115 ASN B CA 1
ATOM 3128 C C . ASN B 1 115 ? -7.082 24.156 16.797 1 95.81 115 ASN B C 1
ATOM 3130 O O . ASN B 1 115 ? -8.016 24.141 15.992 1 95.81 115 ASN B O 1
ATOM 3134 N N . ALA B 1 116 ? -6.664 23.031 17.375 1 96.19 116 ALA B N 1
ATOM 3135 C CA . ALA B 1 116 ? -7.379 21.75 17.328 1 96.19 116 ALA B CA 1
ATOM 3136 C C . ALA B 1 116 ? -7.363 21.172 15.914 1 96.19 116 ALA B C 1
ATOM 3138 O O . ALA B 1 116 ? -8.18 20.297 15.586 1 96.19 116 ALA B O 1
ATOM 3139 N N . HIS B 1 117 ? -6.438 21.688 15.07 1 97.75 117 HIS B N 1
ATOM 3140 C CA . HIS B 1 117 ? -6.277 21.141 13.727 1 97.75 117 HIS B CA 1
ATOM 3141 C C . HIS B 1 117 ? -5.77 19.703 13.781 1 97.75 117 HIS B C 1
ATOM 3143 O O . HIS B 1 117 ? -4.82 19.391 14.5 1 97.75 117 HIS B O 1
ATOM 3149 N N . LEU B 1 118 ? -6.457 18.812 13.062 1 98.62 118 LEU B N 1
ATOM 3150 C CA . LEU B 1 118 ? -6.055 17.422 12.984 1 98.62 118 LEU B CA 1
ATOM 3151 C C . LEU B 1 118 ? -5.078 17.203 11.828 1 98.62 118 LEU B C 1
ATOM 3153 O O . LEU B 1 118 ? -5.285 17.719 10.727 1 98.62 118 LEU B O 1
ATOM 3157 N N . ALA B 1 119 ? -4.059 16.453 12.133 1 97.81 119 ALA B N 1
ATOM 3158 C CA . ALA B 1 119 ? -3.061 16.188 11.102 1 97.81 119 ALA B CA 1
ATOM 3159 C C . ALA B 1 119 ? -2.389 14.828 11.32 1 97.81 119 ALA B C 1
ATOM 3161 O O . ALA B 1 119 ? -2.523 14.227 12.391 1 97.81 119 ALA B O 1
ATOM 3162 N N . ILE B 1 120 ? -1.796 14.297 10.289 1 97.5 120 ILE B N 1
ATOM 3163 C CA . ILE B 1 120 ? -1.034 13.055 10.32 1 97.5 120 ILE B CA 1
ATOM 3164 C C . ILE B 1 120 ? 0.377 13.297 9.789 1 97.5 120 ILE B C 1
ATOM 3166 O O . ILE B 1 120 ? 0.552 13.93 8.742 1 97.5 120 ILE B O 1
ATOM 3170 N N . GLY B 1 121 ? 1.32 12.906 10.531 1 96 121 GLY B N 1
ATOM 3171 C CA . GLY B 1 121 ? 2.709 13.016 10.109 1 96 121 GLY B CA 1
ATOM 3172 C C . GLY B 1 121 ? 3.477 11.711 10.25 1 96 121 GLY B C 1
ATOM 3173 O O . GLY B 1 121 ? 3.24 10.945 11.188 1 96 121 GLY B O 1
ATOM 3174 N N . ARG B 1 122 ? 4.395 11.523 9.297 1 95.44 122 ARG B N 1
ATOM 3175 C CA . ARG B 1 122 ? 5.238 10.336 9.383 1 95.44 122 ARG B CA 1
ATOM 3176 C C . ARG B 1 122 ? 6.18 10.414 10.578 1 95.44 122 ARG B C 1
ATOM 3178 O O . ARG B 1 122 ? 6.801 11.445 10.82 1 95.44 122 ARG B O 1
ATOM 3185 N N . LEU B 1 123 ? 6.34 9.344 11.281 1 95 123 LEU B N 1
ATOM 3186 C CA . LEU B 1 123 ?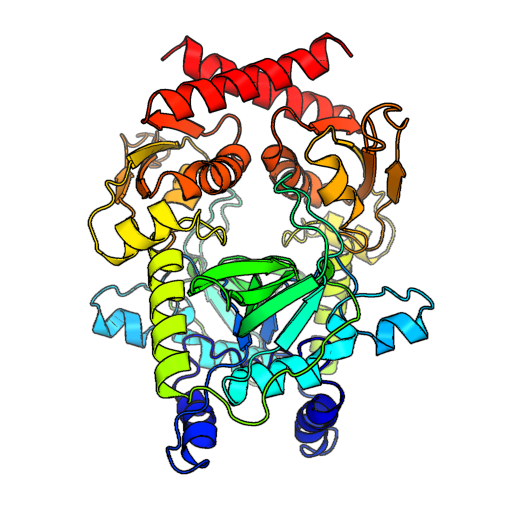 7.07 9.328 12.539 1 95 123 LEU B CA 1
ATOM 3187 C C . LEU B 1 123 ? 8.547 9.656 12.32 1 95 123 LEU B C 1
ATOM 3189 O O . LEU B 1 123 ? 9.164 10.336 13.141 1 95 123 LEU B O 1
ATOM 3193 N N . ASN B 1 124 ? 9.062 9.148 11.164 1 93.5 124 ASN B N 1
ATOM 3194 C CA . ASN B 1 124 ? 10.484 9.344 10.914 1 93.5 124 ASN B CA 1
ATOM 3195 C C . ASN B 1 124 ? 10.805 10.789 10.539 1 93.5 124 ASN B C 1
ATOM 3197 O O . ASN B 1 124 ? 11.969 11.148 10.375 1 93.5 124 ASN B O 1
ATOM 3201 N N . ARG B 1 125 ? 9.812 11.617 10.453 1 95.12 125 ARG B N 1
ATOM 3202 C CA . ARG B 1 125 ? 10.031 13.016 10.086 1 95.12 125 ARG B CA 1
ATOM 3203 C C . ARG B 1 125 ? 9.953 13.914 11.312 1 95.12 125 ARG B C 1
ATOM 3205 O O . ARG B 1 125 ? 10.07 15.141 11.195 1 95.12 125 ARG B O 1
ATOM 3212 N N . PHE B 1 126 ? 9.695 13.344 12.422 1 96.38 126 PHE B N 1
ATOM 3213 C CA . PHE B 1 126 ? 9.828 14.016 13.711 1 96.38 126 PHE B CA 1
ATOM 3214 C C . PHE B 1 126 ? 11.156 13.648 14.375 1 96.38 126 PHE B C 1
ATOM 3216 O O . PHE B 1 126 ? 11.602 12.508 14.297 1 96.38 126 PHE B O 1
ATOM 3223 N N . LYS B 1 127 ? 11.68 14.539 15.109 1 96.44 127 LYS B N 1
ATOM 3224 C CA . LYS B 1 127 ? 12.977 14.367 15.75 1 96.44 127 LYS B CA 1
ATOM 3225 C C . LYS B 1 127 ? 12.859 13.555 17.031 1 96.44 127 LYS B C 1
ATOM 3227 O O . LYS B 1 127 ? 11.75 13.32 17.516 1 96.44 127 LYS B O 1
ATOM 3232 N N . ASP B 1 128 ? 14.039 13.109 17.438 1 95.88 128 ASP B N 1
ATOM 3233 C CA . ASP B 1 128 ? 14.133 12.438 18.734 1 95.88 128 ASP B CA 1
ATOM 3234 C C . ASP B 1 128 ? 13.977 13.438 19.891 1 95.88 128 ASP B C 1
ATOM 3236 O O . ASP B 1 128 ? 14.93 13.711 20.609 1 95.88 128 ASP B O 1
ATOM 3240 N N . TYR B 1 129 ? 12.781 13.93 19.984 1 97.25 129 TYR B N 1
ATOM 3241 C CA . TYR B 1 129 ? 12.414 14.953 20.969 1 97.25 129 TYR B CA 1
ATOM 3242 C C . TYR B 1 129 ? 10.938 14.852 21.328 1 97.25 129 TYR B C 1
ATOM 3244 O O . TYR B 1 129 ? 10.07 14.844 20.453 1 97.25 129 TYR B O 1
ATOM 3252 N N . CYS B 1 130 ? 10.656 14.742 22.594 1 97.56 130 CYS B N 1
ATOM 3253 C CA . CYS B 1 130 ? 9.281 14.68 23.078 1 97.56 130 CYS B CA 1
ATOM 3254 C C . CYS B 1 130 ? 9.203 15.062 24.547 1 97.56 130 CYS B C 1
ATOM 3256 O O . CYS B 1 130 ? 9.82 14.414 25.391 1 97.56 130 CYS B O 1
ATOM 3258 N N . ILE B 1 131 ? 8.453 16.125 24.812 1 97.31 131 ILE B N 1
ATOM 3259 C CA . ILE B 1 131 ? 8.266 16.594 26.188 1 97.31 131 ILE B CA 1
ATOM 3260 C C . ILE B 1 131 ? 6.777 16.578 26.531 1 97.31 131 ILE B C 1
ATOM 3262 O O . ILE B 1 131 ? 5.953 17.094 25.766 1 97.31 131 ILE B O 1
ATOM 3266 N N . VAL B 1 132 ? 6.484 16 27.656 1 97.25 132 VAL B N 1
ATOM 3267 C CA . VAL B 1 132 ? 5.105 16.031 28.125 1 97.25 132 VAL B CA 1
ATOM 3268 C C . VAL B 1 132 ? 4.797 17.391 28.75 1 97.25 132 VAL B C 1
ATOM 3270 O O . VAL B 1 132 ? 5.543 17.859 29.609 1 97.25 132 VAL B O 1
ATOM 3273 N N . LEU B 1 133 ? 3.781 18.016 28.375 1 95.69 133 LEU B N 1
ATOM 3274 C CA . LEU B 1 133 ? 3.488 19.375 28.781 1 95.69 133 LEU B CA 1
ATOM 3275 C C . LEU B 1 133 ? 2.553 19.406 29.984 1 95.69 133 LEU B C 1
ATOM 3277 O O . LEU B 1 133 ? 2.484 20.406 30.703 1 95.69 133 LEU B O 1
ATOM 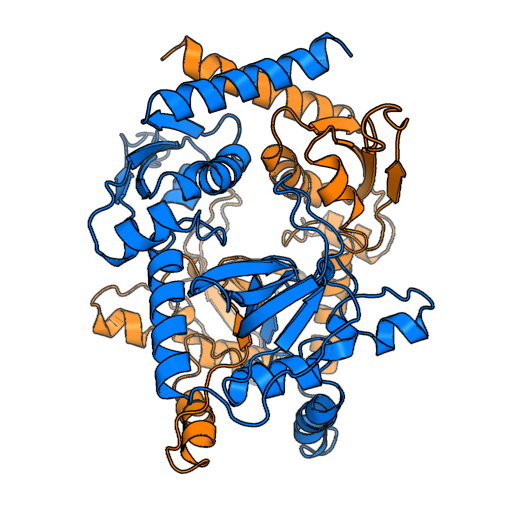3281 N N . SER B 1 134 ? 1.68 18.453 30.094 1 85.19 134 SER B N 1
ATOM 3282 C CA . SER B 1 134 ? 0.724 18.453 31.203 1 85.19 134 SER B CA 1
ATOM 3283 C C . SER B 1 134 ? 0.723 17.109 31.922 1 85.19 134 SER B C 1
ATOM 3285 O O . SER B 1 134 ? 0.952 16.062 31.312 1 85.19 134 SER B O 1
ATOM 3287 N N . GLN B 1 135 ? 0.474 17.312 33.188 1 80.25 135 GLN B N 1
ATOM 3288 C CA . GLN B 1 135 ? 0.395 16.078 34 1 80.25 135 GLN B CA 1
ATOM 3289 C C . GLN B 1 135 ? -0.99 15.453 33.875 1 80.25 135 GLN B C 1
ATOM 3291 O O . GLN B 1 135 ? -1.147 14.25 34.125 1 80.25 135 GLN B O 1
ATOM 3296 N N . SER B 1 136 ? -1.947 16.359 33.594 1 87.75 136 SER B N 1
ATOM 3297 C CA . SER B 1 136 ? -3.287 15.797 33.469 1 87.75 136 SER B CA 1
ATOM 3298 C C . SER B 1 136 ? -3.76 15.828 32 1 87.75 136 SER B C 1
ATOM 3300 O O . SER B 1 136 ? -3.49 16.797 31.297 1 87.75 136 SER B O 1
ATOM 3302 N N . GLY B 1 137 ? -4.395 14.766 31.641 1 88.81 137 GLY B N 1
ATOM 3303 C CA . GLY B 1 137 ? -4.895 14.641 30.281 1 88.81 137 GLY B CA 1
ATOM 3304 C C . GLY B 1 137 ? -6.285 15.219 30.109 1 88.81 137 GLY B C 1
ATOM 3305 O O . GLY B 1 137 ? -6.961 15.539 31.078 1 88.81 137 GLY B O 1
ATOM 3306 N N . ARG B 1 138 ? -6.707 15.43 28.922 1 92.31 138 ARG B N 1
ATOM 3307 C CA . ARG B 1 138 ? -8.023 15.977 28.609 1 92.31 138 ARG B CA 1
ATOM 3308 C C . ARG B 1 138 ? -9.109 14.93 28.781 1 92.31 138 ARG B C 1
ATOM 3310 O O . ARG B 1 138 ? -10.305 15.242 28.703 1 92.31 138 ARG B O 1
ATOM 3317 N N . GLY B 1 139 ? -8.727 13.695 29.062 1 88 139 GLY B N 1
ATOM 3318 C CA . GLY B 1 139 ? -9.688 12.617 29.266 1 88 139 GLY B CA 1
ATOM 3319 C C . GLY B 1 139 ? -9.945 11.805 28.016 1 88 139 GLY B C 1
ATOM 3320 O O . GLY B 1 139 ? -9.789 12.312 26.906 1 88 139 GLY B O 1
ATOM 3321 N N . LEU B 1 140 ? -10.383 10.625 28.172 1 88.81 140 LEU B N 1
ATOM 3322 C CA . LEU B 1 140 ? -10.531 9.656 27.078 1 88.81 140 LEU B CA 1
ATOM 3323 C C . LEU B 1 140 ? -11.703 10.023 26.188 1 88.81 140 LEU B C 1
ATOM 3325 O O . LEU B 1 140 ? -11.68 9.758 24.984 1 88.81 140 LEU B O 1
ATOM 3329 N N . GLU B 1 141 ? -12.695 10.648 26.844 1 93 141 GLU B N 1
ATOM 3330 C CA . GLU B 1 141 ? -13.844 11.047 26.031 1 93 141 GLU B CA 1
ATOM 3331 C C . GLU B 1 141 ? -13.445 12.078 24.984 1 93 141 GLU B C 1
ATOM 3333 O O . GLU B 1 141 ? -13.828 11.969 23.812 1 93 141 GLU B O 1
ATOM 3338 N N . ALA B 1 142 ? -12.695 13.016 25.453 1 95.19 142 ALA B N 1
ATOM 3339 C CA . ALA B 1 142 ? -12.203 14.031 24.531 1 95.19 142 ALA B CA 1
ATOM 3340 C C . ALA B 1 142 ? -11.312 13.406 23.453 1 95.19 142 ALA B C 1
ATOM 3342 O O . ALA B 1 142 ? -11.375 13.789 22.281 1 95.19 142 ALA B O 1
ATOM 3343 N N . GLN B 1 143 ? -10.5 12.453 23.859 1 95.75 143 GLN B N 1
ATOM 3344 C CA . GLN B 1 143 ? -9.641 11.727 22.922 1 95.75 143 GLN B CA 1
ATOM 3345 C C . GLN B 1 143 ? -10.469 11 21.875 1 95.75 143 GLN B C 1
ATOM 3347 O O . GLN B 1 143 ? -10.18 11.102 20.672 1 95.75 143 GLN B O 1
ATOM 3352 N N . ARG B 1 144 ? -11.445 10.375 22.312 1 95.31 144 ARG B N 1
ATOM 3353 C CA . ARG B 1 144 ? -12.297 9.602 21.406 1 95.31 144 ARG B CA 1
ATOM 3354 C C . ARG B 1 144 ? -13.031 10.516 20.438 1 95.31 144 ARG B C 1
ATOM 3356 O O . ARG B 1 144 ? -13.211 10.172 19.266 1 95.31 144 ARG B O 1
ATOM 3363 N N . ASN B 1 145 ? -13.461 11.625 20.922 1 97.12 145 ASN B N 1
ATOM 3364 C CA . ASN B 1 145 ? -14.156 12.578 20.078 1 97.12 145 ASN B CA 1
ATOM 3365 C C . ASN B 1 145 ? -13.258 13.086 18.953 1 97.12 145 ASN B C 1
ATOM 3367 O O . ASN B 1 145 ? -13.672 13.141 17.797 1 97.12 145 ASN B O 1
ATOM 3371 N N . SER B 1 146 ? -12.023 13.43 19.297 1 97.94 146 SER B N 1
ATOM 3372 C CA . SER B 1 146 ? -11.078 13.898 18.297 1 97.94 146 SER B CA 1
ATOM 3373 C C . SER B 1 146 ? -10.711 12.797 17.312 1 97.94 146 SER B C 1
ATOM 3375 O O . SER B 1 146 ? -10.594 13.039 16.109 1 97.94 146 SER B O 1
ATOM 3377 N N . LEU B 1 147 ? -10.562 11.609 17.828 1 97.06 147 LEU B N 1
ATOM 3378 C CA . LEU B 1 147 ? -10.266 10.469 16.969 1 97.06 147 LEU B CA 1
ATOM 3379 C C . LEU B 1 147 ? -11.398 10.227 15.984 1 97.06 147 LEU B C 1
ATOM 3381 O O . LEU B 1 147 ? -11.156 9.969 14.805 1 97.06 147 LEU B O 1
ATOM 3385 N N . ALA B 1 148 ? -12.602 10.328 16.469 1 97.12 148 ALA B N 1
ATOM 3386 C CA . ALA B 1 148 ? -13.773 10.133 15.609 1 97.12 148 ALA B CA 1
ATOM 3387 C C . ALA B 1 148 ? -13.805 11.156 14.477 1 97.12 148 ALA B C 1
ATOM 3389 O O . ALA B 1 148 ? -14.117 10.812 13.336 1 97.12 148 ALA B O 1
ATOM 3390 N N . LYS B 1 149 ? -13.508 12.367 14.82 1 98.38 149 LYS B N 1
ATOM 3391 C CA . LYS B 1 149 ? -13.445 13.406 13.805 1 98.38 149 LYS B CA 1
ATOM 3392 C C . LYS B 1 149 ? -12.383 13.086 12.758 1 98.38 149 LYS B C 1
ATOM 3394 O O . LYS B 1 149 ? -12.625 13.242 11.555 1 98.38 149 LYS B O 1
ATOM 3399 N N . ALA B 1 150 ? -11.203 12.656 13.227 1 98.38 150 ALA B N 1
ATOM 3400 C CA . ALA B 1 150 ? -10.125 12.305 12.305 1 98.38 150 ALA B CA 1
ATOM 3401 C C . ALA B 1 150 ? -10.539 11.164 11.383 1 98.38 150 ALA B C 1
ATOM 3403 O O . ALA B 1 150 ? -10.258 11.203 10.18 1 98.38 150 ALA B O 1
ATOM 3404 N N . TYR B 1 151 ? -11.234 10.172 11.922 1 96.5 151 TYR B N 1
ATOM 3405 C CA . TYR B 1 151 ? -11.633 9.016 11.125 1 96.5 151 TYR B CA 1
ATOM 3406 C C . TYR B 1 151 ? -12.758 9.383 10.164 1 96.5 151 TYR B C 1
ATOM 3408 O O . TYR B 1 151 ? -12.875 8.789 9.086 1 96.5 151 TYR B O 1
ATOM 3416 N N . GLN B 1 152 ? -13.586 10.367 10.516 1 97.69 152 GLN B N 1
ATOM 3417 C CA . GLN B 1 152 ? -14.547 10.898 9.555 1 97.69 152 GLN B CA 1
ATOM 3418 C C . GLN B 1 152 ? -13.844 11.5 8.344 1 97.69 152 GLN B C 1
ATOM 3420 O O . GLN B 1 152 ? -14.25 11.258 7.199 1 97.69 152 GLN B O 1
ATOM 3425 N N . LEU B 1 153 ? -12.812 12.242 8.633 1 98.44 153 LEU B N 1
ATOM 3426 C CA . LEU B 1 153 ? -12.031 12.844 7.559 1 98.44 153 LEU B CA 1
ATOM 3427 C C . LEU B 1 153 ? -11.352 11.773 6.715 1 98.44 153 LEU B C 1
ATOM 3429 O O . LEU B 1 153 ? -11.344 11.859 5.484 1 98.44 153 LEU B O 1
ATOM 3433 N N . LEU B 1 154 ? -10.789 10.766 7.375 1 97.38 154 LEU B N 1
ATOM 3434 C CA . LEU B 1 154 ? -10.125 9.68 6.676 1 97.38 154 LEU B CA 1
ATOM 3435 C C . LEU B 1 154 ? -11.102 8.914 5.793 1 97.38 154 LEU B C 1
ATOM 3437 O O . LEU B 1 154 ? -10.781 8.555 4.66 1 97.38 154 LEU B O 1
ATOM 3441 N N . GLU B 1 155 ? -12.258 8.711 6.258 1 95.81 155 GLU B N 1
ATOM 3442 C CA . GLU B 1 155 ? -13.281 7.973 5.523 1 95.81 155 GLU B CA 1
ATOM 3443 C C . GLU B 1 155 ? -13.742 8.742 4.293 1 95.81 155 GLU B C 1
ATOM 3445 O O . GLU B 1 155 ? -14.016 8.148 3.248 1 95.81 155 GLU B O 1
ATOM 3450 N N . ASN B 1 156 ? -13.773 10.047 4.441 1 97.44 156 ASN B N 1
ATOM 3451 C CA . ASN B 1 156 ? -14.211 10.906 3.348 1 97.44 156 ASN B CA 1
ATOM 3452 C C . ASN B 1 156 ? -13.141 11.023 2.264 1 97.44 156 ASN B C 1
ATOM 3454 O O . ASN B 1 156 ? -13.453 11.227 1.091 1 97.44 156 ASN B O 1
ATOM 3458 N N . GLY B 1 157 ? -11.93 10.93 2.748 1 97.75 157 GLY B N 1
ATOM 3459 C CA . GLY B 1 157 ? -10.828 11.211 1.843 1 97.75 157 GLY B CA 1
ATOM 3460 C C . GLY B 1 157 ? -10.281 9.977 1.159 1 97.75 157 GLY B C 1
ATOM 3461 O O . GLY B 1 157 ? -10.922 8.922 1.169 1 97.75 157 GLY B O 1
ATOM 3462 N N . TRP B 1 158 ? -9.203 10.109 0.48 1 97 158 TRP B N 1
ATOM 3463 C CA . TRP B 1 158 ? -8.578 9.016 -0.261 1 97 158 TRP B CA 1
ATOM 3464 C C . TRP B 1 158 ? -7.34 8.5 0.464 1 97 158 TRP B C 1
ATOM 3466 O O . TRP B 1 158 ? -7.023 7.312 0.397 1 97 158 TRP B O 1
ATOM 3476 N N . GLY B 1 159 ? -6.633 9.375 1.058 1 96.06 159 GLY B N 1
ATOM 3477 C CA . GLY B 1 159 ? -5.395 9.055 1.743 1 96.06 159 GLY B CA 1
ATOM 3478 C C . GLY B 1 159 ? -5.316 9.633 3.143 1 96.06 159 GLY B C 1
ATOM 3479 O O . GLY B 1 159 ? -6.32 9.688 3.855 1 96.06 159 GLY B O 1
ATOM 3480 N N . LEU B 1 160 ? -4.121 10.031 3.586 1 96.69 160 LEU B N 1
ATOM 3481 C CA . LEU B 1 160 ? -3.883 10.375 4.98 1 96.69 160 LEU B CA 1
ATOM 3482 C C . LEU B 1 160 ? -3.947 11.883 5.188 1 96.69 160 LEU B C 1
ATOM 3484 O O . LEU B 1 160 ? -4.008 12.359 6.324 1 96.69 160 LEU B O 1
ATOM 3488 N N . TYR B 1 161 ? -3.939 12.672 4.125 1 97.25 161 TYR B N 1
ATOM 3489 C CA . TYR B 1 161 ? -3.932 14.125 4.27 1 97.25 161 TYR B CA 1
ATOM 3490 C C . TYR B 1 161 ? -5.285 14.633 4.75 1 97.25 161 TYR B C 1
ATOM 3492 O O . TYR B 1 161 ? -6.309 14.406 4.098 1 97.25 161 TYR B O 1
ATOM 3500 N N . LEU B 1 162 ? -5.293 15.391 5.828 1 98 162 LEU B N 1
ATOM 3501 C CA . LEU B 1 162 ? -6.559 15.75 6.457 1 98 162 LEU B CA 1
ATOM 3502 C C . LEU B 1 162 ? -6.949 17.188 6.121 1 98 162 LEU B C 1
ATOM 3504 O O . LEU B 1 162 ? -7.984 17.672 6.578 1 98 162 LEU B O 1
ATOM 3508 N N . GLY B 1 163 ? -6.086 17.828 5.355 1 96.56 163 GLY B N 1
ATOM 3509 C CA . GLY B 1 163 ? -6.469 19.125 4.836 1 96.56 163 GLY B CA 1
ATOM 3510 C C . GLY B 1 163 ? -6.102 20.266 5.766 1 96.56 163 GLY B C 1
ATOM 3511 O O . GLY B 1 163 ? -5.609 20.047 6.875 1 96.56 163 GLY B O 1
ATOM 3512 N N . ASP B 1 164 ? -6.359 21.484 5.305 1 95.5 164 ASP B N 1
ATOM 3513 C CA . ASP B 1 164 ? -6.086 22.688 6.098 1 95.5 164 ASP B CA 1
ATOM 3514 C C . ASP B 1 164 ? -7.195 22.922 7.121 1 95.5 164 ASP B C 1
ATOM 3516 O O . ASP B 1 164 ? -8.281 22.359 7.012 1 95.5 164 ASP B O 1
ATOM 3520 N N . PRO B 1 165 ? -6.891 23.781 8.094 1 96.31 165 PRO B N 1
ATOM 3521 C CA . PRO B 1 165 ? -7.824 23.969 9.203 1 96.31 165 PRO B CA 1
ATOM 3522 C C . PRO B 1 165 ? -9.203 24.453 8.742 1 96.31 165 PRO B C 1
ATOM 3524 O O . PRO B 1 165 ? -10.227 23.938 9.203 1 96.31 165 PRO B O 1
ATOM 3527 N N . GLN B 1 166 ? -9.242 25.375 7.879 1 96.19 166 GLN B N 1
ATOM 3528 C CA . GLN B 1 166 ? -10.516 25.969 7.465 1 96.19 166 GLN B CA 1
ATOM 3529 C C . GLN B 1 166 ? -11.367 24.938 6.719 1 96.19 166 GLN B C 1
ATOM 3531 O O . GLN B 1 166 ? -12.539 24.75 7.039 1 96.19 166 GLN B O 1
ATOM 3536 N N . GLN B 1 167 ? -10.836 24.328 5.777 1 96.06 167 GLN B N 1
ATOM 3537 C CA . GLN B 1 167 ? -11.555 23.328 4.992 1 96.06 167 GLN B CA 1
ATOM 3538 C C . GLN B 1 167 ? -11.938 22.125 5.844 1 96.06 167 GLN B C 1
ATOM 3540 O O . GLN B 1 167 ? -13.008 21.547 5.664 1 96.06 167 GLN B O 1
ATOM 3545 N N . GLN B 1 168 ? -11.039 21.766 6.727 1 97.81 168 GLN B N 1
ATOM 3546 C CA . GLN B 1 168 ? -11.305 20.656 7.633 1 97.81 168 GLN B CA 1
ATOM 3547 C C . GLN B 1 168 ? -12.539 20.938 8.492 1 97.81 168 GLN B C 1
ATOM 3549 O O . GLN B 1 168 ? -13.391 20.062 8.656 1 97.81 168 GLN B O 1
ATOM 3554 N N . LYS B 1 169 ? -12.664 22.094 9.031 1 97.19 169 LYS B N 1
ATOM 3555 C CA . LYS B 1 169 ? -13.82 22.484 9.836 1 97.19 169 LYS B CA 1
ATOM 3556 C C . LYS B 1 169 ? -15.109 22.406 9.023 1 97.19 169 LYS B C 1
ATOM 3558 O O . LYS B 1 169 ? -16.109 21.844 9.477 1 97.19 169 LYS B O 1
ATOM 3563 N N . LEU B 1 170 ? -15.078 22.969 7.84 1 97.88 170 LEU B N 1
ATOM 3564 C CA . LEU B 1 170 ? -16.25 22.938 6.965 1 97.88 170 LEU B CA 1
ATOM 3565 C C . LEU B 1 170 ? -16.656 21.5 6.648 1 97.88 170 LEU B C 1
ATOM 3567 O O . LEU B 1 170 ? -17.844 21.172 6.625 1 97.88 170 LEU B O 1
ATOM 3571 N N . GLU B 1 171 ? -15.672 20.703 6.434 1 98.25 171 GLU B N 1
ATOM 3572 C CA . GLU B 1 171 ? -15.938 19.297 6.113 1 98.25 171 GLU B CA 1
ATOM 3573 C C . GLU B 1 171 ? -16.594 18.578 7.289 1 98.25 171 GLU B C 1
ATOM 3575 O O . GLU B 1 171 ? -17.578 17.859 7.109 1 98.25 171 GLU B O 1
ATOM 3580 N N . LEU B 1 172 ? -16.109 18.797 8.453 1 97.94 172 LEU B N 1
ATOM 3581 C CA . LEU B 1 172 ? -16.625 18.141 9.648 1 97.94 172 LEU B CA 1
ATOM 3582 C C . LEU B 1 172 ? -18.047 18.625 9.961 1 97.94 172 LEU B C 1
ATOM 3584 O O . LEU B 1 172 ? -18.844 17.875 10.531 1 97.94 172 LEU B O 1
ATOM 3588 N N . GLU B 1 173 ? -18.312 19.797 9.516 1 97.56 173 GLU B N 1
ATOM 3589 C CA . GLU B 1 173 ? -19.641 20.375 9.734 1 97.56 173 GLU B CA 1
ATOM 3590 C C . GLU B 1 173 ? -20.609 19.984 8.609 1 97.56 173 GLU B C 1
ATOM 3592 O O . GLU B 1 173 ? -21.781 20.344 8.648 1 97.56 173 GLU B O 1
ATOM 3597 N N . GLY B 1 174 ? -20.094 19.328 7.586 1 96.69 174 GLY B N 1
ATOM 3598 C CA . GLY B 1 174 ? -20.922 18.922 6.465 1 96.69 174 GLY B CA 1
ATOM 3599 C C . GLY B 1 174 ? -21.203 20.047 5.488 1 96.69 174 GLY B C 1
ATOM 3600 O O . GLY B 1 174 ? -22.172 19.984 4.723 1 96.69 174 GLY B O 1
ATOM 3601 N N . LYS B 1 175 ? -20.391 21.031 5.504 1 97.25 175 LYS B N 1
ATOM 3602 C CA . LYS B 1 175 ? -20.641 22.219 4.703 1 97.25 175 LYS B CA 1
ATOM 3603 C C . LYS B 1 175 ? -19.688 22.281 3.504 1 97.25 175 LYS B C 1
ATOM 3605 O O . LYS B 1 175 ? -19.781 23.203 2.689 1 97.25 175 LYS B O 1
ATOM 3610 N N . LEU B 1 176 ? -18.781 21.391 3.432 1 97.19 176 LEU B N 1
ATOM 3611 C CA . LEU B 1 176 ? -17.828 21.375 2.326 1 97.19 176 LEU B CA 1
ATOM 3612 C C . LEU B 1 176 ? -18.391 20.594 1.141 1 97.19 176 LEU B C 1
ATOM 3614 O O . LEU B 1 176 ? -18.859 19.469 1.299 1 97.19 176 LEU B O 1
ATOM 3618 N N . GLU B 1 177 ? -18.391 21.172 0.001 1 96.69 177 GLU B N 1
ATOM 3619 C CA . GLU B 1 177 ? -18.797 20.469 -1.214 1 96.69 177 GLU B CA 1
ATOM 3620 C C . GLU B 1 177 ? -17.672 19.594 -1.751 1 96.69 177 GLU B C 1
ATOM 3622 O O . GLU B 1 177 ? -16.531 20.031 -1.888 1 96.69 177 GLU B O 1
ATOM 3627 N N . PHE B 1 178 ? -17.984 18.391 -2.002 1 97.88 178 PHE B N 1
ATOM 3628 C CA . PHE B 1 178 ? -17.031 17.453 -2.562 1 97.88 178 PHE B CA 1
ATOM 3629 C C . PHE B 1 178 ? -17.047 17.516 -4.086 1 97.88 178 PHE B C 1
ATOM 3631 O O . PHE B 1 178 ? -18.031 17.922 -4.688 1 97.88 178 PHE B O 1
ATOM 3638 N N . VAL B 1 179 ? -15.953 17.156 -4.637 1 97.88 179 VAL B N 1
ATOM 3639 C CA . VAL B 1 179 ? -15.805 17.078 -6.086 1 97.88 179 VAL B CA 1
ATOM 3640 C C . VAL B 1 179 ? -16.125 15.656 -6.562 1 97.88 179 VAL B C 1
ATOM 3642 O O . VAL B 1 179 ? -15.648 14.68 -5.98 1 97.88 179 VAL B O 1
ATOM 3645 N N . LYS B 1 180 ? -16.906 15.547 -7.562 1 97.88 180 LYS B N 1
ATOM 3646 C CA . LYS B 1 180 ? -17.156 14.234 -8.156 1 97.88 180 LYS B CA 1
ATOM 3647 C C . LYS B 1 180 ? -16.031 13.828 -9.102 1 97.88 180 LYS B C 1
ATOM 3649 O O . LYS B 1 180 ? -15.891 14.383 -10.195 1 97.88 180 LYS B O 1
ATOM 3654 N N . VAL B 1 181 ? -15.25 12.906 -8.695 1 98.62 181 VAL B N 1
ATOM 3655 C CA . VAL B 1 181 ? -14.141 12.398 -9.5 1 98.62 181 VAL B CA 1
ATOM 3656 C C . VAL B 1 181 ? -14.594 11.172 -10.281 1 98.62 181 VAL B C 1
ATOM 3658 O O . VAL B 1 181 ? -15.258 10.289 -9.727 1 98.62 181 VAL B O 1
ATOM 3661 N N . LYS B 1 182 ? -14.297 11.125 -11.555 1 98.75 182 LYS B N 1
ATOM 3662 C CA . LYS B 1 182 ? -14.617 9.984 -12.406 1 98.75 182 LYS B CA 1
ATOM 3663 C C . LYS B 1 182 ? -13.43 9.609 -13.289 1 98.75 182 LYS B C 1
ATOM 3665 O O . LYS B 1 182 ? -12.828 10.469 -13.93 1 98.75 182 LYS B O 1
ATOM 3670 N N . VAL B 1 183 ? -13.125 8.344 -13.297 1 98.69 183 VAL B N 1
ATOM 3671 C CA . VAL B 1 183 ? -12.055 7.82 -14.148 1 98.69 183 VAL B CA 1
ATOM 3672 C C . VAL B 1 183 ? -12.539 6.566 -14.867 1 98.69 183 VAL B C 1
ATOM 3674 O O . VAL B 1 183 ? -13.422 5.855 -14.375 1 98.69 183 VAL B O 1
ATOM 3677 N N . ARG B 1 184 ? -12.016 6.344 -16.078 1 98.56 184 ARG B N 1
ATOM 3678 C CA . ARG B 1 184 ? -12.32 5.16 -16.875 1 98.56 184 ARG B CA 1
ATOM 3679 C C . ARG B 1 184 ? -11.102 4.246 -16.984 1 98.56 184 ARG B C 1
ATOM 3681 O O . ARG B 1 184 ? -10.023 4.691 -17.375 1 98.56 184 ARG B O 1
ATOM 3688 N N . PHE B 1 185 ? -11.289 3.016 -16.641 1 98.31 185 PHE B N 1
ATOM 3689 C CA . PHE B 1 185 ? -10.242 2.008 -16.75 1 98.31 185 PHE B CA 1
ATOM 3690 C C . PHE B 1 185 ? -10.477 1.095 -17.938 1 98.31 185 PHE B C 1
ATOM 3692 O O . PHE B 1 185 ? -11.617 0.828 -18.312 1 98.31 185 PHE B O 1
ATOM 3699 N N . PHE B 1 186 ? -9.422 0.589 -18.469 1 96.69 186 PHE B N 1
ATOM 3700 C CA . PHE B 1 186 ? -9.453 -0.275 -19.656 1 96.69 186 PHE B CA 1
ATOM 3701 C C . PHE B 1 186 ? -8.758 -1.602 -19.359 1 96.69 186 PHE B C 1
ATOM 3703 O O . PHE B 1 186 ? -7.941 -1.694 -18.438 1 96.69 186 PHE B O 1
ATOM 3710 N N . PRO B 1 187 ? -9.117 -2.623 -20.125 1 93.44 187 PRO B N 1
ATOM 3711 C CA . PRO B 1 187 ? -8.422 -3.902 -19.953 1 93.44 187 PRO B CA 1
ATOM 3712 C C . PRO B 1 187 ? -6.906 -3.766 -20.062 1 93.44 187 PRO B C 1
ATOM 3714 O O . PRO B 1 187 ? -6.406 -2.889 -20.766 1 93.44 187 PRO B O 1
ATOM 3717 N N . PRO B 1 188 ? -6.152 -4.605 -19.312 1 91.75 188 PRO B N 1
ATOM 3718 C CA . PRO B 1 188 ? -6.629 -5.734 -18.516 1 91.75 188 PRO B CA 1
ATOM 3719 C C . PRO B 1 188 ? -6.93 -5.348 -17.062 1 91.75 188 PRO B C 1
ATOM 3721 O O . PRO B 1 188 ? -7.254 -6.207 -16.25 1 91.75 188 PRO B O 1
ATOM 3724 N N . VAL B 1 189 ? -6.949 -4.023 -16.688 1 94.12 189 VAL B N 1
ATOM 3725 C CA . VAL B 1 189 ? -7.039 -3.641 -15.289 1 94.12 189 VAL B CA 1
ATOM 3726 C C . VAL B 1 189 ? -8.5 -3.586 -14.859 1 94.12 189 VAL B C 1
ATOM 3728 O O . VAL B 1 189 ? -8.805 -3.5 -13.664 1 94.12 189 VAL B O 1
ATOM 3731 N N . THR B 1 190 ? -9.453 -3.676 -15.812 1 94.62 190 THR B N 1
ATOM 3732 C CA . THR B 1 190 ? -10.875 -3.572 -15.531 1 94.62 190 THR B CA 1
ATOM 3733 C C . THR B 1 190 ? -11.297 -4.598 -14.492 1 94.62 190 THR B C 1
ATOM 3735 O O . THR B 1 190 ? -12.055 -4.281 -13.57 1 94.62 190 THR B O 1
ATOM 3738 N N . SER B 1 191 ? -10.758 -5.809 -14.594 1 90.25 191 SER B N 1
ATOM 3739 C CA . SER B 1 191 ? -11.133 -6.871 -13.672 1 90.25 191 SER B CA 1
ATOM 3740 C C . SER B 1 191 ? -10.719 -6.535 -12.242 1 90.25 191 SER B C 1
ATOM 3742 O O . SER B 1 191 ? -11.477 -6.766 -11.297 1 90.25 191 SER B O 1
ATOM 3744 N N . PHE B 1 192 ? -9.57 -5.996 -12.125 1 92.19 192 PHE B N 1
ATOM 3745 C CA . PHE B 1 192 ? -9.055 -5.613 -10.812 1 92.19 192 PHE B CA 1
ATOM 3746 C C . PHE B 1 192 ? -9.906 -4.504 -10.203 1 92.19 192 PHE B C 1
ATOM 3748 O O . PHE B 1 192 ? -10.188 -4.52 -9.008 1 92.19 192 PHE B O 1
ATOM 3755 N N . ILE B 1 193 ? -10.25 -3.549 -10.961 1 95.94 193 ILE B N 1
ATOM 3756 C CA . ILE B 1 193 ? -11.031 -2.414 -10.484 1 95.94 193 ILE B CA 1
ATOM 3757 C C . ILE B 1 193 ? -12.406 -2.896 -10.023 1 95.94 193 ILE B C 1
ATOM 3759 O O . ILE B 1 193 ? -12.898 -2.479 -8.969 1 95.94 193 ILE B O 1
ATOM 3763 N N . VAL B 1 194 ? -12.984 -3.775 -10.773 1 93.94 194 VAL B N 1
ATOM 3764 C CA . VAL B 1 194 ? -14.312 -4.285 -10.469 1 93.94 194 VAL B CA 1
ATOM 3765 C C . VAL B 1 194 ? -14.273 -5.102 -9.18 1 93.94 194 VAL B C 1
ATOM 3767 O O . VAL B 1 194 ? -15.203 -5.043 -8.367 1 93.94 194 VAL B O 1
ATOM 3770 N N . GLU B 1 195 ? -13.219 -5.762 -8.938 1 92.06 195 GLU B N 1
ATOM 3771 C CA . GLU B 1 195 ? -13.055 -6.609 -7.758 1 92.06 195 GLU B CA 1
ATOM 3772 C C . GLU B 1 195 ? -13.016 -5.777 -6.48 1 92.06 195 GLU B C 1
ATOM 3774 O O . GLU B 1 195 ? -13.367 -6.266 -5.402 1 92.06 195 GLU B O 1
ATOM 3779 N N . GLY B 1 196 ? -12.547 -4.531 -6.555 1 94.44 196 GLY B N 1
ATOM 3780 C CA . GLY B 1 196 ? -12.367 -3.691 -5.383 1 94.44 196 GLY B CA 1
ATOM 3781 C C . GLY B 1 196 ? -13.625 -2.961 -4.965 1 94.44 196 GLY B C 1
ATOM 3782 O O . GLY B 1 196 ? -13.664 -1.729 -4.953 1 94.44 196 GLY B O 1
ATOM 3783 N N . GLU B 1 197 ? -14.594 -3.732 -4.504 1 93 197 GLU B N 1
ATOM 3784 C CA . GLU B 1 197 ? -15.906 -3.176 -4.211 1 93 197 GLU B CA 1
ATOM 3785 C C . GLU B 1 197 ? -15.891 -2.375 -2.914 1 93 197 GLU B C 1
ATOM 3787 O O . GLU B 1 197 ? -16.828 -1.626 -2.629 1 93 197 GLU B O 1
ATOM 3792 N N . ARG B 1 198 ? -14.82 -2.469 -2.143 1 93.06 198 ARG B N 1
ATOM 3793 C CA . ARG B 1 198 ? -14.742 -1.783 -0.856 1 93.06 198 ARG B CA 1
ATOM 3794 C C . ARG B 1 198 ? -13.547 -0.842 -0.808 1 93.06 198 ARG B C 1
ATOM 3796 O O . ARG B 1 198 ? -12.992 -0.583 0.264 1 93.06 198 ARG B O 1
ATOM 3803 N N . ARG B 1 199 ? -13.133 -0.409 -1.976 1 95.31 199 ARG B N 1
ATOM 3804 C CA . ARG B 1 199 ? -11.984 0.487 -2.043 1 95.31 199 ARG B CA 1
ATOM 3805 C C . ARG B 1 199 ? -12.281 1.812 -1.348 1 95.31 199 ARG B C 1
ATOM 3807 O O . ARG B 1 199 ? -11.414 2.375 -0.676 1 95.31 199 ARG B O 1
ATOM 3814 N N . HIS B 1 200 ? -13.484 2.363 -1.507 1 96.62 200 HIS B N 1
ATOM 3815 C CA . HIS B 1 200 ? -13.984 3.572 -0.865 1 96.62 200 HIS B CA 1
ATOM 3816 C C . HIS B 1 200 ? -15.461 3.432 -0.513 1 96.62 200 HIS B C 1
ATOM 3818 O O . HIS B 1 200 ? -16.25 2.889 -1.297 1 96.62 200 HIS B O 1
ATOM 3824 N N . PRO B 1 201 ? -15.828 3.932 0.589 1 94.81 201 PRO B N 1
ATOM 3825 C CA . PRO B 1 201 ? -17.203 3.723 1.027 1 94.81 201 PRO B CA 1
ATOM 3826 C C . PRO B 1 201 ? -18.234 4.383 0.1 1 94.81 201 PRO B C 1
ATOM 3828 O O . PRO B 1 201 ? -19.391 3.955 0.044 1 94.81 201 PRO B O 1
ATOM 3831 N N . LYS B 1 202 ? -17.844 5.387 -0.645 1 97.25 202 LYS B N 1
ATOM 3832 C CA . LYS B 1 202 ? -18.797 6.133 -1.465 1 97.25 202 LYS B CA 1
ATOM 3833 C C . LYS B 1 202 ? -18.516 5.918 -2.951 1 97.25 202 LYS B C 1
ATOM 3835 O O . LYS B 1 202 ? -18.984 6.695 -3.791 1 97.25 202 LYS B O 1
ATOM 3840 N N . GLN B 1 203 ? -17.75 4.887 -3.238 1 98.12 203 GLN B N 1
ATOM 3841 C CA . GLN B 1 203 ? -17.406 4.621 -4.633 1 98.12 203 GLN B CA 1
ATOM 3842 C C . GLN B 1 203 ? -18.625 4.145 -5.418 1 98.12 203 GLN B C 1
ATOM 3844 O O . GLN B 1 203 ? -19.578 3.611 -4.84 1 98.12 203 GLN B O 1
ATOM 3849 N N . LYS B 1 204 ? -18.609 4.422 -6.691 1 98.31 204 LYS B N 1
ATOM 3850 C CA . LYS B 1 204 ? -19.531 3.846 -7.664 1 98.31 204 LYS B CA 1
ATOM 3851 C C . LYS B 1 204 ? -18.781 3.254 -8.852 1 98.31 204 LYS B C 1
ATOM 3853 O O . LYS B 1 204 ? -18 3.945 -9.508 1 98.31 204 LYS B O 1
ATOM 3858 N N . ILE B 1 205 ? -19 1.979 -9.109 1 97.94 205 ILE B N 1
ATOM 3859 C CA . ILE B 1 205 ? -18.359 1.273 -10.219 1 97.94 205 ILE B CA 1
ATOM 3860 C C . ILE B 1 205 ? -19.406 0.96 -11.297 1 97.94 205 ILE B C 1
ATOM 3862 O O . ILE B 1 205 ? -20.438 0.355 -11.008 1 97.94 205 ILE B O 1
ATOM 3866 N N . THR B 1 206 ? -19.172 1.387 -12.477 1 97.88 206 THR B N 1
ATOM 3867 C CA . THR B 1 206 ? -20.062 1.135 -13.602 1 97.88 206 THR B CA 1
ATOM 3868 C C . THR B 1 206 ? -19.344 0.353 -14.695 1 97.88 206 THR B C 1
ATOM 3870 O O . THR B 1 206 ? -18.328 0.81 -15.227 1 97.88 206 THR B O 1
ATOM 3873 N N . ILE B 1 207 ? -19.875 -0.755 -15.062 1 96.25 207 ILE B N 1
ATOM 3874 C CA . ILE B 1 207 ? -19.281 -1.63 -16.062 1 96.25 207 ILE B CA 1
ATOM 3875 C C . ILE B 1 207 ? -19.703 -1.192 -17.469 1 96.25 207 ILE B C 1
ATOM 3877 O O . ILE B 1 207 ? -20.891 -0.977 -17.719 1 96.25 207 ILE B O 1
ATOM 3881 N N . GLY B 1 208 ? -18.75 -0.962 -18.297 1 94.69 208 GLY B N 1
ATOM 3882 C CA . GLY B 1 208 ? -19.047 -0.611 -19.688 1 94.69 208 GLY B CA 1
ATOM 3883 C C . GLY B 1 208 ? -19.469 -1.8 -20.516 1 94.69 208 GLY B C 1
ATOM 3884 O O . GLY B 1 208 ? -19.844 -2.846 -19.984 1 94.69 208 GLY B O 1
ATOM 3885 N N . SER B 1 209 ? -19.516 -1.509 -21.844 1 92.19 209 SER B N 1
ATOM 3886 C CA . SER B 1 209 ? -19.906 -2.578 -22.75 1 92.19 209 SER B CA 1
ATOM 3887 C C . SER B 1 209 ? -18.984 -3.785 -22.625 1 92.19 209 SER B C 1
ATOM 3889 O O . SER B 1 209 ? -17.812 -3.646 -22.25 1 92.19 209 SER B O 1
ATOM 3891 N N . VAL B 1 210 ? -19.531 -4.918 -22.844 1 90.44 210 VAL B N 1
ATOM 3892 C CA . VAL B 1 210 ? -18.797 -6.164 -22.688 1 90.44 210 VAL B CA 1
ATOM 3893 C C . VAL B 1 210 ? -18.312 -6.652 -24.062 1 90.44 210 VAL B C 1
ATOM 3895 O O . VAL B 1 210 ? -19.078 -6.625 -25.031 1 90.44 210 VAL B O 1
ATOM 3898 N N . ASP B 1 211 ? -17.078 -6.91 -24.078 1 89.75 211 ASP B N 1
ATOM 3899 C CA . ASP B 1 211 ? -16.516 -7.508 -25.281 1 89.75 211 ASP B CA 1
ATOM 3900 C C . ASP B 1 211 ? -17.125 -8.883 -25.547 1 89.75 211 ASP B C 1
ATOM 3902 O O . ASP B 1 211 ? -17.031 -9.781 -24.703 1 89.75 211 ASP B O 1
ATOM 3906 N N . THR B 1 212 ? -17.656 -9.094 -26.656 1 87.62 212 THR B N 1
ATOM 3907 C CA . THR B 1 212 ? -18.391 -10.312 -26.984 1 87.62 212 THR B CA 1
ATOM 3908 C C . THR B 1 212 ? -17.438 -11.5 -27.094 1 87.62 212 THR B C 1
ATOM 3910 O O . THR B 1 212 ? -17.828 -12.641 -26.859 1 87.62 212 THR B O 1
ATOM 3913 N N . THR B 1 213 ? -16.281 -11.266 -27.422 1 86.44 213 THR B N 1
ATOM 3914 C CA . THR B 1 213 ? -15.297 -12.32 -27.609 1 86.44 213 THR B CA 1
ATOM 3915 C C . THR B 1 213 ? -14.703 -12.766 -26.281 1 86.44 213 THR B C 1
ATOM 3917 O O . THR B 1 213 ? -14.633 -13.969 -26 1 86.44 213 THR B O 1
ATOM 3920 N N . THR B 1 214 ? -14.352 -11.867 -25.422 1 80.12 214 THR B N 1
ATOM 3921 C CA . THR B 1 214 ? -13.625 -12.18 -24.188 1 80.12 214 THR B CA 1
ATOM 3922 C C . THR B 1 214 ? -14.586 -12.266 -23 1 80.12 214 THR B C 1
ATOM 3924 O O . THR B 1 214 ? -14.258 -12.852 -21.969 1 80.12 214 THR B O 1
ATOM 3927 N N . GLY B 1 215 ? -15.727 -11.656 -23.188 1 82.88 215 GLY B N 1
ATOM 3928 C CA . GLY B 1 215 ? -16.672 -11.602 -22.094 1 82.88 215 GLY B CA 1
ATOM 3929 C C . GLY B 1 215 ? -16.281 -10.609 -21.016 1 82.88 215 GLY B C 1
ATOM 3930 O O . GLY B 1 215 ? -16.891 -10.57 -19.938 1 82.88 215 GLY B O 1
ATOM 3931 N N . LYS B 1 216 ? -15.25 -9.852 -21.203 1 84.94 216 LYS B N 1
ATOM 3932 C CA . LYS B 1 216 ? -14.773 -8.852 -20.25 1 84.94 216 LYS B CA 1
ATOM 3933 C C . LYS B 1 216 ? -15.227 -7.453 -20.641 1 84.94 216 LYS B C 1
ATOM 3935 O O . LYS B 1 216 ? -15.484 -7.184 -21.812 1 84.94 216 LYS B O 1
ATOM 3940 N N . PRO B 1 217 ? -15.367 -6.645 -19.625 1 92.19 217 PRO B N 1
ATOM 3941 C CA . PRO B 1 217 ? -15.773 -5.277 -19.953 1 92.19 217 PRO B CA 1
ATOM 3942 C C . PRO B 1 217 ? -14.75 -4.547 -20.828 1 92.19 217 PRO B C 1
ATOM 3944 O O . PRO B 1 217 ? -13.539 -4.672 -20.594 1 92.19 217 PRO B O 1
ATOM 3947 N N . CYS B 1 218 ? -15.188 -3.805 -21.797 1 94.75 218 CYS B N 1
ATOM 3948 C CA . CYS B 1 218 ? -14.32 -2.973 -22.625 1 94.75 218 CYS B CA 1
ATOM 3949 C C . CYS B 1 218 ? -13.742 -1.813 -21.828 1 94.75 218 CYS B C 1
ATOM 3951 O O . CYS B 1 218 ? -12.664 -1.31 -22.141 1 94.75 218 CYS B O 1
ATOM 3953 N N . TYR B 1 219 ? -14.5 -1.396 -20.859 1 97.19 219 TYR B N 1
ATOM 3954 C CA . TYR B 1 219 ? -14.031 -0.385 -19.906 1 97.19 219 TYR B CA 1
ATOM 3955 C C . TYR B 1 219 ? -14.859 -0.41 -18.625 1 97.19 219 TYR B C 1
ATOM 3957 O O . TYR B 1 219 ? -15.906 -1.057 -18.578 1 97.19 219 TYR B O 1
ATOM 3965 N N . VAL B 1 220 ? -14.375 0.152 -17.547 1 98 220 VAL B N 1
ATOM 3966 C CA . VAL B 1 220 ? -15.062 0.321 -16.266 1 98 220 VAL B CA 1
ATOM 3967 C C . VAL B 1 220 ? -14.906 1.762 -15.789 1 98 220 VAL B C 1
ATOM 3969 O O . VAL B 1 220 ? -13.797 2.301 -15.766 1 98 220 VAL B O 1
ATOM 3972 N N . ASP B 1 221 ? -15.992 2.387 -15.469 1 98.56 221 ASP B N 1
ATOM 3973 C CA . ASP B 1 221 ? -15.953 3.723 -14.883 1 98.56 221 ASP B CA 1
ATOM 3974 C C . ASP B 1 221 ? -15.969 3.654 -13.359 1 98.56 221 ASP B C 1
ATOM 3976 O O . ASP B 1 221 ? -16.75 2.91 -12.773 1 98.56 221 ASP B O 1
ATOM 3980 N N . TYR B 1 222 ? -15.109 4.352 -12.781 1 98.69 222 TYR B N 1
ATOM 3981 C CA . TYR B 1 222 ? -15.023 4.496 -11.328 1 98.69 222 TYR B CA 1
ATOM 3982 C C . TYR B 1 222 ? -15.281 5.938 -10.914 1 98.69 222 TYR B C 1
ATOM 3984 O O . TYR B 1 222 ? -14.602 6.859 -11.367 1 98.69 222 TYR B O 1
ATOM 3992 N N . ALA B 1 223 ? -16.281 6.148 -10.062 1 98.81 223 ALA B N 1
ATOM 3993 C CA . ALA B 1 223 ? -16.625 7.48 -9.578 1 98.81 223 ALA B CA 1
ATOM 3994 C C . ALA B 1 223 ? -16.656 7.523 -8.055 1 98.81 223 ALA B C 1
ATOM 3996 O O . ALA B 1 223 ? -17.047 6.555 -7.406 1 98.81 223 ALA B O 1
ATOM 3997 N N . VAL B 1 224 ? -16.266 8.656 -7.492 1 98.69 224 VAL B N 1
ATOM 3998 C CA . VAL B 1 224 ? -16.25 8.828 -6.043 1 98.69 224 VAL B CA 1
ATOM 3999 C C . VAL B 1 224 ? -16.25 10.32 -5.699 1 98.69 224 VAL B C 1
ATOM 4001 O O . VAL B 1 224 ? -15.492 11.094 -6.293 1 98.69 224 VAL B O 1
ATOM 4004 N N . PRO B 1 225 ? -17.125 10.766 -4.879 1 98.69 225 PRO B N 1
ATOM 4005 C CA . PRO B 1 225 ? -17.016 12.133 -4.371 1 98.69 225 PRO B CA 1
ATOM 4006 C C . PRO B 1 225 ? -15.875 12.305 -3.375 1 98.69 225 PRO B C 1
ATOM 4008 O O . PRO B 1 225 ? -15.781 11.547 -2.402 1 98.69 225 PRO B O 1
ATOM 4011 N N . LEU B 1 226 ? -15.008 13.266 -3.607 1 98.56 226 LEU B N 1
ATOM 4012 C CA . LEU B 1 226 ? -13.859 13.484 -2.736 1 98.56 226 LEU B CA 1
ATOM 4013 C C . LEU B 1 226 ? -13.727 14.953 -2.359 1 98.56 226 LEU B C 1
ATOM 4015 O O . LEU B 1 226 ? -14.062 15.836 -3.154 1 98.56 226 LEU B O 1
ATOM 4019 N N . PRO B 1 227 ? -13.297 15.203 -1.105 1 98.38 227 PRO B N 1
ATOM 4020 C CA . PRO B 1 227 ? -12.867 16.578 -0.837 1 98.38 227 PRO B CA 1
ATOM 4021 C C . PRO B 1 227 ? -11.648 16.984 -1.671 1 98.38 227 PRO B C 1
ATOM 4023 O O . PRO B 1 227 ? -10.836 16.141 -2.043 1 98.38 227 PRO B O 1
ATOM 4026 N N . LEU B 1 228 ? -11.477 18.25 -1.943 1 97.06 228 LEU B N 1
ATOM 4027 C CA . LEU B 1 228 ? -10.398 18.766 -2.781 1 97.06 228 LEU B CA 1
ATOM 4028 C C . LEU B 1 228 ? -9.039 18.328 -2.256 1 97.06 228 LEU B C 1
ATOM 4030 O O . LEU B 1 228 ? -8.125 18.031 -3.037 1 97.06 228 LEU B O 1
ATOM 4034 N N . ARG B 1 229 ? -8.859 18.203 -0.965 1 96.81 229 ARG B N 1
ATOM 4035 C CA . ARG B 1 229 ? -7.594 17.875 -0.326 1 96.81 229 ARG B CA 1
ATOM 4036 C C . ARG B 1 229 ? -7.109 16.484 -0.751 1 96.81 229 ARG B C 1
ATOM 4038 O O . ARG B 1 229 ? -5.93 16.172 -0.598 1 96.81 229 ARG B O 1
ATOM 4045 N N . SER B 1 230 ? -8.016 15.641 -1.244 1 97.5 230 SER B N 1
ATOM 4046 C CA . SER B 1 230 ? -7.695 14.234 -1.491 1 97.5 230 SER B CA 1
ATOM 4047 C C . SER B 1 230 ? -7.281 14.008 -2.941 1 97.5 230 SER B C 1
ATOM 4049 O O . SER B 1 230 ? -6.836 12.922 -3.301 1 97.5 230 SER B O 1
ATOM 4051 N N . LEU B 1 231 ? -7.344 14.977 -3.805 1 97.44 231 LEU B N 1
ATOM 4052 C CA . LEU B 1 231 ? -7.23 14.773 -5.246 1 97.44 231 LEU B CA 1
ATOM 4053 C C . LEU B 1 231 ? -5.812 14.359 -5.625 1 97.44 231 LEU B C 1
ATOM 4055 O O . LEU B 1 231 ? -5.621 13.539 -6.527 1 97.44 231 LEU B O 1
ATOM 4059 N N . ASP B 1 232 ? -4.828 14.867 -4.98 1 95.56 232 ASP B N 1
ATOM 4060 C CA . ASP B 1 232 ? -3.455 14.492 -5.297 1 95.56 232 ASP B CA 1
ATOM 4061 C C . ASP B 1 232 ? -3.195 13.023 -4.941 1 95.56 232 ASP B C 1
ATOM 4063 O O . ASP B 1 232 ? -2.588 12.289 -5.723 1 95.56 232 ASP B O 1
ATOM 4067 N N . GLU B 1 233 ? -3.625 12.648 -3.707 1 96.56 233 GLU B N 1
ATOM 4068 C CA . GLU B 1 233 ? -3.467 11.258 -3.297 1 96.56 233 GLU B CA 1
ATOM 4069 C C . GLU B 1 233 ? -4.223 10.32 -4.234 1 96.56 233 GLU B C 1
ATOM 4071 O O . GLU B 1 233 ? -3.723 9.25 -4.578 1 96.56 233 GLU B O 1
ATOM 4076 N N . PHE B 1 234 ? -5.41 10.719 -4.633 1 98.19 234 PHE B N 1
ATOM 4077 C CA . PHE B 1 234 ? -6.188 9.945 -5.594 1 98.19 234 PHE B CA 1
ATOM 4078 C C . PHE B 1 234 ? -5.445 9.828 -6.922 1 98.19 234 PHE B C 1
ATOM 4080 O O . PHE B 1 234 ? -5.379 8.75 -7.512 1 98.19 234 PHE B O 1
ATOM 4087 N N . SER B 1 235 ? -4.879 10.891 -7.387 1 97.75 235 SER B N 1
ATOM 4088 C CA . SER B 1 235 ? -4.152 10.914 -8.656 1 97.75 235 SER B CA 1
ATOM 4089 C C . SER B 1 235 ? -2.971 9.953 -8.633 1 97.75 235 SER B C 1
ATOM 4091 O O . SER B 1 235 ? -2.697 9.281 -9.633 1 97.75 235 SER B O 1
ATOM 4093 N N . ILE B 1 236 ? -2.342 9.883 -7.516 1 96.12 236 ILE B N 1
ATOM 4094 C CA . ILE B 1 236 ? -1.202 8.977 -7.391 1 96.12 236 ILE B CA 1
ATOM 4095 C C . ILE B 1 236 ? -1.661 7.535 -7.582 1 96.12 236 ILE B C 1
ATOM 4097 O O . ILE B 1 236 ? -0.974 6.738 -8.227 1 96.12 236 ILE B O 1
ATOM 4101 N N . TRP B 1 237 ? -2.805 7.207 -7.027 1 97 237 TRP B N 1
ATOM 4102 C CA . TRP B 1 237 ? -3.369 5.879 -7.23 1 97 237 TRP B CA 1
ATOM 4103 C C . TRP B 1 237 ? -3.674 5.637 -8.703 1 97 237 TRP B C 1
ATOM 4105 O O . TRP B 1 237 ? -3.355 4.574 -9.25 1 97 237 TRP B O 1
ATOM 4115 N N . VAL B 1 238 ? -4.238 6.617 -9.383 1 98.19 238 VAL B N 1
ATOM 4116 C CA . VAL B 1 238 ? -4.645 6.52 -10.781 1 98.19 238 VAL B CA 1
ATOM 4117 C C . VAL B 1 238 ? -3.41 6.371 -11.664 1 98.19 238 VAL B C 1
ATOM 4119 O O . VAL B 1 238 ? -3.418 5.602 -12.633 1 98.19 238 VAL B O 1
ATOM 4122 N N . TYR B 1 239 ? -2.357 7.055 -11.328 1 97.94 239 TYR B N 1
ATOM 4123 C CA . TYR B 1 239 ? -1.146 7.102 -12.141 1 97.94 239 TYR B CA 1
ATOM 4124 C C . TYR B 1 239 ? -0.55 5.711 -12.312 1 97.94 239 TYR B C 1
ATOM 4126 O O . TYR B 1 239 ? 0.108 5.43 -13.32 1 97.94 239 TYR B O 1
ATOM 4134 N N . ARG B 1 240 ? -0.804 4.824 -11.398 1 96.44 240 ARG B N 1
ATOM 4135 C CA . ARG B 1 240 ? -0.252 3.475 -11.406 1 96.44 240 ARG B CA 1
ATOM 4136 C C . ARG B 1 240 ? -0.657 2.723 -12.664 1 96.44 240 ARG B C 1
ATOM 4138 O O . ARG B 1 240 ? -0 1.753 -13.055 1 96.44 240 ARG B O 1
ATOM 4145 N N . TYR B 1 241 ? -1.685 3.17 -13.32 1 97.75 241 TYR B N 1
ATOM 4146 C CA . TYR B 1 241 ? -2.281 2.365 -14.375 1 97.75 241 TYR B CA 1
ATOM 4147 C C . TYR B 1 241 ? -1.904 2.904 -15.75 1 97.75 241 TYR B C 1
ATOM 4149 O O . TYR B 1 241 ? -2.229 2.297 -16.781 1 97.75 241 TYR B O 1
ATOM 4157 N N . MET B 1 242 ? -1.234 4.039 -15.805 1 97.69 242 MET B N 1
ATOM 4158 C CA . MET B 1 242 ? -0.693 4.609 -17.031 1 97.69 242 MET B CA 1
ATOM 4159 C C . MET B 1 242 ? -1.736 4.598 -18.156 1 97.69 242 MET B C 1
ATOM 4161 O O . MET B 1 242 ? -2.787 5.23 -18.031 1 97.69 242 MET B O 1
ATOM 4165 N N . ASP B 1 243 ? -1.441 3.834 -19.203 1 97.62 243 ASP B N 1
ATOM 4166 C CA . ASP B 1 243 ? -2.258 3.908 -20.406 1 97.62 243 ASP B CA 1
ATOM 4167 C C . ASP B 1 243 ? -3.555 3.121 -20.25 1 97.62 243 ASP B C 1
ATOM 4169 O O . ASP B 1 243 ? -4.41 3.131 -21.141 1 97.62 243 ASP B O 1
ATOM 4173 N N . LYS B 1 244 ? -3.805 2.518 -19.141 1 98.06 244 LYS B N 1
ATOM 4174 C CA . LYS B 1 244 ? -5.02 1.734 -18.938 1 98.06 244 LYS B CA 1
ATOM 4175 C C . LYS B 1 244 ? -6.059 2.537 -18.156 1 98.06 244 LYS B C 1
ATOM 4177 O O . LYS B 1 244 ? -7.012 1.971 -17.609 1 98.06 244 LYS B O 1
ATOM 4182 N N . VAL B 1 245 ? -5.832 3.84 -18.047 1 98.44 245 VAL B N 1
ATOM 4183 C CA . VAL B 1 245 ? -6.801 4.664 -17.328 1 98.44 245 VAL B CA 1
ATOM 4184 C C . VAL B 1 245 ? -6.887 6.043 -17.984 1 98.44 245 VAL B C 1
ATOM 4186 O O . VAL B 1 245 ? -5.918 6.52 -18.578 1 98.44 245 VAL B O 1
ATOM 4189 N N . GLN B 1 246 ? -8 6.652 -17.906 1 98.38 246 GLN B N 1
ATOM 4190 C CA . GLN B 1 246 ? -8.258 8.023 -18.344 1 98.38 246 GLN B CA 1
ATOM 4191 C C . GLN B 1 246 ? -9.133 8.758 -17.328 1 98.38 246 GLN B C 1
ATOM 4193 O O . GLN B 1 246 ? -10.172 8.25 -16.906 1 98.38 246 GLN B O 1
ATOM 4198 N N . VAL B 1 247 ? -8.664 9.898 -16.891 1 98.62 247 VAL B N 1
ATOM 4199 C CA . VAL B 1 247 ? -9.492 10.727 -16.016 1 98.62 247 VAL B CA 1
ATOM 4200 C C . VAL B 1 247 ? -10.578 11.422 -16.828 1 98.62 247 VAL B C 1
ATOM 4202 O O . VAL B 1 247 ? -10.297 12.008 -17.891 1 98.62 247 VAL B O 1
ATOM 4205 N N . LEU B 1 248 ? -11.773 11.383 -16.375 1 98.44 248 LEU B N 1
ATOM 4206 C CA . LEU B 1 248 ? -12.906 11.953 -17.094 1 98.44 248 LEU B CA 1
ATOM 4207 C C . LEU B 1 248 ? -13.383 13.242 -16.422 1 98.44 248 LEU B C 1
ATOM 4209 O O . LEU B 1 248 ? -13.891 14.141 -17.109 1 98.44 248 LEU B O 1
ATOM 4213 N N . SER B 1 249 ? -13.344 13.32 -15.18 1 98 249 SER B N 1
ATOM 4214 C CA . SER B 1 249 ? -13.789 14.477 -14.406 1 98 249 SER B CA 1
ATOM 4215 C C . SER B 1 249 ? -13.109 14.523 -13.039 1 98 249 SER B C 1
ATOM 4217 O O . SER B 1 249 ? -12.734 13.484 -12.492 1 98 249 SER B O 1
ATOM 4219 N N . PRO B 1 250 ? -12.977 15.758 -12.406 1 97.75 250 PRO B N 1
ATOM 4220 C CA . PRO B 1 250 ? -13.289 17.094 -12.938 1 97.75 250 PRO B CA 1
ATOM 4221 C C . PRO B 1 250 ? -12.273 17.562 -13.977 1 97.75 250 PRO B C 1
ATOM 4223 O O . PRO B 1 250 ? -11.203 16.969 -14.117 1 97.75 250 PRO B O 1
ATOM 4226 N N . PRO B 1 251 ? -12.5 18.609 -14.758 1 97 251 PRO B N 1
ATOM 4227 C CA . PRO B 1 251 ? -11.617 19.078 -15.828 1 97 251 PRO B CA 1
ATOM 4228 C C . PRO B 1 251 ? -10.203 19.359 -15.344 1 97 251 PRO B C 1
ATOM 4230 O O . PRO B 1 251 ? -9.234 19.094 -16.062 1 97 251 PRO B O 1
ATOM 4233 N N . GLN B 1 252 ? -10.125 19.891 -14.18 1 96.06 252 GLN B N 1
ATOM 4234 C CA . GLN B 1 252 ? -8.812 20.219 -13.641 1 96.06 252 GLN B CA 1
ATOM 4235 C C . GLN B 1 252 ? -7.949 18.969 -13.5 1 96.06 252 GLN B C 1
ATOM 4237 O O . GLN B 1 252 ? -6.746 19 -13.773 1 96.06 252 GLN B O 1
ATOM 4242 N N . LEU B 1 253 ? -8.516 17.875 -13.078 1 97.38 253 LEU B N 1
ATOM 4243 C CA . LEU B 1 253 ? -7.793 16.609 -12.914 1 97.38 253 LEU B CA 1
ATOM 4244 C C . LEU B 1 253 ? -7.48 15.992 -14.273 1 97.38 253 LEU B C 1
ATOM 4246 O O . LEU B 1 253 ? -6.457 15.328 -14.438 1 97.38 253 LEU B O 1
ATOM 4250 N N . VAL B 1 254 ? -8.406 16.156 -15.211 1 98 254 VAL B N 1
ATOM 4251 C CA . VAL B 1 254 ? -8.172 15.695 -16.578 1 98 254 VAL B CA 1
ATOM 4252 C C . VAL B 1 254 ? -6.918 16.359 -17.141 1 98 254 VAL B C 1
ATOM 4254 O O . VAL B 1 254 ? -6.016 15.68 -17.625 1 98 254 VAL B O 1
ATOM 4257 N N . GLU B 1 255 ? -6.91 17.641 -17.031 1 97.56 255 GLU B N 1
ATOM 4258 C CA . GLU B 1 255 ? -5.789 18.422 -17.547 1 97.56 255 GLU B CA 1
ATOM 4259 C C . GLU B 1 255 ? -4.484 18.047 -16.859 1 97.56 255 GLU B C 1
ATOM 4261 O O . GLU B 1 255 ? -3.451 17.891 -17.5 1 97.56 255 GLU B O 1
ATOM 4266 N N . LYS B 1 256 ? -4.578 17.922 -15.562 1 97.62 256 LYS B N 1
ATOM 4267 C CA . LYS B 1 256 ? -3.395 17.562 -14.789 1 97.62 256 LYS B CA 1
ATOM 4268 C C . LYS B 1 256 ? -2.834 16.219 -15.234 1 97.62 256 LYS B C 1
ATOM 4270 O O . LYS B 1 256 ? -1.622 16.062 -15.406 1 97.62 256 LYS B O 1
ATOM 4275 N N . HIS B 1 257 ? -3.662 15.227 -15.391 1 98.12 257 HIS B N 1
ATOM 4276 C CA . HIS B 1 257 ? -3.256 13.891 -15.82 1 98.12 257 HIS B CA 1
ATOM 4277 C C . HIS B 1 257 ? -2.67 13.922 -17.234 1 98.12 257 HIS B C 1
ATOM 4279 O O . HIS B 1 257 ? -1.63 13.312 -17.484 1 98.12 257 HIS B O 1
ATOM 4285 N N . TYR B 1 258 ? -3.316 14.648 -18.109 1 98.25 258 TYR B N 1
ATOM 4286 C CA . TYR B 1 258 ? -2.854 14.781 -19.484 1 98.25 258 TYR B CA 1
ATOM 4287 C C . TYR B 1 258 ? -1.493 15.461 -19.547 1 98.25 258 TYR B C 1
ATOM 4289 O O . TYR B 1 258 ? -0.582 14.992 -20.234 1 98.25 258 TYR B O 1
ATOM 4297 N N . GLN B 1 259 ? -1.354 16.516 -18.828 1 97.88 259 GLN B N 1
ATOM 4298 C CA . GLN B 1 259 ? -0.098 17.25 -18.797 1 97.88 259 GLN B CA 1
ATOM 4299 C C . GLN B 1 259 ? 1.031 16.406 -18.219 1 97.88 259 GLN B C 1
ATOM 4301 O O . GLN B 1 259 ? 2.16 16.453 -18.719 1 97.88 259 GLN B O 1
ATOM 4306 N N . ALA B 1 260 ? 0.724 15.695 -17.188 1 97.94 260 ALA B N 1
ATOM 4307 C CA . ALA B 1 260 ? 1.726 14.797 -16.609 1 97.94 260 ALA B CA 1
ATOM 4308 C C . ALA B 1 260 ? 2.186 13.766 -17.641 1 97.94 260 ALA B C 1
ATOM 4310 O O . ALA B 1 260 ? 3.377 13.453 -17.734 1 97.94 260 ALA B O 1
ATOM 4311 N N . ALA B 1 261 ? 1.268 13.195 -18.391 1 98.19 261 ALA B N 1
ATOM 4312 C CA . ALA B 1 261 ? 1.578 12.227 -19.438 1 98.19 261 ALA B CA 1
ATOM 4313 C C . ALA B 1 261 ? 2.473 12.844 -20.5 1 98.19 261 ALA B C 1
ATOM 4315 O O . ALA B 1 261 ? 3.463 12.234 -20.922 1 98.19 261 ALA B O 1
ATOM 4316 N N . GLN B 1 262 ? 2.115 14.039 -20.938 1 98.19 262 GLN B N 1
ATOM 4317 C CA . GLN B 1 262 ? 2.91 14.742 -21.938 1 98.19 262 GLN B CA 1
ATOM 4318 C C . GLN B 1 262 ? 4.328 15.008 -21.438 1 98.19 262 GLN B C 1
ATOM 4320 O O . GLN B 1 262 ? 5.297 14.805 -22.156 1 98.19 262 GLN B O 1
ATOM 4325 N N . ALA B 1 263 ? 4.395 15.461 -20.25 1 98.19 263 ALA B N 1
ATOM 4326 C CA . ALA B 1 263 ? 5.695 15.75 -19.656 1 98.19 263 ALA B CA 1
ATOM 4327 C C . ALA B 1 263 ? 6.547 14.492 -19.547 1 98.19 263 ALA B C 1
ATOM 4329 O O . ALA B 1 263 ? 7.77 14.547 -19.719 1 98.19 263 ALA B O 1
ATOM 4330 N N . LEU B 1 264 ? 5.949 13.391 -19.234 1 98.12 264 LEU B N 1
ATOM 4331 C CA . LEU B 1 264 ? 6.664 12.125 -19.172 1 98.12 264 LEU B CA 1
ATOM 4332 C C . LEU B 1 264 ? 7.223 11.742 -20.547 1 98.12 264 LEU B C 1
ATOM 4334 O O . LEU B 1 264 ? 8.375 11.312 -20.656 1 98.12 264 LEU B O 1
ATOM 4338 N N . VAL B 1 265 ? 6.422 11.867 -21.594 1 98.12 265 VAL B N 1
ATOM 4339 C CA . VAL B 1 265 ? 6.887 11.594 -22.953 1 98.12 265 VAL B CA 1
ATOM 4340 C C . VAL B 1 265 ? 8.086 12.484 -23.266 1 98.12 265 VAL B C 1
ATOM 4342 O O . VAL B 1 265 ? 9.078 12.016 -23.828 1 98.12 265 VAL B O 1
ATOM 4345 N N . GLU B 1 266 ? 8.008 13.703 -22.906 1 97.5 266 GLU B N 1
ATOM 4346 C CA . GLU B 1 266 ? 9.055 14.672 -23.203 1 97.5 266 GLU B CA 1
ATOM 4347 C C . GLU B 1 266 ? 10.375 14.289 -22.531 1 97.5 266 GLU B C 1
ATOM 4349 O O . GLU B 1 266 ? 11.453 14.578 -23.047 1 97.5 266 GLU B O 1
ATOM 4354 N N . ARG B 1 267 ? 10.336 13.664 -21.359 1 95.38 267 ARG B N 1
ATOM 4355 C CA . ARG B 1 267 ? 11.539 13.227 -20.656 1 95.38 267 ARG B CA 1
ATOM 4356 C C . ARG B 1 267 ? 12.352 12.266 -21.516 1 95.38 267 ARG B C 1
ATOM 4358 O O . ARG B 1 267 ? 13.586 12.234 -21.438 1 95.38 267 ARG B O 1
ATOM 4365 N N . TYR B 1 268 ? 11.75 11.477 -22.25 1 95.5 268 TYR B N 1
ATOM 4366 C CA . TYR B 1 268 ? 12.43 10.477 -23.078 1 95.5 268 TYR B CA 1
ATOM 4367 C C . TYR B 1 268 ? 12.891 11.078 -24.391 1 95.5 268 TYR B C 1
ATOM 4369 O O . TYR B 1 268 ? 13.852 10.602 -25 1 95.5 268 TYR B O 1
ATOM 4377 N N . VAL B 1 269 ? 12.219 11.984 -24.875 1 90.81 269 VAL B N 1
ATOM 4378 C CA . VAL B 1 269 ? 12.57 12.602 -26.141 1 90.81 269 VAL B CA 1
ATOM 4379 C C . VAL B 1 269 ? 13.789 13.5 -25.969 1 90.81 269 VAL B C 1
ATOM 4381 O O . VAL B 1 269 ? 14.68 13.539 -26.828 1 90.81 269 VAL B O 1
ATOM 4384 N N . LYS B 1 270 ? 13.836 14.266 -24.891 1 81.31 270 LYS B N 1
ATOM 4385 C CA . LYS B 1 270 ? 14.945 15.18 -24.625 1 81.31 270 LYS B CA 1
ATOM 4386 C C . LYS B 1 270 ? 16.172 14.414 -24.156 1 81.31 270 LYS B C 1
ATOM 4388 O O . LYS B 1 270 ? 17.297 14.945 -24.188 1 81.31 270 LYS B O 1
ATOM 4393 N N . SER B 1 271 ? 16.062 13.219 -23.719 1 70.81 271 SER B N 1
ATOM 4394 C CA . SER B 1 271 ? 17.188 12.438 -23.219 1 70.81 271 SER B CA 1
ATOM 4395 C C . SER B 1 271 ? 17.906 11.711 -24.359 1 70.81 271 SER B C 1
ATOM 4397 O O . SER B 1 271 ? 17.281 11.375 -25.375 1 70.81 271 SER B O 1
#

Organism: NCBI:txid741277

Solvent-accessible surface area (backbone atoms only — not comparable to full-atom values): 28632 Å² total; per-residue (Å²): 101,73,41,67,46,81,50,74,71,22,55,73,54,34,43,39,56,44,26,55,46,42,68,49,78,64,78,77,75,66,66,42,53,45,71,67,56,55,50,19,49,90,57,28,59,65,58,18,58,74,69,70,58,74,71,72,18,29,56,75,42,45,70,59,50,50,50,25,28,62,44,28,17,40,31,37,37,28,33,68,60,59,89,79,69,73,77,67,64,39,77,46,51,28,33,45,53,28,39,32,38,46,74,43,40,51,29,37,34,30,26,33,67,87,76,62,39,55,44,61,43,52,36,80,36,22,26,64,49,75,43,76,72,45,92,66,42,73,35,63,67,54,45,50,51,54,47,49,53,52,51,52,49,43,63,50,34,69,47,72,68,52,52,53,62,70,62,36,51,32,45,76,71,69,67,53,79,57,44,65,34,31,32,38,28,22,63,82,53,28,62,59,60,65,57,39,72,46,67,44,91,67,53,44,80,44,77,42,62,60,34,85,85,78,68,42,49,59,27,27,37,42,33,36,62,28,45,76,68,22,50,65,55,44,46,36,62,56,32,38,46,48,51,33,42,45,61,69,30,45,68,69,57,28,49,52,54,48,50,34,26,47,49,32,40,48,56,60,67,78,94,100,72,41,68,47,80,50,74,72,23,53,74,55,34,45,39,55,46,25,54,45,43,68,48,76,65,78,77,75,67,68,42,52,44,72,68,58,52,51,19,50,91,56,30,58,66,59,18,58,73,70,69,59,74,70,74,17,30,57,75,43,45,70,60,49,49,50,25,27,64,43,28,18,40,29,36,37,29,32,68,58,60,91,78,69,72,77,66,64,38,78,46,51,29,32,45,51,29,38,33,38,48,76,43,40,51,29,37,33,29,26,33,67,89,75,63,39,54,44,62,42,53,35,79,35,22,26,63,48,76,43,77,72,45,92,65,42,73,35,63,67,54,45,49,52,53,46,50,51,52,51,51,48,42,62,51,34,69,46,73,68,51,54,53,63,69,62,36,52,34,45,77,69,68,69,53,78,56,44,64,34,30,33,37,28,22,61,82,53,28,63,60,58,65,58,38,72,46,67,45,91,68,54,45,79,44,77,44,62,61,36,84,86,79,70,41,50,59,26,28,38,42,32,35,63,27,43,75,69,21,51,65,55,44,46,37,63,55,30,40,47,48,50,33,42,46,61,70,30,44,66,70,56,28,49,50,54,47,50,35,28,47,49,32,40,47,56,60,68,78,96

Sequence (542 aa):
MVLTFIFPGARSESKRLRGLDMELKGEFFYPVCQHLNRAIVYTDPEEMAARGENRDTLFHKLSVVEKAISQGLAIEISRGSDLYGNSRIGPMRVIPLQLIYHDIAWYLLYEYCENAHLAIGRLNRFKDYCIVLSQSGRGLEAQRNSLAKAYQLLENGWGLYLGDPQQQKLELEGKLEFVKVKVRFFPPVTSFIVEGERRHPKQKITIGSVDTTTGKPCYVDYAVPLPLRSLDEFSIWVYRYMDKVQVLSPPQLVEKHYQAAQALVERYVKSMVLTFIFPGARSESKRLRGLDMELKGEFFYPVCQHLNRAIVYTDPEEMAARGENRDTLFHKLSVVEKAISQGLAIEISRGSDLYGNSRIGPMRVIPLQLIYHDIAWYLLYEYCENAHLAIGRLNRFKDYCIVLSQSGRGLEAQRNSLAKAYQLLENGWGLYLGDPQQQKLELEGKLEFVKVKVRFFPPVTSFIVEGERRHPKQKITIGSVDTTTGKPCYVDYAVPLPLRSLDEFSIWVYRYMDKVQVLSPPQLVEKHYQAAQALVERYVKS

Nearest PDB structures (foldseek):
  6sj9-assembly2_B  TM=4.331E-01  e=1.017E-07  Paenarthrobacter aurescens
  7t8l-assembly1_A  TM=5.207E-01  e=7.988E-05  Acinetobacter sp. NEB 394
  7t8l-assembly1_B  TM=4.603E-01  e=6.660E-05  Acinetobacter sp. NEB 394
  7tb6-assembly1_A-2  TM=4.228E-01  e=1.556E-04  Stenotrophomonas maltophilia
  2cz4-assembly1_C  TM=5.791E-01  e=3.422E-01  Thermus thermophilus HB8

Secondary structure (DSSP, 8-state):
--EEE--TTTTTTHHHHHHHHHHTTS------EEE----SS---HHHHHHHT----BGGGGHHHHHHHHHHT--EEEEE---TTS----EEEEEEEEEEEEETTEEEEEEEETTT--EEEEEGGGEEEEEEE--SS---HHHHHHHHHHHHHHHHHSSSS----HHHHHHHHTT-PPPEEEEEEE-TTTHHHHHH-TTSSTT-EEEE-PBPTTT-SBS-EEEEEEE-GGGHHHHHHHHHTTGGGEEEEESHHHHHHHHHHHHHHHHHHHH-/--EEE--TTTTTTHHHHHHHHHHTTS------EEE----SS---HHHHHHHT----BGGGGHHHHHHHHHHT--EEEEE---TTS----EEEEEEEEEEEEETTEEEEEEEETTT--EEEEEGGGEEEEEEE--SS---HHHHHHHHHHHHHHHHHSSSS----HHHHHHHHTT-PPPEEEEEEE-TTTHHHHHH-TTSSTT-EEEE-PBPTTT-SBS-EEEEEEE-GGGHHHHHHHHHTTGGGEEEEESHHHHHHHHHHHHHHHHHHHH-

Foldseek 3Di:
DPLDDPPAPCVVCVVVVVVVVVVVPVPPDDNPDDDPAEAPDDLHQVVCVVVVNDAFWCSLVVVVLVVLQVFQFKKKWFFQDDPPPPPRGTIFIWRWQDWDDDRHFIKTWTAGPVQRDTAIDTRSRIGNDMGTDDPHHPDVVVSVVSVVLLVQQVLQAQDRGSDDPVQSVCVSVVNAFWFKWKKKFAPPCQVVVVVPPVSHPFKDKDFADADPVPRHGRMIMIIGTHHPRRLVVVLVVQVVRPPRMATDDDPVSNVVNVVVNVVVVVVVVVD/DPLDDDDQPCVVCVVVVVVVVVVVPVPPDDNPDDDPAEAPDDLHQVVCVVVVNDAFWCSLVVVVLVVLQVFQFKKKWFFQDDPPPPPRGTIFIWRWQDWDDDRHFIKTWTAGPVQRDTAIDTRSRIGNDMGTDDPHHPDVVVSVVSVVLLVQQVQQAQDRGSDDDVQSVCVSVVNAFWFKWKKKFAPPCQVVVVVCPVSHPFKDKDFADADPVPRHGRMIMIIGTHHPRRLVVVLVVQVVRPPRMAIDDDPVSNVVNVVVNVVVVVVVVVD